Protein AF-0000000076659421 (afdb_homodimer)

Nearest PDB structures (foldseek):
  3bhj-assembly1_A  TM=8.600E-01  e=7.079E-20  Homo sapiens
  2pfg-assembly1_A  TM=8.613E-01  e=1.095E-19  Homo sapiens
  1n5d-assembly1_A  TM=8.570E-01  e=1.801E-19  Sus scrofa
  2hrb-assembly1_A  TM=8.256E-01  e=2.620E-18  Homo sapiens
  4nim-assembly1_A  TM=8.483E-01  e=8.578E-15  Brucella melitensis ATCC 23457

Secondary structure (DSSP, 8-state):
-PPPEEEEES-SSHHHHHHHHHHHHHH--EEEEEES-HHHHHHHHHHHHHTT-EEEEEE--TT-HHHHHHHHHHHHHHTS--SEEEE------TT-TTS-HHHHHHHHHIIIIIIHHHHHHHTHHHHHT-SSSSPEEEEE--GGG-TTGGG-TTSTTTTS--HHHHHHHHHHHHHHHHHHHHHGGGT-EEEEE---SB-STTTTS-TT-B-HHHHHHHHHHHHT--TTS--S-EEETTEE---/-PPPEEEEES-SSHHHHHHHHHHHHHH--EEEEEES-HHHHHHHHHHHHHTT-EEEEEE--TT-HHHHHHHHHHHHHHTS--SEEEE------TT-TTS-HHHHHHHHHIIIIIIHHHHHHHTHHHHHT-SSSSPEEEEE--GGG-TTGGG-TTSTTTTS--HHHHHHHHHHHHHHHHHHHHHGGGT-EEEEE---SB-STTTTS-TT-B-HHHHHHHHHHHHT--TTS-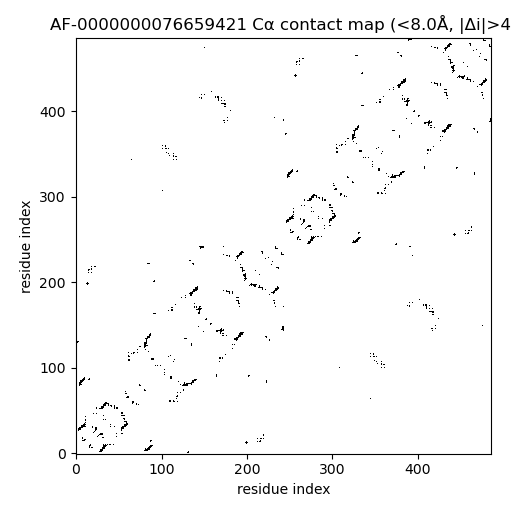-S-EEETTEE---

Sequence (486 aa):
MSRTLALVTGSTQGIGLAVAKELAIKHNYHVLLGVRNTKAGEEIASDLQKDGHQASVVELDLTSPESIDKAVKHIEEKYGYLDVLINNAAVLLDFDKGLSAWDLFSKTFTTNVVGTGCLTQSILPPLRKAKNAPPRIVFVSSVMGSLTKATDETTIYYNIDYKAYDASKAAVNMLMLNFARELRHVGGKVNCVCPGLVKTGLSGYHEWGTTPEVGAERVVEMATIGEDGPTRTFSDRSGELPLMSRTLALVTGSTQGIGLAVAKELAIKHNYHVLLGVRNTKAGEEIASDLQKDGHQASVVELDLTSPESIDKAVKHIEEKYGYLDVLINNAAVLLDFDKGLSAWDLFSKTFTTNVVGTGCLTQSILPPLRKAKNAPPRIVFVSSVMGSLTKATDETTIYYNIDYKAYDASKAAVNMLMLNFARELRHVGGKVNCVCPGLVKTGLSGYHEWGTTPEVGAERVVEMATIGEDGPTRTFSDRSGELPL

pLDDT: mean 97.51, std 3.12, range [59.69, 99.0]

InterPro domains:
  IPR002347 Short-chain dehydrogenase/reductase SDR [PF00106] (5-203)
  IPR002347 Short-chain dehydrogenase/reductase SDR [PR00080] (80-91)
  IPR002347 Short-chain dehydrogenase/reductase SDR [PR00080] (135-143)
  IPR002347 Short-chain dehydrogenase/reductase SDR [PR00080] (165-184)
  IPR002347 Short-chain dehydrogenase/reductase SDR [PR00081] (5-22)
  IPR002347 Short-chain dehydrogenase/reductase SDR [PR00081] (80-91)
  IPR002347 Short-chain dehydrogenase/reductase SDR [PR00081] (129-145)
  IPR002347 Short-chain dehydrogenase/reductase SDR [PR00081] (165-184)
  IPR002347 Short-chain dehydrogenase/reductase SDR [PR00081] (186-203)
  IPR036291 NAD(P)-binding domain superfamily [SSF51735] (6-226)

Solvent-accessible surface area (backbone atoms only — not comparable to full-atom values): 23719 Å² total; per-residue (Å²): 130,85,61,44,36,30,41,31,27,42,28,78,47,45,43,26,25,35,34,47,48,45,40,17,70,77,64,54,20,34,27,31,34,22,23,71,56,51,68,62,31,45,54,53,22,49,55,40,37,76,73,73,33,43,45,44,68,35,57,33,37,49,80,33,72,65,35,38,51,52,35,44,49,48,42,45,71,74,67,53,38,28,18,28,41,34,48,46,48,65,63,58,54,63,80,51,84,87,50,52,63,56,53,42,29,46,56,35,34,34,33,37,33,34,21,45,51,35,45,55,61,65,40,43,65,32,30,75,46,29,84,53,67,31,21,26,37,33,38,55,48,39,68,65,21,12,57,52,54,67,71,41,76,85,46,91,60,58,85,53,77,38,54,54,45,28,16,30,24,20,17,40,52,37,40,32,44,46,50,22,60,72,31,45,89,68,53,31,30,16,28,31,27,23,47,66,65,34,39,21,79,68,56,68,49,35,86,86,30,42,52,27,62,63,24,15,47,42,52,47,51,61,62,64,48,52,81,87,43,79,53,64,41,42,26,34,80,89,41,78,48,70,77,130,84,62,45,34,30,41,30,27,42,28,79,47,45,42,28,26,37,33,45,49,45,39,15,69,76,63,56,20,34,27,31,34,23,22,70,56,51,68,63,31,45,54,54,22,49,55,39,38,74,73,74,33,43,44,44,68,34,58,34,37,51,80,32,71,65,36,39,52,51,35,45,48,49,41,46,73,75,68,53,38,28,18,29,41,34,49,45,49,67,65,59,57,63,79,50,83,85,49,52,64,55,52,41,31,45,57,36,34,34,33,38,34,35,21,46,50,34,44,54,62,66,40,42,66,31,29,77,47,28,83,52,68,32,20,24,38,34,40,56,46,40,68,64,21,12,57,55,54,67,70,41,76,82,45,91,61,57,85,55,78,38,53,53,45,27,14,29,25,20,18,40,52,38,42,31,44,46,51,22,61,71,31,45,89,69,56,32,29,17,29,32,24,22,48,66,65,32,39,22,80,70,56,68,49,34,85,86,30,41,51,26,62,64,23,15,46,42,52,46,52,62,61,64,48,53,79,88,44,79,52,66,43,43,26,35,81,89,40,77,48,69,77

Radius of gyration: 23.15 Å; Cα contacts (8 Å, |Δi|>4): 1124; chains: 2; bounding box: 49×74×51 Å

Structure (mmCIF, N/CA/C/O backbone):
data_AF-0000000076659421-model_v1
#
loop_
_entity.id
_entity.type
_entity.pdbx_description
1 polymer 'Probable short chain dehydrogenase family protein'
#
loop_
_atom_site.group_PDB
_atom_site.id
_atom_site.type_symbol
_atom_site.label_atom_id
_atom_site.label_alt_id
_atom_site.label_comp_id
_atom_site.label_asym_id
_atom_site.label_entity_id
_atom_site.label_seq_id
_atom_site.pdbx_PDB_ins_code
_atom_site.Cartn_x
_atom_site.Cartn_y
_atom_site.Cartn_z
_atom_site.occupancy
_atom_site.B_iso_or_equiv
_atom_site.auth_seq_id
_atom_site.auth_comp_id
_atom_site.auth_asym_id
_atom_site.auth_atom_id
_atom_site.pdbx_PDB_model_num
ATOM 1 N N . MET A 1 1 ? -11.273 35.938 14.828 1 59.69 1 MET A N 1
ATOM 2 C CA . MET A 1 1 ? -11.508 34.688 14.094 1 59.69 1 MET A CA 1
ATOM 3 C C . MET A 1 1 ? -10.578 33.594 14.578 1 59.69 1 MET A C 1
ATOM 5 O O . MET A 1 1 ? -9.469 33.844 15.031 1 59.69 1 MET A O 1
ATOM 9 N N . SER A 1 2 ? -11.172 32.281 14.828 1 84.88 2 SER A N 1
ATOM 10 C CA . SER A 1 2 ? -10.359 31.25 15.438 1 84.88 2 SER A CA 1
ATOM 11 C C . SER A 1 2 ? -9.18 30.875 14.539 1 84.88 2 SER A C 1
ATOM 13 O O . SER A 1 2 ? -9.289 30.906 13.312 1 84.88 2 SER A O 1
ATOM 15 N N . ARG A 1 3 ? -8.031 30.859 15.055 1 93.62 3 ARG A N 1
ATOM 16 C CA . ARG A 1 3 ? -6.824 30.484 14.336 1 93.62 3 ARG A CA 1
ATOM 17 C C . ARG A 1 3 ? -6.973 29.094 13.727 1 93.62 3 ARG A C 1
ATOM 19 O O . ARG A 1 3 ? -7.586 28.203 14.32 1 93.62 3 ARG A O 1
ATOM 26 N N . THR A 1 4 ? -6.527 28.969 12.531 1 98.31 4 THR A N 1
ATOM 27 C CA . THR A 1 4 ? -6.539 27.656 11.883 1 98.31 4 THR A CA 1
ATOM 28 C C . THR A 1 4 ? -5.723 26.656 12.688 1 98.31 4 THR A C 1
ATOM 30 O O . THR A 1 4 ? -4.59 26.938 13.078 1 98.31 4 THR A O 1
ATOM 33 N N . LEU A 1 5 ? -6.305 25.484 13.016 1 98.88 5 LEU A N 1
ATOM 34 C CA . LEU A 1 5 ? -5.688 24.438 13.812 1 98.88 5 LEU A CA 1
ATOM 35 C C . LEU A 1 5 ? -5.18 23.312 12.922 1 98.88 5 LEU A C 1
ATOM 37 O O . LEU A 1 5 ? -5.961 22.672 12.203 1 98.88 5 LEU A O 1
ATOM 41 N N . ALA A 1 6 ? -3.857 23.078 12.953 1 98.94 6 ALA A N 1
ATOM 42 C CA . ALA A 1 6 ? -3.246 22.094 12.078 1 98.94 6 ALA A CA 1
ATOM 43 C C . ALA A 1 6 ? -2.463 21.062 12.875 1 98.94 6 ALA A C 1
ATOM 45 O O . ALA A 1 6 ? -1.676 21.406 13.758 1 98.94 6 ALA A O 1
ATOM 46 N N . LEU A 1 7 ? -2.73 19.797 12.664 1 98.94 7 LEU A N 1
ATOM 47 C CA . LEU A 1 7 ? -1.912 18.719 13.195 1 98.94 7 LEU A CA 1
ATOM 48 C C . LEU A 1 7 ? -0.859 18.281 12.18 1 98.94 7 LEU A C 1
ATOM 50 O O . LEU A 1 7 ? -1.188 17.969 11.031 1 98.94 7 LEU A O 1
ATOM 54 N N . VAL A 1 8 ? 0.39 18.312 12.539 1 98.94 8 VAL A N 1
ATOM 55 C CA . VAL A 1 8 ? 1.494 17.844 11.703 1 98.94 8 VAL A CA 1
ATOM 56 C C . VAL A 1 8 ? 2.16 16.641 12.367 1 98.94 8 VAL A C 1
ATOM 58 O O . VAL A 1 8 ? 2.758 16.75 13.438 1 98.94 8 VAL A O 1
ATOM 61 N N . THR A 1 9 ? 2.061 15.484 11.75 1 98.94 9 THR A N 1
ATOM 62 C CA . THR A 1 9 ? 2.695 14.305 12.312 1 98.94 9 THR A CA 1
ATOM 63 C C . THR A 1 9 ? 4.184 14.273 11.984 1 98.94 9 THR A C 1
ATOM 65 O O . THR A 1 9 ? 4.59 14.695 10.898 1 98.94 9 THR A O 1
ATOM 68 N N . GLY A 1 10 ? 4.984 13.688 12.906 1 98.38 10 GLY A N 1
ATOM 69 C CA . GLY A 1 10 ? 6.422 13.625 12.688 1 98.38 10 GLY A CA 1
ATOM 70 C C . GLY A 1 10 ? 7.059 14.992 12.531 1 98.38 10 GLY A C 1
ATOM 71 O O . GLY A 1 10 ? 7.793 15.234 11.578 1 98.38 10 GLY A O 1
ATOM 72 N N . SER A 1 11 ? 6.875 15.852 13.523 1 98.44 11 SER A N 1
ATOM 73 C CA . SER A 1 11 ? 7.141 17.266 13.305 1 98.44 11 SER A CA 1
ATOM 74 C C . SER A 1 11 ? 8.258 17.766 14.211 1 98.44 11 SER A C 1
ATOM 76 O O . SER A 1 11 ? 8.336 18.969 14.516 1 98.44 11 SER A O 1
ATOM 78 N N . THR A 1 12 ? 9.172 16.859 14.703 1 97.88 12 THR A N 1
ATOM 79 C CA . THR A 1 12 ? 10.273 17.328 15.539 1 97.88 12 THR A CA 1
ATOM 80 C C . THR A 1 12 ? 11.531 17.562 14.711 1 97.88 12 THR A C 1
ATOM 82 O O . THR A 1 12 ? 12.523 18.078 15.219 1 97.88 12 THR A O 1
ATOM 85 N N . GLN A 1 13 ? 11.562 17.203 13.445 1 97.25 13 GLN A N 1
ATOM 86 C CA . GLN A 1 13 ? 12.719 17.375 12.57 1 97.25 13 GLN A CA 1
ATOM 87 C C . GLN A 1 13 ? 12.312 17.328 11.102 1 97.25 13 GLN A C 1
ATOM 89 O O . GLN A 1 13 ? 11.156 17.047 10.781 1 97.25 13 GLN A O 1
ATOM 94 N N . GLY A 1 14 ? 13.211 17.688 10.297 1 98 14 GLY A N 1
ATOM 95 C CA . GLY A 1 14 ? 13.062 17.484 8.867 1 98 14 GLY A CA 1
ATOM 96 C C . GLY A 1 14 ? 11.914 18.281 8.273 1 98 14 GLY A C 1
ATOM 97 O O . GLY A 1 14 ? 11.711 19.453 8.617 1 98 14 GLY A O 1
ATOM 98 N N . ILE A 1 15 ? 11.25 17.672 7.309 1 98.69 15 ILE A N 1
ATOM 99 C CA . ILE A 1 15 ? 10.18 18.297 6.543 1 98.69 15 ILE A CA 1
ATOM 100 C C . ILE A 1 15 ? 9.039 18.688 7.48 1 98.69 15 ILE A C 1
ATOM 102 O O . ILE A 1 15 ? 8.484 19.781 7.383 1 98.69 15 ILE A O 1
ATOM 106 N N . GLY A 1 16 ? 8.719 17.766 8.445 1 98.81 16 GLY A N 1
ATOM 107 C CA . GLY A 1 16 ? 7.629 18.016 9.367 1 98.81 16 GLY A CA 1
ATOM 108 C C . GLY A 1 16 ? 7.844 19.266 10.219 1 98.81 16 GLY A C 1
ATOM 109 O O . GLY A 1 16 ? 6.918 20.047 10.414 1 98.81 16 GLY A O 1
ATOM 110 N N . LEU A 1 17 ? 9.023 19.391 10.695 1 98.81 17 LEU A N 1
ATOM 111 C CA . LEU A 1 17 ? 9.344 20.578 11.492 1 98.81 17 LEU A CA 1
ATOM 112 C C . LEU A 1 17 ? 9.281 21.844 10.648 1 98.81 17 LEU A C 1
ATOM 114 O O . LEU A 1 17 ? 8.742 22.859 11.078 1 98.81 17 LEU A O 1
ATOM 118 N N . ALA A 1 18 ? 9.852 21.797 9.453 1 98.88 18 ALA A N 1
ATOM 119 C CA . ALA A 1 18 ? 9.82 22.953 8.555 1 98.88 18 ALA A CA 1
ATOM 120 C C . ALA A 1 18 ? 8.391 23.359 8.234 1 98.88 18 ALA A C 1
ATOM 122 O O . ALA A 1 18 ? 8.07 24.547 8.211 1 98.88 18 ALA A O 1
ATOM 123 N N . VAL A 1 19 ? 7.512 22.375 7.996 1 98.94 19 VAL A N 1
ATOM 124 C CA . VAL A 1 19 ? 6.102 22.625 7.719 1 98.94 19 VAL A CA 1
ATOM 125 C C . VAL A 1 19 ? 5.445 23.281 8.93 1 98.94 19 VAL A C 1
ATOM 127 O O . VAL A 1 19 ? 4.773 24.312 8.805 1 98.94 19 VAL A O 1
ATOM 130 N N . ALA A 1 20 ? 5.676 22.703 10.109 1 98.94 20 ALA A N 1
ATOM 131 C CA . ALA A 1 20 ? 5.074 23.219 11.336 1 98.94 20 ALA A CA 1
ATOM 132 C C . ALA A 1 20 ? 5.488 24.672 11.57 1 98.94 20 ALA A C 1
ATOM 134 O O . ALA A 1 20 ? 4.645 25.516 11.859 1 98.94 20 ALA A O 1
ATOM 135 N N . LYS A 1 21 ? 6.738 24.953 11.422 1 98.88 21 LYS A N 1
ATOM 136 C CA . LYS A 1 21 ? 7.254 26.297 11.641 1 98.88 21 LYS A CA 1
ATOM 137 C C . LYS A 1 21 ? 6.66 27.281 10.641 1 98.88 21 LYS A C 1
ATOM 139 O O . LYS A 1 21 ? 6.23 28.375 11.016 1 98.88 21 LYS A O 1
ATOM 144 N N . GLU A 1 22 ? 6.656 26.906 9.398 1 98.88 22 GLU A N 1
ATOM 145 C CA . GLU A 1 22 ? 6.137 27.797 8.367 1 98.88 22 GLU A CA 1
ATOM 146 C C . GLU A 1 22 ? 4.66 28.094 8.594 1 98.88 22 GLU A C 1
ATOM 148 O O . GLU A 1 22 ? 4.227 29.25 8.477 1 98.88 22 GLU A O 1
ATOM 153 N N . LEU A 1 23 ? 3.877 27.078 8.922 1 98.88 23 LEU A N 1
ATOM 154 C CA . LEU A 1 23 ? 2.455 27.281 9.172 1 98.88 23 LEU A CA 1
ATOM 155 C C . LEU A 1 23 ? 2.234 28.203 10.367 1 98.88 23 LEU A C 1
ATOM 157 O O . LEU A 1 23 ? 1.364 29.078 10.328 1 98.88 23 LEU A O 1
ATOM 161 N N . ALA A 1 24 ? 3.035 28.016 11.391 1 98.81 24 ALA A N 1
ATOM 162 C CA . ALA A 1 24 ? 2.889 28.844 12.586 1 98.81 24 ALA A CA 1
ATOM 163 C C . ALA A 1 24 ? 3.344 30.266 12.336 1 98.81 24 ALA A C 1
ATOM 165 O O . ALA A 1 24 ? 2.633 31.219 12.664 1 98.81 24 ALA A O 1
ATOM 166 N N . ILE A 1 25 ? 4.469 30.438 11.711 1 98.62 25 ILE A N 1
ATOM 167 C CA . ILE A 1 25 ? 5.141 31.734 11.633 1 98.62 25 ILE A CA 1
ATOM 168 C C . ILE A 1 25 ? 4.562 32.562 10.477 1 98.62 25 ILE A C 1
ATOM 170 O O . ILE A 1 25 ? 4.172 33.719 10.664 1 98.62 25 ILE A O 1
ATOM 174 N N . LYS A 1 26 ? 4.418 31.906 9.344 1 98.5 26 LYS A N 1
ATOM 175 C CA . LYS A 1 26 ? 4.059 32.688 8.148 1 98.5 26 LYS A CA 1
ATOM 176 C C . LYS A 1 26 ? 2.547 32.719 7.949 1 98.5 26 LYS A C 1
ATOM 178 O O . LYS A 1 26 ? 2.014 33.656 7.359 1 98.5 26 LYS A O 1
ATOM 183 N N . HIS A 1 27 ? 1.849 31.719 8.484 1 98.44 27 HIS A N 1
ATOM 184 C CA . HIS A 1 27 ? 0.42 31.656 8.203 1 98.44 27 HIS A CA 1
ATOM 185 C C . HIS A 1 27 ? -0.404 31.828 9.477 1 98.44 27 HIS A C 1
ATOM 187 O O . HIS A 1 27 ? -1.635 31.781 9.43 1 98.44 27 HIS A O 1
ATOM 193 N N . ASN A 1 28 ? 0.301 31.984 10.594 1 98.31 28 ASN A N 1
ATOM 194 C CA . ASN A 1 28 ? -0.325 32.281 11.875 1 98.31 28 ASN A CA 1
ATOM 195 C C . ASN A 1 28 ? -1.276 31.156 12.297 1 98.31 28 ASN A C 1
ATOM 197 O O . ASN A 1 28 ? -2.355 31.438 12.836 1 98.31 28 ASN A O 1
ATOM 201 N N . TYR A 1 29 ? -0.979 29.906 11.961 1 98.81 29 TYR A N 1
ATOM 202 C CA . TYR A 1 29 ? -1.75 28.75 12.414 1 98.81 29 TYR A CA 1
ATOM 203 C C . TYR A 1 29 ? -1.416 28.391 13.859 1 98.81 29 TYR A C 1
ATOM 205 O O . TYR A 1 29 ? -0.36 28.781 14.367 1 98.81 29 TYR A O 1
ATOM 213 N N . HIS A 1 30 ? -2.367 27.828 14.57 1 98.88 30 HIS A N 1
ATOM 214 C CA . HIS A 1 30 ? -2.047 27.016 15.734 1 98.88 30 HIS A CA 1
ATOM 215 C C . HIS A 1 30 ? -1.649 25.609 15.328 1 98.88 30 HIS A C 1
ATOM 217 O O . HIS A 1 30 ? -2.49 24.828 14.875 1 98.88 30 HIS A O 1
ATOM 223 N N . VAL A 1 31 ? -0.365 25.312 15.531 1 98.88 31 VAL A N 1
ATOM 224 C CA . VAL A 1 31 ? 0.136 24.031 15.047 1 98.88 31 VAL A CA 1
ATOM 225 C C . VAL A 1 31 ? 0.252 23.047 16.203 1 98.88 31 VAL A C 1
ATOM 227 O O . VAL A 1 31 ? 0.774 23.391 17.266 1 98.88 31 VAL A O 1
ATOM 230 N N . LEU A 1 32 ? -0.361 21.875 16.047 1 98.94 32 LEU A N 1
ATOM 231 C CA . LEU A 1 32 ? -0.177 20.734 16.922 1 98.94 32 LEU A CA 1
ATOM 232 C C . LEU A 1 32 ? 0.936 19.828 16.422 1 98.94 32 LEU A C 1
ATOM 234 O O . LEU A 1 32 ? 0.812 19.219 15.344 1 98.94 32 LEU A O 1
ATOM 238 N N . LEU A 1 33 ? 2.016 19.797 17.203 1 98.94 33 LEU A N 1
ATOM 239 C CA . LEU A 1 33 ? 3.111 18.891 16.891 1 98.94 33 LEU A CA 1
ATOM 240 C C . LEU A 1 33 ? 2.781 17.469 17.312 1 98.94 33 LEU A C 1
ATOM 242 O O . LEU A 1 33 ? 2.842 17.156 18.516 1 98.94 33 LEU A O 1
ATOM 246 N N . GLY A 1 34 ? 2.42 16.594 16.359 1 98.88 34 GLY A N 1
ATOM 247 C CA . GLY A 1 34 ? 2.209 15.188 16.641 1 98.88 34 GLY A CA 1
ATOM 248 C C . GLY A 1 34 ? 3.498 14.391 16.688 1 98.88 34 GLY A C 1
ATOM 249 O O . GLY A 1 34 ? 4.074 14.078 15.641 1 98.88 34 GLY A O 1
ATOM 250 N N . VAL A 1 35 ? 3.939 14 17.844 1 98.62 35 VAL A N 1
ATOM 251 C CA . VAL A 1 35 ? 5.297 13.469 17.953 1 98.62 35 VAL A CA 1
ATOM 252 C C . VAL A 1 35 ? 5.344 12.375 19 1 98.62 35 VAL A C 1
ATOM 254 O O . VAL A 1 35 ? 4.543 12.367 19.953 1 98.62 35 VAL A O 1
ATOM 257 N N . ARG A 1 36 ? 6.277 11.508 18.938 1 97.75 36 ARG A N 1
ATOM 258 C CA . ARG A 1 36 ? 6.535 10.469 19.922 1 97.75 36 ARG A CA 1
ATOM 259 C C . ARG A 1 36 ? 7.328 11.023 21.094 1 97.75 36 ARG A C 1
ATOM 261 O O . ARG A 1 36 ? 7.055 10.688 22.25 1 97.75 36 ARG A O 1
ATOM 268 N N . ASN A 1 37 ? 8.289 11.805 20.688 1 97.38 37 ASN A N 1
ATOM 269 C CA . ASN A 1 37 ? 9.133 12.461 21.688 1 97.38 37 ASN A CA 1
ATOM 270 C C . ASN A 1 37 ? 8.539 13.797 22.125 1 97.38 37 ASN A C 1
ATOM 272 O O . ASN A 1 37 ? 8.875 14.844 21.562 1 97.38 37 ASN A O 1
ATOM 276 N N . THR A 1 38 ? 7.781 13.75 23.203 1 98.19 38 THR A N 1
ATOM 277 C CA . THR A 1 38 ? 7.043 14.945 23.609 1 98.19 38 THR A CA 1
ATOM 278 C C . THR A 1 38 ? 7.988 15.992 24.188 1 98.19 38 THR A C 1
ATOM 280 O O . THR A 1 38 ? 7.738 17.188 24.078 1 98.19 38 THR A O 1
ATOM 283 N N . LYS A 1 39 ? 9.094 15.57 24.766 1 98.38 39 LYS A N 1
ATOM 284 C CA . LYS A 1 39 ? 10.055 16.531 25.297 1 98.38 39 LYS A CA 1
ATOM 285 C C . LYS A 1 39 ? 10.633 17.406 24.188 1 98.38 39 LYS A C 1
ATOM 287 O O . LYS A 1 39 ? 10.68 18.625 24.312 1 98.38 39 LYS A O 1
ATOM 292 N N . ALA A 1 40 ? 11.062 16.75 23.141 1 98.38 40 ALA A N 1
ATOM 293 C CA . ALA A 1 40 ? 11.562 17.484 21.984 1 98.38 40 ALA A CA 1
ATOM 294 C C . ALA A 1 40 ? 10.484 18.391 21.391 1 98.38 40 ALA A C 1
ATOM 296 O O . ALA A 1 40 ? 10.758 19.531 21 1 98.38 40 ALA A O 1
ATOM 297 N N . GLY A 1 41 ? 9.266 17.906 21.328 1 98.62 41 GLY A N 1
ATOM 298 C CA . GLY A 1 41 ? 8.141 18.688 20.828 1 98.62 41 GLY A CA 1
ATOM 299 C C . GLY A 1 41 ? 7.859 19.922 21.672 1 98.62 41 GLY A C 1
ATOM 300 O O . GLY A 1 41 ? 7.625 21.016 21.141 1 98.62 41 GLY A O 1
ATOM 301 N N . GLU A 1 42 ? 7.902 19.734 22.938 1 98.69 42 GLU A N 1
ATOM 302 C CA . GLU A 1 42 ? 7.605 20.828 23.859 1 98.69 42 GLU A CA 1
ATOM 303 C C . GLU A 1 42 ? 8.664 21.922 23.766 1 98.69 42 GLU A C 1
ATOM 305 O O . GLU A 1 42 ? 8.359 23.109 23.906 1 98.69 42 GLU A O 1
ATOM 310 N N . GLU A 1 43 ? 9.891 21.531 23.609 1 98.69 43 GLU A N 1
ATOM 311 C CA . GLU A 1 43 ? 10.945 22.516 23.406 1 98.69 43 GLU A CA 1
ATOM 312 C C . GLU A 1 43 ? 10.688 23.359 22.172 1 98.69 43 GLU A C 1
ATOM 314 O O . GLU A 1 43 ? 10.805 24.594 22.203 1 98.69 43 GLU A O 1
ATOM 319 N N . ILE A 1 44 ? 10.32 22.734 21.094 1 98.69 44 ILE A N 1
ATOM 320 C CA . ILE A 1 44 ? 10.039 23.406 19.828 1 98.69 44 ILE A CA 1
ATOM 321 C C . ILE A 1 44 ? 8.82 24.312 20 1 98.69 44 ILE A C 1
ATOM 323 O O . ILE A 1 44 ? 8.836 25.469 19.578 1 98.69 44 ILE A O 1
ATOM 327 N N . ALA A 1 45 ? 7.762 23.766 20.609 1 98.81 45 ALA A N 1
ATOM 328 C CA . ALA A 1 45 ? 6.543 24.547 20.828 1 98.81 45 ALA A CA 1
ATOM 329 C C . ALA A 1 45 ? 6.82 25.766 21.703 1 98.81 45 ALA A C 1
ATOM 331 O O . ALA A 1 45 ? 6.324 26.859 21.406 1 98.81 45 ALA A O 1
ATOM 332 N N . SER A 1 46 ? 7.602 25.594 22.719 1 98.69 46 SER A N 1
ATOM 333 C CA . SER A 1 46 ? 7.949 26.688 23.609 1 98.69 46 SER A CA 1
ATOM 334 C C . SER A 1 46 ? 8.703 27.781 22.875 1 98.69 46 SER A C 1
ATOM 336 O O . SER A 1 46 ? 8.445 28.969 23.094 1 98.69 46 SER A O 1
ATOM 338 N N . ASP A 1 47 ? 9.617 27.391 22.047 1 98.5 47 ASP A N 1
ATOM 339 C CA . ASP A 1 47 ? 10.383 28.344 21.266 1 98.5 47 ASP A CA 1
ATOM 340 C C . ASP A 1 47 ? 9.461 29.156 20.359 1 98.5 47 ASP A C 1
ATOM 342 O O . ASP A 1 47 ? 9.609 30.375 20.25 1 98.5 47 ASP A O 1
ATOM 346 N N . LEU A 1 48 ? 8.523 28.531 19.719 1 98.62 48 LEU A N 1
ATOM 347 C CA . LEU A 1 48 ? 7.574 29.203 18.844 1 98.62 48 LEU A CA 1
ATOM 348 C C . LEU A 1 48 ? 6.676 30.141 19.641 1 98.62 48 LEU A C 1
ATOM 350 O O . LEU A 1 48 ? 6.398 31.266 19.203 1 98.62 48 LEU A O 1
ATOM 354 N N . GLN A 1 49 ? 6.34 29.703 20.812 1 98.62 49 GLN A N 1
ATOM 355 C CA . GLN A 1 49 ? 5.473 30.516 21.656 1 98.62 49 GLN A CA 1
ATOM 356 C C . GLN A 1 49 ? 6.191 31.781 22.141 1 98.62 49 GLN A C 1
ATOM 358 O O . GLN A 1 49 ? 5.594 32.844 22.203 1 98.62 49 GLN A O 1
ATOM 363 N N . LYS A 1 50 ? 7.402 31.641 22.422 1 98.44 50 LYS A N 1
ATOM 364 C CA . LYS A 1 50 ? 8.203 32.781 22.859 1 98.44 50 LYS A CA 1
ATOM 365 C C . LYS A 1 50 ? 8.25 33.844 21.781 1 98.44 50 LYS A C 1
ATOM 367 O O . LYS A 1 50 ? 8.32 35.062 22.109 1 98.44 50 LYS A O 1
ATOM 372 N N . ASP A 1 51 ? 8.188 33.344 20.594 1 98 51 ASP A N 1
ATOM 373 C CA . ASP A 1 51 ? 8.258 34.281 19.469 1 98 51 ASP A CA 1
ATOM 374 C C . ASP A 1 51 ? 6.863 34.781 19.078 1 98 51 ASP A C 1
ATOM 376 O O . ASP A 1 51 ? 6.699 35.438 18.062 1 98 51 ASP A O 1
ATOM 380 N N . GLY A 1 52 ? 5.809 34.5 19.828 1 98.06 52 GLY A N 1
ATOM 381 C CA . GLY A 1 52 ? 4.465 35 19.641 1 98.06 52 GLY A CA 1
ATOM 382 C C . GLY A 1 52 ? 3.59 34.125 18.781 1 98.06 52 GLY A C 1
ATOM 383 O O . GLY A 1 52 ? 2.484 34.531 18.406 1 98.06 52 GLY A O 1
ATOM 384 N N . HIS A 1 53 ? 4.086 32.906 18.438 1 98.44 53 HIS A N 1
ATOM 385 C CA . HIS A 1 53 ? 3.318 31.984 17.609 1 98.44 53 HIS A CA 1
ATOM 386 C C . HIS A 1 53 ? 2.602 30.953 18.469 1 98.44 53 HIS A C 1
ATOM 388 O O . HIS A 1 53 ? 2.803 30.906 19.688 1 98.44 53 HIS A O 1
ATOM 394 N N . GLN A 1 54 ? 1.689 30.219 17.906 1 98.5 54 GLN A N 1
ATOM 395 C CA . GLN A 1 54 ? 0.926 29.219 18.641 1 98.5 54 GLN A CA 1
ATOM 396 C C . GLN A 1 54 ? 1.323 27.812 18.234 1 98.5 54 GLN A C 1
ATOM 398 O O . GLN A 1 54 ? 1.245 27.453 17.047 1 98.5 54 GLN A O 1
ATOM 403 N N . ALA A 1 55 ? 1.738 27.062 19.188 1 98.75 55 ALA A N 1
ATOM 404 C CA . ALA A 1 55 ? 2.119 25.672 18.984 1 98.75 55 ALA A CA 1
ATOM 405 C C . ALA A 1 55 ? 1.88 24.844 20.25 1 98.75 55 ALA A C 1
ATOM 407 O O . ALA A 1 55 ? 2.068 25.344 21.359 1 98.75 55 ALA A O 1
ATOM 408 N N . SER A 1 56 ? 1.381 23.672 20.109 1 98.81 56 SER A N 1
ATOM 409 C CA . SER A 1 56 ? 1.173 22.703 21.172 1 98.81 56 SER A CA 1
ATOM 410 C C . SER A 1 56 ? 1.618 21.312 20.75 1 98.81 56 SER A C 1
ATOM 412 O O . SER A 1 56 ? 1.933 21.078 19.578 1 98.81 56 SER A O 1
ATOM 414 N N . VAL A 1 57 ? 1.729 20.438 21.75 1 98.81 57 VAL A N 1
ATOM 415 C CA . VAL A 1 57 ? 2.223 19.094 21.484 1 98.81 57 VAL A CA 1
ATOM 416 C C . VAL A 1 57 ? 1.092 18.078 21.656 1 98.81 57 VAL A C 1
ATOM 418 O O . VAL A 1 57 ? 0.292 18.203 22.594 1 98.81 57 VAL A O 1
ATOM 421 N N . VAL A 1 58 ? 1.002 17.188 20.734 1 98.81 58 VAL A N 1
ATOM 422 C CA . VAL A 1 58 ? 0.149 16 20.828 1 98.81 58 VAL A CA 1
ATOM 423 C C . VAL A 1 58 ? 1.003 14.742 20.75 1 98.81 58 VAL A C 1
ATOM 425 O O . VAL A 1 58 ? 1.683 14.508 19.75 1 98.81 58 VAL A O 1
ATOM 428 N N . GLU A 1 59 ? 1.017 13.969 21.844 1 98.81 59 GLU A N 1
ATOM 429 C CA . GLU A 1 59 ? 1.724 12.695 21.781 1 98.81 59 GLU A CA 1
ATOM 430 C C . GLU A 1 59 ? 1.075 11.75 20.781 1 98.81 59 GLU A C 1
ATOM 432 O O . GLU A 1 59 ? -0.128 11.492 20.844 1 98.81 59 GLU A O 1
ATOM 437 N N . LEU A 1 60 ? 1.89 11.281 19.844 1 98.88 60 LEU A N 1
ATOM 438 C CA . LEU A 1 60 ? 1.346 10.469 18.766 1 98.88 60 LEU A CA 1
ATOM 439 C C . LEU A 1 60 ? 2.387 9.477 18.25 1 98.88 60 LEU A C 1
ATOM 441 O O . LEU A 1 60 ? 3.471 9.883 17.828 1 98.88 60 LEU A O 1
ATOM 445 N N . ASP A 1 61 ? 2.094 8.234 18.406 1 98.88 61 ASP A N 1
ATOM 446 C CA . ASP A 1 61 ? 2.852 7.129 17.828 1 98.88 61 ASP A CA 1
ATOM 447 C C . ASP A 1 61 ? 2.004 6.344 16.828 1 98.88 61 ASP A C 1
ATOM 449 O O . ASP A 1 61 ? 1.075 5.633 17.219 1 98.88 61 ASP A O 1
ATOM 453 N N . LEU A 1 62 ? 2.385 6.43 15.586 1 98.81 62 LEU A N 1
ATOM 454 C CA . LEU A 1 62 ? 1.583 5.84 14.516 1 98.81 62 LEU A CA 1
ATOM 455 C C . LEU A 1 62 ? 1.687 4.32 14.539 1 98.81 62 LEU A C 1
ATOM 457 O O . LEU A 1 62 ? 0.964 3.635 13.805 1 98.81 62 LEU A O 1
ATOM 461 N N . THR A 1 63 ? 2.578 3.752 15.352 1 98.69 63 THR A N 1
ATOM 462 C CA . THR A 1 63 ? 2.68 2.299 15.438 1 98.69 63 THR A CA 1
ATOM 463 C C . THR A 1 63 ? 1.829 1.764 16.578 1 98.69 63 THR A C 1
ATOM 465 O O . THR A 1 63 ? 1.865 0.569 16.891 1 98.69 63 THR A O 1
ATOM 468 N N . SER A 1 64 ? 1.052 2.646 17.234 1 98.69 64 SER A N 1
ATOM 469 C CA . SER A 1 64 ? 0.248 2.275 18.391 1 98.69 64 SER A CA 1
ATOM 470 C C . SER A 1 64 ? -1.191 2.758 18.25 1 98.69 64 SER A C 1
ATOM 472 O O . SER A 1 64 ? -1.458 3.959 18.312 1 98.69 64 SER A O 1
ATOM 474 N N . PRO A 1 65 ? -2.145 1.768 18.062 1 98.44 65 PRO A N 1
ATOM 475 C CA . PRO A 1 65 ? -3.547 2.188 17.984 1 98.44 65 PRO A CA 1
ATOM 476 C C . PRO A 1 65 ? -4.008 2.939 19.234 1 98.44 65 PRO A C 1
ATOM 478 O O . PRO A 1 65 ? -4.805 3.877 19.141 1 98.44 65 PRO A O 1
ATOM 481 N N . GLU A 1 66 ? -3.471 2.617 20.359 1 98.62 66 GLU A N 1
ATOM 482 C CA . GLU A 1 66 ? -3.822 3.309 21.609 1 98.62 66 GLU A CA 1
ATOM 483 C C . GLU A 1 66 ? -3.342 4.758 21.578 1 98.62 66 GLU A C 1
ATOM 485 O O . GLU A 1 66 ? -4.059 5.66 22.016 1 98.62 66 GLU A O 1
ATOM 490 N N . SER A 1 67 ? -2.117 4.945 21.109 1 98.88 67 SER A N 1
ATOM 491 C CA . SER A 1 67 ? -1.571 6.293 21.016 1 98.88 67 SER A CA 1
ATOM 492 C C . SER A 1 67 ? -2.402 7.156 20.062 1 98.88 67 SER A C 1
ATOM 494 O O . SER A 1 67 ? -2.676 8.32 20.359 1 98.88 67 SER A O 1
ATOM 496 N N . ILE A 1 68 ? -2.857 6.613 18.969 1 98.88 68 ILE A N 1
ATOM 497 C CA . ILE A 1 68 ? -3.674 7.324 17.984 1 98.88 68 ILE A CA 1
ATOM 498 C C . ILE A 1 68 ? -5.012 7.707 18.625 1 98.88 68 ILE A C 1
ATOM 500 O O . ILE A 1 68 ? -5.438 8.859 18.531 1 98.88 68 ILE A O 1
ATOM 504 N N . ASP A 1 69 ? -5.59 6.738 19.297 1 98.5 69 ASP A N 1
ATOM 505 C CA . ASP A 1 69 ? -6.879 6.988 19.938 1 98.5 69 ASP A CA 1
ATOM 506 C C . ASP A 1 69 ? -6.766 8.109 20.969 1 98.5 69 ASP A C 1
ATOM 508 O O . ASP A 1 69 ? -7.629 8.984 21.031 1 98.5 69 ASP A O 1
ATOM 512 N N . LYS A 1 70 ? -5.754 8.078 21.75 1 98.69 70 LYS A N 1
ATOM 513 C CA . LYS A 1 70 ? -5.535 9.086 22.781 1 98.69 70 LYS A CA 1
ATOM 514 C C . LYS A 1 70 ? -5.324 10.469 22.156 1 98.69 70 LYS A C 1
ATOM 516 O O . LYS A 1 70 ? -5.824 11.469 22.672 1 98.69 70 LYS A O 1
ATOM 521 N N . ALA A 1 71 ? -4.547 10.516 21.078 1 98.88 71 ALA A N 1
ATOM 522 C CA . ALA A 1 71 ? -4.285 11.781 20.391 1 98.88 71 ALA A CA 1
ATOM 523 C C . ALA A 1 71 ? -5.574 12.391 19.859 1 98.88 71 ALA A C 1
ATOM 525 O O . ALA A 1 71 ? -5.824 13.586 20.031 1 98.88 71 ALA A O 1
ATOM 526 N N . VAL A 1 72 ? -6.387 11.562 19.219 1 98.69 72 VAL A N 1
ATOM 527 C CA . VAL A 1 72 ? -7.629 12.031 18.625 1 98.69 72 VAL A CA 1
ATOM 528 C C . VAL A 1 72 ? -8.586 12.492 19.719 1 98.69 72 VAL A C 1
ATOM 530 O O . VAL A 1 72 ? -9.227 13.539 19.594 1 98.69 72 VAL A O 1
ATOM 533 N N . LYS A 1 73 ? -8.648 11.727 20.75 1 98.5 73 LYS A N 1
ATOM 534 C CA . LYS A 1 73 ? -9.492 12.102 21.875 1 98.5 73 LYS A CA 1
ATOM 535 C C . LYS A 1 73 ? -9.047 13.43 22.469 1 98.5 73 LYS A C 1
ATOM 537 O O . LYS A 1 73 ? -9.883 14.273 22.828 1 98.5 73 LYS A O 1
ATOM 542 N N . HIS A 1 74 ? -7.785 13.617 22.625 1 98.62 74 HIS A N 1
ATOM 543 C CA . HIS A 1 74 ? -7.238 14.867 23.125 1 98.62 74 HIS A CA 1
ATOM 544 C C . HIS A 1 74 ? -7.668 16.047 22.266 1 98.62 74 HIS A C 1
ATOM 546 O O . HIS A 1 74 ? -8.094 17.078 22.797 1 98.62 74 HIS A O 1
ATOM 552 N N . ILE A 1 75 ? -7.582 15.93 20.953 1 98.62 75 ILE A N 1
ATOM 553 C CA . ILE A 1 75 ? -7.941 17 20.031 1 98.62 75 ILE A CA 1
ATOM 554 C C . ILE A 1 75 ? -9.438 17.281 20.109 1 98.62 75 ILE A C 1
ATOM 556 O O . ILE A 1 75 ? -9.859 18.438 20.156 1 98.62 75 ILE A O 1
ATOM 560 N N . GLU A 1 76 ? -10.203 16.219 20.219 1 98.12 76 GLU A N 1
ATOM 561 C CA . GLU A 1 76 ? -11.648 16.359 20.328 1 98.12 76 GLU A CA 1
ATOM 562 C C . GLU A 1 76 ? -12.047 17.062 21.609 1 98.12 76 GLU A C 1
ATOM 564 O O . GLU A 1 76 ? -12.891 17.969 21.609 1 98.12 76 GLU A O 1
ATOM 569 N N . GLU A 1 77 ? -11.43 16.688 22.672 1 98.19 77 GLU A N 1
ATOM 570 C CA . GLU A 1 77 ? -11.805 17.203 23.984 1 98.19 77 GLU A CA 1
ATOM 571 C C . GLU A 1 77 ? -11.289 18.641 24.172 1 98.19 77 GLU A C 1
ATOM 573 O O . GLU A 1 77 ? -11.992 19.484 24.703 1 98.19 77 GLU A O 1
ATOM 578 N N . LYS A 1 78 ? -10.141 18.906 23.734 1 98.06 78 LYS A N 1
ATOM 579 C CA . LYS A 1 78 ? -9.5 20.188 24.016 1 98.06 78 LYS A CA 1
ATOM 580 C C . LYS A 1 78 ? -9.93 21.25 23.016 1 98.06 78 LYS A C 1
ATOM 582 O O . LYS A 1 78 ? -10.086 22.422 23.359 1 98.06 78 LYS A O 1
ATOM 587 N N . TYR A 1 79 ? -10.086 20.875 21.797 1 97.44 79 TYR A N 1
ATOM 588 C CA . TYR A 1 79 ? -10.344 21.859 20.766 1 97.44 79 TYR A CA 1
ATOM 589 C C . TYR A 1 79 ? -11.727 21.672 20.156 1 97.44 79 TYR A C 1
ATOM 591 O O . TYR A 1 79 ? -12.422 22.641 19.844 1 97.44 79 TYR A O 1
ATOM 599 N N . GLY A 1 80 ? -12.109 20.375 19.906 1 97.44 80 GLY A N 1
ATOM 600 C CA . GLY A 1 80 ? -13.414 20.062 19.359 1 97.44 80 GLY A CA 1
ATOM 601 C C . GLY A 1 80 ? -13.461 20.094 17.844 1 97.44 80 GLY A C 1
ATOM 602 O O . GLY A 1 80 ? -14.477 19.75 17.234 1 97.44 80 GLY A O 1
ATOM 603 N N . TYR A 1 81 ? -12.398 20.516 17.172 1 97.94 81 TYR A N 1
ATOM 604 C CA . TYR A 1 81 ? -12.289 20.594 15.719 1 97.94 81 TYR A CA 1
ATOM 605 C C . TYR A 1 81 ? -10.836 20.469 15.273 1 97.94 81 TYR A C 1
ATOM 607 O O . TYR A 1 81 ? -9.922 20.5 16.109 1 97.94 81 TYR A O 1
ATOM 615 N N . LEU A 1 82 ? -10.617 20.25 14.055 1 98.69 82 LEU A N 1
ATOM 616 C CA . LEU A 1 82 ? -9.352 20.375 13.344 1 98.69 82 LEU A CA 1
ATOM 617 C C . LEU A 1 82 ? -9.562 20.922 11.945 1 98.69 82 LEU A C 1
ATOM 619 O O . LEU A 1 82 ? -10.531 20.578 11.273 1 98.69 82 LEU A O 1
ATOM 623 N N . ASP A 1 83 ? -8.672 21.797 11.516 1 98.81 83 ASP A N 1
ATOM 624 C CA . ASP A 1 83 ? -8.836 22.406 10.203 1 98.81 83 ASP A CA 1
ATOM 625 C C . ASP A 1 83 ? -7.953 21.719 9.164 1 98.81 83 ASP A C 1
ATOM 627 O O . ASP A 1 83 ? -8.336 21.609 7.992 1 98.81 83 ASP A O 1
ATOM 631 N N . VAL A 1 84 ? -6.758 21.281 9.586 1 98.94 84 VAL A N 1
ATOM 632 C CA . VAL A 1 84 ? -5.781 20.75 8.648 1 98.94 84 VAL A CA 1
ATOM 633 C C . VAL A 1 84 ? -5.051 19.562 9.281 1 98.94 84 VAL A C 1
ATOM 635 O O . VAL A 1 84 ? -4.613 19.641 10.43 1 98.94 84 VAL A O 1
ATOM 638 N N . LEU A 1 85 ? -4.992 18.453 8.609 1 98.94 85 LEU A N 1
ATOM 639 C CA . LEU A 1 85 ? -4.141 17.328 8.961 1 98.94 85 LEU A CA 1
ATOM 640 C C . LEU A 1 85 ? -3.012 17.156 7.949 1 98.94 85 LEU A C 1
ATOM 642 O O . LEU A 1 85 ? -3.258 17.047 6.746 1 98.94 85 LEU A O 1
ATOM 646 N N . ILE A 1 86 ? -1.808 17.234 8.391 1 98.94 86 ILE A N 1
ATOM 647 C CA . ILE A 1 86 ? -0.642 16.922 7.574 1 98.94 86 ILE A CA 1
ATOM 648 C C . ILE A 1 86 ? -0.061 15.578 8 1 98.94 86 ILE A C 1
ATOM 650 O O . ILE A 1 86 ? 0.61 15.484 9.031 1 98.94 86 ILE A O 1
ATOM 654 N N . ASN A 1 87 ? -0.323 14.594 7.203 1 98.94 87 ASN A N 1
ATOM 655 C CA . ASN A 1 87 ? 0.303 13.289 7.367 1 98.94 87 ASN A CA 1
ATOM 656 C C . ASN A 1 87 ? 1.729 13.273 6.824 1 98.94 87 ASN A C 1
ATOM 658 O O . ASN A 1 87 ? 1.951 12.953 5.656 1 98.94 87 ASN A O 1
ATOM 662 N N . ASN A 1 88 ? 2.674 13.531 7.707 1 98.88 88 ASN A N 1
ATOM 663 C CA . ASN A 1 88 ? 4.066 13.68 7.301 1 98.88 88 ASN A CA 1
ATOM 664 C C . ASN A 1 88 ? 4.93 12.539 7.832 1 98.88 88 ASN A C 1
ATOM 666 O O . ASN A 1 88 ? 5.898 12.133 7.191 1 98.88 88 ASN A O 1
ATOM 670 N N . ALA A 1 89 ? 4.594 12.008 9.023 1 98.75 89 ALA A N 1
ATOM 671 C CA . ALA A 1 89 ? 5.402 10.969 9.656 1 98.75 89 ALA A CA 1
ATOM 672 C C . ALA A 1 89 ? 5.52 9.742 8.758 1 98.75 89 ALA A C 1
ATOM 674 O O . ALA A 1 89 ? 4.523 9.258 8.211 1 98.75 89 ALA A O 1
ATOM 675 N N . ALA A 1 90 ? 6.691 9.266 8.578 1 98.56 90 ALA A N 1
ATOM 676 C CA . ALA A 1 90 ? 6.961 8.07 7.773 1 98.56 90 ALA A CA 1
ATOM 677 C C . ALA A 1 90 ? 8.352 7.52 8.062 1 98.56 90 ALA A C 1
ATOM 679 O O . ALA A 1 90 ? 9.172 8.188 8.703 1 98.56 90 ALA A O 1
ATOM 680 N N . VAL A 1 91 ? 8.578 6.32 7.633 1 98.25 91 VAL A N 1
ATOM 681 C CA . VAL A 1 91 ? 9.906 5.719 7.715 1 98.25 91 VAL A CA 1
ATOM 682 C C . VAL A 1 91 ? 10.312 5.191 6.344 1 98.25 91 VAL A C 1
ATOM 684 O O . VAL A 1 91 ? 9.461 4.887 5.508 1 98.25 91 VAL A O 1
ATOM 687 N N . LEU A 1 92 ? 11.5 5.203 6.051 1 98.25 92 LEU A N 1
ATOM 688 C CA . LEU A 1 92 ? 12.188 4.527 4.957 1 98.25 92 LEU A CA 1
ATOM 689 C C . LEU A 1 92 ? 13.258 3.578 5.492 1 98.25 92 LEU A C 1
ATOM 691 O O . LEU A 1 92 ? 14.289 4.02 5.992 1 98.25 92 LEU A O 1
ATOM 695 N N . LEU A 1 93 ? 13.039 2.275 5.355 1 98 93 LEU A N 1
ATOM 696 C CA . LEU A 1 93 ? 13.867 1.295 6.051 1 98 93 LEU A CA 1
ATOM 697 C C . LEU A 1 93 ? 14.531 0.344 5.062 1 98 93 LEU A C 1
ATOM 699 O O . LEU A 1 93 ? 15.227 -0.592 5.465 1 98 93 LEU A O 1
ATOM 703 N N . ASP A 1 94 ? 14.367 0.567 3.797 1 97.25 94 ASP A N 1
ATOM 704 C CA . ASP A 1 94 ? 14.766 -0.382 2.762 1 97.25 94 ASP A CA 1
ATOM 705 C C . ASP A 1 94 ? 16.281 -0.613 2.773 1 97.25 94 ASP A C 1
ATOM 707 O O . ASP A 1 94 ? 16.75 -1.623 2.258 1 97.25 94 ASP A O 1
ATOM 711 N N . PHE A 1 95 ? 17.047 0.249 3.449 1 94 95 PHE A N 1
ATOM 712 C CA . PHE A 1 95 ? 18.484 0.113 3.445 1 94 95 PHE A CA 1
ATOM 713 C C . PHE A 1 95 ? 18.984 -0.483 4.758 1 94 95 PHE A C 1
ATOM 715 O O . PHE A 1 95 ? 20.188 -0.666 4.949 1 94 95 PHE A O 1
ATOM 722 N N . ASP A 1 96 ? 18.094 -0.73 5.641 1 94.38 96 ASP A N 1
ATOM 723 C CA . ASP A 1 96 ? 18.484 -1.349 6.902 1 94.38 96 ASP A CA 1
ATOM 724 C C . ASP A 1 96 ? 18.781 -2.836 6.719 1 94.38 96 ASP A C 1
ATOM 726 O O . ASP A 1 96 ? 17.859 -3.664 6.766 1 94.38 96 ASP A O 1
ATOM 730 N N . LYS A 1 97 ? 20 -3.273 6.605 1 91.69 97 LYS A N 1
ATOM 731 C CA . LYS A 1 97 ? 20.438 -4.633 6.297 1 91.69 97 LYS A CA 1
ATOM 732 C C . LYS A 1 97 ? 20.203 -5.566 7.48 1 91.69 97 LYS A C 1
ATOM 734 O O . LYS A 1 97 ? 20.281 -6.789 7.344 1 91.69 97 LYS A O 1
ATOM 739 N N . GLY A 1 98 ? 19.875 -4.992 8.594 1 95.81 98 GLY A N 1
ATOM 740 C CA . GLY A 1 98 ? 19.656 -5.805 9.781 1 95.81 98 GLY A CA 1
ATOM 741 C C . GLY A 1 98 ? 18.219 -6.316 9.898 1 95.81 98 GLY A C 1
ATOM 742 O O . GLY A 1 98 ? 17.938 -7.199 10.711 1 95.81 98 GLY A O 1
ATOM 743 N N . LEU A 1 99 ? 17.375 -5.859 8.992 1 96.94 99 LEU A N 1
ATOM 744 C CA . LEU A 1 99 ? 15.977 -6.25 9.07 1 96.94 99 LEU A CA 1
ATOM 745 C C . LEU A 1 99 ? 15.695 -7.461 8.18 1 96.94 99 LEU A C 1
ATOM 747 O O . LEU A 1 99 ? 16.203 -7.539 7.062 1 96.94 99 LEU A O 1
ATOM 751 N N . SER A 1 100 ? 14.938 -8.406 8.766 1 97.19 100 SER A N 1
ATOM 752 C CA . SER A 1 100 ? 14.367 -9.438 7.895 1 97.19 100 SER A CA 1
ATOM 753 C C . SER A 1 100 ? 13.398 -8.828 6.883 1 97.19 100 SER A C 1
ATOM 755 O O . SER A 1 100 ? 12.945 -7.695 7.055 1 97.19 100 SER A O 1
ATOM 757 N N . ALA A 1 101 ? 13.109 -9.539 5.852 1 96.56 101 ALA A N 1
ATOM 758 C CA . ALA A 1 101 ? 12.125 -9.062 4.883 1 96.56 101 ALA A CA 1
ATOM 759 C C . ALA A 1 101 ? 10.797 -8.75 5.559 1 96.56 101 ALA A C 1
ATOM 761 O O . ALA A 1 101 ? 10.18 -7.719 5.277 1 96.56 101 ALA A O 1
ATOM 76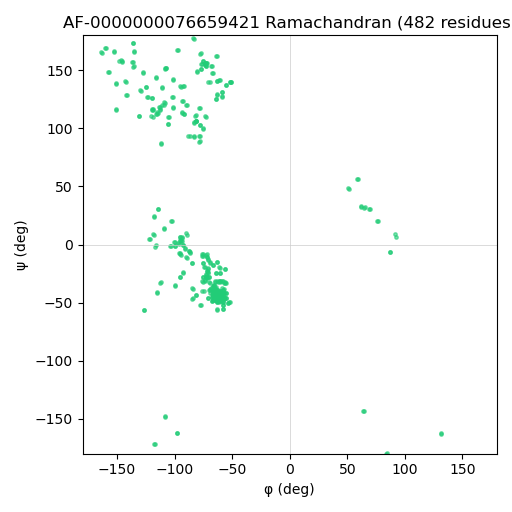2 N N . TRP A 1 102 ? 10.422 -9.648 6.492 1 98.5 102 TRP A N 1
ATOM 763 C CA . TRP A 1 102 ? 9.156 -9.445 7.199 1 98.5 102 TRP A CA 1
ATOM 764 C C . TRP A 1 102 ? 9.18 -8.156 8.008 1 98.5 102 TRP A C 1
ATOM 766 O O . TRP A 1 102 ? 8.234 -7.367 7.965 1 98.5 102 TRP A O 1
ATOM 776 N N . ASP A 1 103 ? 10.242 -7.961 8.719 1 98.38 103 ASP A N 1
ATOM 777 C CA . ASP A 1 103 ? 10.352 -6.766 9.555 1 98.38 103 ASP A CA 1
ATOM 778 C C . ASP A 1 103 ? 10.398 -5.504 8.695 1 98.38 103 ASP A C 1
ATOM 780 O O . ASP A 1 103 ? 9.812 -4.48 9.055 1 98.38 103 ASP A O 1
ATOM 784 N N . LEU A 1 104 ? 11.102 -5.566 7.594 1 98.44 104 LEU A N 1
ATOM 785 C CA . LEU A 1 104 ? 11.188 -4.434 6.68 1 98.44 104 LEU A CA 1
ATOM 786 C C . LEU A 1 104 ? 9.805 -4.016 6.199 1 98.44 104 LEU A C 1
ATOM 788 O O . LEU A 1 104 ? 9.414 -2.854 6.348 1 98.44 104 LEU A O 1
ATOM 792 N N . PHE A 1 105 ? 9.039 -4.949 5.703 1 98.69 105 PHE A N 1
ATOM 793 C CA . PHE A 1 105 ? 7.707 -4.648 5.195 1 98.69 105 PHE A CA 1
ATOM 794 C C . PHE A 1 105 ? 6.773 -4.238 6.328 1 98.69 105 PHE A C 1
ATOM 796 O O . PHE A 1 105 ? 6.109 -3.205 6.246 1 98.69 105 PHE A O 1
ATOM 803 N N . SER A 1 106 ? 6.773 -5.039 7.391 1 98.69 106 SER A N 1
ATOM 804 C CA . SER A 1 106 ? 5.801 -4.82 8.453 1 98.69 106 SER A CA 1
ATOM 805 C C . SER A 1 106 ? 6.012 -3.469 9.125 1 98.69 106 SER A C 1
ATOM 807 O O . SER A 1 106 ? 5.059 -2.721 9.344 1 98.69 106 SER A O 1
ATOM 809 N N . LYS A 1 107 ? 7.258 -3.16 9.484 1 98.62 107 LYS A N 1
ATOM 810 C CA . LYS A 1 107 ? 7.539 -1.89 10.141 1 98.62 107 LYS A CA 1
ATOM 811 C C . LYS A 1 107 ? 7.234 -0.712 9.219 1 98.62 107 LYS A C 1
ATOM 813 O O . LYS A 1 107 ? 6.672 0.294 9.656 1 98.62 107 LYS A O 1
ATOM 818 N N . THR A 1 108 ? 7.609 -0.811 7.93 1 98.88 108 THR A N 1
ATOM 819 C CA . THR A 1 108 ? 7.352 0.252 6.965 1 98.88 108 THR A CA 1
ATOM 820 C C . THR A 1 108 ? 5.852 0.499 6.82 1 98.88 108 THR A C 1
ATOM 822 O O . THR A 1 108 ? 5.391 1.633 6.961 1 98.88 108 THR A O 1
ATOM 825 N N . PHE A 1 109 ? 5.082 -0.553 6.66 1 98.88 109 PHE A N 1
ATOM 826 C CA . PHE A 1 109 ? 3.658 -0.399 6.379 1 98.88 109 PHE A CA 1
ATOM 827 C C . PHE A 1 109 ? 2.895 -0.011 7.641 1 98.88 109 PHE A C 1
ATOM 829 O O . PHE A 1 109 ? 1.891 0.7 7.57 1 98.88 109 PHE A O 1
ATOM 836 N N . THR A 1 110 ? 3.369 -0.478 8.781 1 98.88 110 THR A N 1
ATOM 837 C CA . THR A 1 110 ? 2.699 -0.108 10.023 1 98.88 110 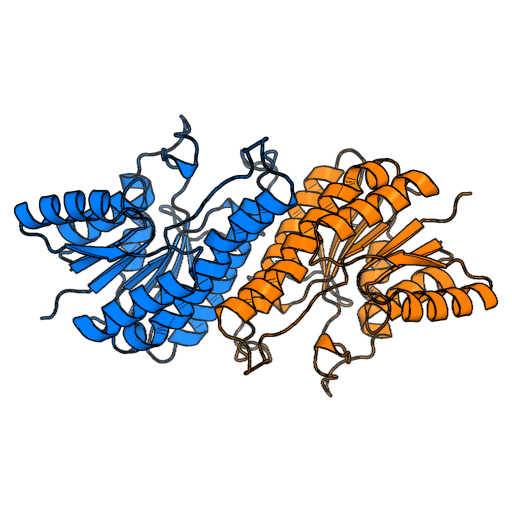THR A CA 1
ATOM 838 C C . THR A 1 110 ? 2.697 1.407 10.203 1 98.88 110 THR A C 1
ATOM 840 O O . THR A 1 110 ? 1.65 2.006 10.453 1 98.88 110 THR A O 1
ATOM 843 N N . THR A 1 111 ? 3.805 2.012 10.031 1 98.81 111 THR A N 1
ATOM 844 C CA . THR A 1 111 ? 3.91 3.453 10.219 1 98.81 111 THR A CA 1
ATOM 845 C C . THR A 1 111 ? 3.326 4.203 9.031 1 98.81 111 THR A C 1
ATOM 847 O O . THR A 1 111 ? 2.439 5.043 9.195 1 98.81 111 THR A O 1
ATOM 850 N N . ASN A 1 112 ? 3.766 3.865 7.812 1 98.94 112 ASN A N 1
ATOM 851 C CA . ASN A 1 112 ? 3.496 4.676 6.629 1 98.94 112 ASN A CA 1
ATOM 852 C C . ASN A 1 112 ? 2.041 4.555 6.188 1 98.94 112 ASN A C 1
ATOM 854 O O . ASN A 1 112 ? 1.509 5.461 5.539 1 98.94 112 ASN A O 1
ATOM 858 N N . VAL A 1 113 ? 1.42 3.402 6.539 1 98.94 113 VAL A N 1
ATOM 859 C CA . VAL A 1 113 ? 0.111 3.186 5.93 1 98.94 113 VAL A CA 1
ATOM 860 C C . VAL A 1 113 ? -0.923 2.902 7.016 1 98.94 113 VAL A C 1
ATOM 862 O O . VAL A 1 113 ? -1.913 3.627 7.145 1 98.94 113 VAL A O 1
ATOM 865 N N . VAL A 1 114 ? -0.674 1.892 7.84 1 98.88 114 VAL A N 1
ATOM 866 C CA . VAL A 1 114 ? -1.666 1.478 8.828 1 98.88 114 VAL A CA 1
ATOM 867 C C . VAL A 1 114 ? -1.918 2.615 9.812 1 98.88 114 VAL A C 1
ATOM 869 O O . VAL A 1 114 ? -3.057 3.053 9.992 1 98.88 114 VAL A O 1
ATOM 872 N N . GLY A 1 115 ? -0.844 3.07 10.438 1 98.94 115 GLY A N 1
ATOM 873 C CA . GLY A 1 115 ? -0.977 4.172 11.383 1 98.94 115 GLY A CA 1
ATOM 874 C C . GLY A 1 115 ? -1.553 5.426 10.758 1 98.94 115 GLY A C 1
ATOM 875 O O . GLY A 1 115 ? -2.451 6.051 11.32 1 98.94 115 GLY A O 1
ATOM 876 N N . THR A 1 116 ? -1.052 5.777 9.594 1 98.94 116 THR A N 1
ATOM 877 C CA . THR A 1 116 ? -1.497 6.957 8.859 1 98.94 116 THR A CA 1
ATOM 878 C C . THR A 1 116 ? -2.973 6.84 8.484 1 98.94 116 THR A C 1
ATOM 880 O O . THR A 1 116 ? -3.738 7.789 8.656 1 98.94 116 THR A O 1
ATOM 883 N N . GLY A 1 117 ? -3.381 5.656 7.969 1 98.88 117 GLY A N 1
ATOM 884 C CA . GLY A 1 117 ? -4.777 5.422 7.637 1 98.88 117 GLY A CA 1
ATOM 885 C C . GLY A 1 117 ? -5.695 5.492 8.844 1 98.88 117 GLY A C 1
ATOM 886 O O . GLY A 1 117 ? -6.754 6.125 8.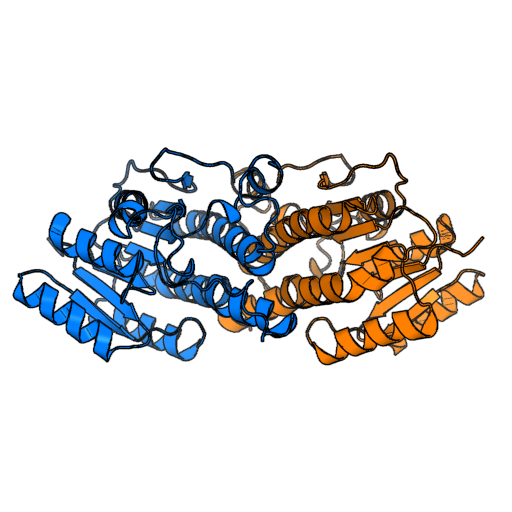781 1 98.88 117 GLY A O 1
ATOM 887 N N . CYS A 1 118 ? -5.281 4.922 9.93 1 98.75 118 CYS A N 1
ATOM 888 C CA . CYS A 1 118 ? -6.082 4.891 11.148 1 98.75 118 CYS A CA 1
ATOM 889 C C . CYS A 1 118 ? -6.227 6.285 11.742 1 98.75 118 CYS A C 1
ATOM 891 O O . CYS A 1 118 ? -7.32 6.684 12.141 1 98.75 118 CYS A O 1
ATOM 893 N N . LEU A 1 119 ? -5.117 7.004 11.797 1 98.88 119 LEU A N 1
ATOM 894 C CA . LEU A 1 119 ? -5.188 8.375 12.297 1 98.88 119 LEU A CA 1
ATOM 895 C C . LEU A 1 119 ? -6.156 9.203 11.461 1 98.88 119 LEU A C 1
ATOM 897 O O . LEU A 1 119 ? -7.027 9.883 12 1 98.88 119 LEU A O 1
ATOM 901 N N . THR A 1 120 ? -5.965 9.125 10.117 1 98.81 120 THR A N 1
ATOM 902 C CA . THR A 1 120 ? -6.777 9.938 9.211 1 98.81 120 THR A CA 1
ATOM 903 C C . THR A 1 120 ? -8.258 9.602 9.367 1 98.81 120 THR A C 1
ATOM 905 O O . THR A 1 120 ? -9.102 10.5 9.438 1 98.81 120 THR A O 1
ATOM 908 N N . GLN A 1 121 ? -8.531 8.289 9.477 1 98 121 GLN A N 1
ATOM 909 C CA . GLN A 1 121 ? -9.914 7.848 9.664 1 98 121 GLN A CA 1
ATOM 910 C C . GLN A 1 121 ? -10.484 8.391 10.969 1 98 121 GLN A C 1
ATOM 912 O O . GLN A 1 121 ? -11.609 8.891 11 1 98 121 GLN A O 1
ATOM 917 N N . SER A 1 122 ? -9.711 8.328 12.016 1 97.81 122 SER A N 1
ATOM 918 C CA . SER A 1 122 ? -10.18 8.703 13.344 1 97.81 122 SER A CA 1
ATOM 919 C C . SER A 1 122 ? -10.352 10.211 13.469 1 97.81 122 SER A C 1
ATOM 921 O O . SER A 1 122 ? -11.133 10.688 14.297 1 97.81 122 SER A O 1
ATOM 923 N N . ILE A 1 123 ? -9.656 10.984 12.625 1 97.88 123 ILE A N 1
ATOM 924 C CA . ILE A 1 123 ? -9.648 12.43 12.789 1 97.88 123 ILE A CA 1
ATOM 925 C C . ILE A 1 123 ? -10.688 13.055 11.859 1 97.88 123 ILE A C 1
ATOM 927 O O . ILE A 1 123 ? -10.867 14.281 11.852 1 97.88 123 ILE A O 1
ATOM 931 N N . LEU A 1 124 ? -11.438 12.242 11.086 1 97.69 124 LEU A N 1
ATOM 932 C CA . LEU A 1 124 ? -12.43 12.75 10.141 1 97.69 124 LEU A CA 1
ATOM 933 C C . LEU A 1 124 ? -13.516 13.523 10.875 1 97.69 124 LEU A C 1
ATOM 935 O O . LEU A 1 124 ? -13.906 14.609 10.438 1 97.69 124 LEU A O 1
ATOM 939 N N . PRO A 1 125 ? -14 13.016 12.039 1 97.56 125 PRO A N 1
ATOM 940 C CA . PRO A 1 125 ? -15.07 13.766 12.703 1 97.56 125 PRO A CA 1
ATOM 941 C C . PRO A 1 125 ? -14.633 15.172 13.117 1 97.56 125 PRO A C 1
ATOM 943 O O . PRO A 1 125 ? -15.281 16.156 12.766 1 97.56 125 PRO A O 1
ATOM 946 N N . PRO A 1 126 ? -13.516 15.328 13.773 1 97.62 126 PRO A N 1
ATOM 947 C CA . PRO A 1 126 ? -13.07 16.703 14.055 1 97.62 126 PRO A CA 1
ATOM 948 C C . PRO A 1 126 ? -12.781 17.5 12.789 1 97.62 126 PRO A C 1
ATOM 950 O O . PRO A 1 126 ? -12.961 18.719 12.773 1 97.62 126 PRO A O 1
ATOM 953 N N . LEU A 1 127 ? -12.32 16.906 11.688 1 98.25 127 LEU A N 1
ATOM 954 C CA . LEU A 1 127 ? -12.047 17.594 10.438 1 98.25 127 LEU A CA 1
ATOM 955 C C . LEU A 1 127 ? -13.336 18.109 9.812 1 98.25 127 LEU A C 1
ATOM 957 O O . LEU A 1 127 ? -13.352 19.188 9.219 1 98.25 127 LEU A O 1
ATOM 961 N N . ARG A 1 128 ? -14.398 17.359 9.969 1 98 128 ARG A N 1
ATOM 962 C CA . ARG A 1 128 ? -15.703 17.75 9.438 1 98 128 ARG A CA 1
ATOM 963 C C . ARG A 1 128 ? -16.266 18.953 10.195 1 98 128 ARG A C 1
ATOM 965 O O . ARG A 1 128 ? -17.203 19.609 9.727 1 98 128 ARG A O 1
ATOM 972 N N . LYS A 1 129 ? -15.695 19.234 11.336 1 97.31 129 LYS A N 1
ATOM 973 C CA . LYS A 1 129 ? -16.109 20.359 12.164 1 97.31 129 LYS A CA 1
ATOM 974 C C . LYS A 1 129 ? -15.133 21.516 12.047 1 97.31 129 LYS A C 1
ATOM 976 O O . LYS A 1 129 ? -15.047 22.359 12.945 1 97.31 129 LYS A O 1
ATOM 981 N N . ALA A 1 130 ? -14.367 21.5 10.961 1 97.75 130 ALA A N 1
ATOM 982 C CA . ALA A 1 130 ? -13.375 22.547 10.758 1 97.75 130 ALA A CA 1
ATOM 983 C C . ALA A 1 130 ? -14 23.922 10.906 1 97.75 130 ALA A C 1
ATOM 985 O O . ALA A 1 130 ? -15.109 24.172 10.43 1 97.75 130 ALA A O 1
ATOM 986 N N . LYS A 1 131 ? -13.281 24.828 11.531 1 97.31 131 LYS A N 1
ATOM 987 C CA . LYS A 1 131 ? -13.781 26.188 11.734 1 97.31 131 LYS A CA 1
ATOM 988 C C . LYS A 1 131 ? -13.281 27.125 10.633 1 97.31 131 LYS A C 1
ATOM 990 O O . LYS A 1 131 ? -13.891 28.156 10.375 1 97.31 131 LYS A O 1
ATOM 995 N N . ASN A 1 132 ? -12.156 26.797 10.109 1 96.81 132 ASN A N 1
ATOM 996 C CA . ASN A 1 132 ? -11.609 27.531 8.969 1 96.81 132 ASN A CA 1
ATOM 997 C C . ASN A 1 132 ? -11.602 26.672 7.711 1 96.81 132 ASN A C 1
ATOM 999 O O . ASN A 1 132 ? -10.586 26.062 7.363 1 96.81 132 ASN A O 1
ATOM 1003 N N . ALA A 1 133 ? -12.742 26.703 6.98 1 93.44 133 ALA A N 1
ATOM 1004 C CA . ALA A 1 133 ? -12.992 25.859 5.816 1 93.44 133 ALA A CA 1
ATOM 1005 C C . ALA A 1 133 ? -12.172 26.312 4.617 1 93.44 133 ALA A C 1
ATOM 1007 O O . ALA A 1 133 ? -11.812 27.484 4.508 1 93.44 133 ALA A O 1
ATOM 1008 N N . PRO A 1 134 ? -11.945 25.438 3.738 1 97.94 134 PRO A N 1
ATOM 1009 C CA . PRO A 1 134 ? -12.297 24.016 3.773 1 97.94 134 PRO A CA 1
ATOM 1010 C C . PRO A 1 134 ? -11.367 23.203 4.664 1 97.94 134 PRO A C 1
ATOM 1012 O O . PRO A 1 134 ? -10.219 23.594 4.883 1 97.94 134 PRO A O 1
ATOM 1015 N N . PRO A 1 135 ? -11.836 21.969 5.242 1 98.62 135 PRO A N 1
ATOM 1016 C CA . PRO A 1 135 ? -10.859 21.062 5.844 1 98.62 135 PRO A CA 1
ATOM 1017 C C . PRO A 1 135 ? -9.844 20.531 4.832 1 98.62 135 PRO A C 1
ATOM 1019 O O . PRO A 1 135 ? -10.195 20.297 3.672 1 98.62 135 PRO A O 1
ATOM 1022 N N . ARG A 1 136 ? -8.617 20.422 5.234 1 98.88 136 ARG A N 1
ATOM 1023 C CA . ARG A 1 136 ? -7.539 20 4.352 1 98.88 136 ARG A CA 1
ATOM 1024 C C . ARG A 1 136 ? -6.789 18.797 4.938 1 98.88 136 ARG A C 1
ATOM 1026 O O . ARG A 1 136 ? -6.539 18.75 6.145 1 98.88 136 ARG A O 1
ATOM 1033 N N . ILE A 1 137 ? -6.527 17.859 4.152 1 98.94 137 ILE A N 1
ATOM 1034 C CA . ILE A 1 137 ? -5.57 16.797 4.461 1 98.94 137 ILE A CA 1
ATOM 1035 C C . ILE A 1 137 ? -4.441 16.812 3.434 1 98.94 137 ILE A C 1
ATOM 1037 O O . ILE A 1 137 ? -4.695 16.844 2.227 1 98.94 137 ILE A O 1
ATOM 1041 N N . VAL A 1 138 ? -3.24 16.875 3.9 1 99 138 VAL A N 1
ATOM 1042 C CA . VAL A 1 138 ? -2.084 16.688 3.031 1 99 138 VAL A CA 1
ATOM 1043 C C . VAL A 1 138 ? -1.357 15.406 3.406 1 99 138 VAL A C 1
ATOM 1045 O O . VAL A 1 138 ? -0.939 15.234 4.555 1 99 138 VAL A O 1
ATOM 1048 N N . PHE A 1 139 ? -1.296 14.484 2.482 1 98.94 139 PHE A N 1
ATOM 1049 C CA . PHE A 1 139 ? -0.418 13.328 2.619 1 98.94 139 PHE A CA 1
ATOM 1050 C C . PHE A 1 139 ? 0.958 13.625 2.031 1 98.94 139 PHE A C 1
ATOM 1052 O O . PHE A 1 139 ? 1.077 13.945 0.846 1 98.94 139 PHE A O 1
ATOM 1059 N N . VAL A 1 140 ? 1.978 13.547 2.867 1 98.94 140 VAL A N 1
ATOM 1060 C CA . VAL A 1 140 ? 3.336 13.648 2.344 1 98.94 140 VAL A CA 1
ATOM 1061 C C . VAL A 1 140 ? 3.775 12.297 1.79 1 98.94 140 VAL A C 1
ATOM 1063 O O . VAL A 1 140 ? 4.02 11.352 2.551 1 98.94 140 VAL A O 1
ATOM 1066 N N . SER A 1 141 ? 3.814 12.211 0.526 1 98.62 141 SER A N 1
ATOM 1067 C CA . SER A 1 141 ? 4.18 11 -0.2 1 98.62 141 SER A CA 1
ATOM 1068 C C . SER A 1 141 ? 5.555 11.133 -0.844 1 98.62 141 SER A C 1
ATOM 1070 O O . SER A 1 141 ? 6.484 11.672 -0.233 1 98.62 141 SER A O 1
ATOM 1072 N N . SER A 1 142 ? 5.789 10.555 -1.931 1 98.12 142 SER A N 1
ATOM 1073 C CA . SER A 1 142 ? 7.031 10.523 -2.693 1 98.12 142 SER A CA 1
ATOM 1074 C C . SER A 1 142 ? 6.773 10.188 -4.16 1 98.12 142 SER A C 1
ATOM 1076 O O . SER A 1 142 ? 5.836 9.453 -4.477 1 98.12 142 SER A O 1
ATOM 1078 N N . VAL A 1 143 ? 7.617 10.75 -5.004 1 97.38 143 VAL A N 1
ATOM 1079 C CA . VAL A 1 143 ? 7.551 10.344 -6.402 1 97.38 143 VAL A CA 1
ATOM 1080 C C . VAL A 1 143 ? 7.73 8.828 -6.512 1 97.38 143 VAL A C 1
ATOM 1082 O O . VAL A 1 143 ? 7.223 8.203 -7.445 1 97.38 143 VAL A O 1
ATOM 1085 N N . MET A 1 144 ? 8.305 8.266 -5.523 1 96.94 144 MET A N 1
ATOM 1086 C CA . MET A 1 144 ? 8.531 6.824 -5.492 1 96.94 144 MET A CA 1
ATOM 1087 C C . MET A 1 144 ? 7.219 6.074 -5.301 1 96.94 144 MET A C 1
ATOM 1089 O O . MET A 1 144 ? 7.16 4.859 -5.5 1 96.94 144 MET A O 1
ATOM 1093 N N . GLY A 1 145 ? 6.133 6.75 -4.93 1 97.88 145 GLY A N 1
ATOM 1094 C CA . GLY A 1 145 ? 4.812 6.152 -4.805 1 97.88 145 GLY A CA 1
ATOM 1095 C C . GLY A 1 145 ? 3.998 6.23 -6.082 1 97.88 145 GLY A C 1
ATOM 1096 O O . GLY A 1 145 ? 2.861 5.754 -6.129 1 97.88 145 GLY A O 1
ATOM 1097 N N . SER A 1 146 ? 4.582 6.91 -7.156 1 97.62 146 SER A N 1
ATOM 1098 C CA . SER A 1 146 ? 3.928 6.992 -8.453 1 97.62 146 SER A CA 1
ATOM 1099 C C . SER A 1 146 ? 4.102 5.695 -9.242 1 97.62 146 SER A C 1
ATOM 1101 O O . SER A 1 146 ? 5.219 5.328 -9.609 1 97.62 146 SER A O 1
ATOM 1103 N N . LEU A 1 147 ? 2.99 5.02 -9.547 1 97.25 147 LEU A N 1
ATOM 1104 C CA . LEU A 1 147 ? 3.07 3.799 -10.344 1 97.25 147 LEU A CA 1
ATOM 1105 C C . LEU A 1 147 ? 3.559 4.102 -11.758 1 97.25 147 LEU A C 1
ATOM 1107 O O . LEU A 1 147 ? 4.312 3.32 -12.336 1 97.25 147 LEU A O 1
ATOM 1111 N N . THR A 1 148 ? 3.145 5.277 -12.25 1 95.62 148 THR A N 1
ATOM 1112 C CA . THR A 1 148 ? 3.582 5.695 -13.578 1 95.62 148 THR A CA 1
ATOM 1113 C C . THR A 1 148 ? 5.09 5.918 -13.602 1 95.62 148 THR A C 1
ATOM 1115 O O . THR A 1 148 ? 5.785 5.395 -14.477 1 95.62 148 THR A O 1
ATOM 1118 N N . LYS A 1 149 ? 5.598 6.609 -12.617 1 96.06 149 LYS A N 1
ATOM 1119 C CA . LYS A 1 149 ? 7.023 6.938 -12.609 1 96.06 149 LYS A CA 1
ATOM 1120 C C . LYS A 1 149 ? 7.871 5.695 -12.336 1 96.06 149 LYS A C 1
ATOM 1122 O O . LYS A 1 149 ? 9.031 5.629 -12.75 1 96.06 149 LYS A O 1
ATOM 1127 N N . ALA A 1 150 ? 7.297 4.727 -11.711 1 95.81 150 ALA A N 1
ATOM 1128 C CA . ALA A 1 150 ? 8.008 3.492 -11.391 1 95.81 150 ALA A CA 1
ATOM 1129 C C . ALA A 1 150 ? 8.359 2.725 -12.664 1 95.81 150 ALA A C 1
ATOM 1131 O O . ALA A 1 150 ? 9.203 1.821 -12.633 1 95.81 150 ALA A O 1
ATOM 1132 N N . THR A 1 151 ? 7.695 3.055 -13.805 1 95.12 151 THR A N 1
ATOM 1133 C CA . THR A 1 151 ? 7.973 2.369 -15.062 1 95.12 151 THR A CA 1
ATOM 1134 C C . THR A 1 151 ? 9.078 3.082 -15.836 1 95.12 151 THR A C 1
ATOM 1136 O O . THR A 1 151 ? 9.555 2.582 -16.859 1 95.12 151 THR A O 1
ATOM 1139 N N . ASP A 1 152 ? 9.445 4.312 -15.367 1 95.75 152 ASP A N 1
ATOM 1140 C CA . ASP A 1 152 ? 10.445 5.137 -16.047 1 95.75 152 ASP A CA 1
ATOM 1141 C C . ASP A 1 152 ? 11.859 4.727 -15.641 1 95.75 152 ASP A C 1
ATOM 1143 O O . ASP A 1 152 ? 12.367 5.168 -14.609 1 95.75 152 ASP A O 1
ATOM 1147 N N . GLU A 1 153 ? 12.57 4.035 -16.484 1 95.44 153 GLU A N 1
ATOM 1148 C CA . GLU A 1 153 ? 13.875 3.449 -16.188 1 95.44 153 GLU A CA 1
ATOM 1149 C C . GLU A 1 153 ? 14.969 4.512 -16.172 1 95.44 153 GLU A C 1
ATOM 1151 O O . GLU A 1 153 ? 16.094 4.246 -15.734 1 95.44 153 GLU A O 1
ATOM 1156 N N . THR A 1 154 ? 14.578 5.715 -16.625 1 95.69 154 THR A N 1
ATOM 1157 C CA . THR A 1 154 ? 15.586 6.758 -16.734 1 95.69 154 THR A CA 1
ATOM 1158 C C . THR A 1 154 ? 15.742 7.512 -15.422 1 95.69 154 THR A C 1
ATOM 1160 O O . THR A 1 154 ? 16.656 8.328 -15.273 1 95.69 154 THR A O 1
ATOM 1163 N N . THR A 1 155 ? 14.867 7.223 -14.461 1 92.62 155 THR A N 1
ATOM 1164 C CA . THR A 1 155 ? 14.961 7.926 -13.188 1 92.62 155 THR A CA 1
ATOM 1165 C C . THR A 1 155 ? 16.172 7.441 -12.391 1 92.62 155 THR A C 1
ATOM 1167 O O . THR A 1 155 ? 16.562 6.281 -12.5 1 92.62 155 THR A O 1
ATOM 1170 N N . ILE A 1 156 ? 16.703 8.266 -11.547 1 88.75 156 ILE A N 1
ATOM 1171 C CA . ILE A 1 156 ? 17.906 7.953 -10.781 1 88.75 156 ILE A CA 1
ATOM 1172 C C . ILE A 1 156 ? 17.594 6.898 -9.727 1 88.75 156 ILE A C 1
ATOM 1174 O O . ILE A 1 156 ? 18.5 6.227 -9.219 1 88.75 156 ILE A O 1
ATOM 1178 N N . TYR A 1 157 ? 16.375 6.754 -9.383 1 90.5 157 TYR A N 1
ATOM 1179 C CA . TYR A 1 157 ? 16.016 5.844 -8.305 1 90.5 157 TYR A CA 1
ATOM 1180 C C . TYR A 1 157 ? 15.516 4.512 -8.859 1 90.5 157 TYR A C 1
ATOM 1182 O O . TYR A 1 157 ? 15.219 3.588 -8.102 1 90.5 157 TYR A O 1
ATOM 1190 N N . TYR A 1 158 ? 15.438 4.359 -10.164 1 92.44 158 TYR A N 1
ATOM 1191 C CA . TYR A 1 158 ? 14.836 3.186 -10.781 1 92.44 158 TYR A CA 1
ATOM 1192 C C . TYR A 1 158 ? 15.531 1.909 -10.32 1 92.44 158 TYR A C 1
ATOM 1194 O O . TYR A 1 158 ? 14.867 0.91 -10.023 1 92.44 158 TYR A O 1
ATOM 1202 N N . ASN A 1 159 ? 16.859 2.006 -10.172 1 93.12 159 ASN A N 1
ATOM 1203 C CA . ASN A 1 159 ? 17.625 0.789 -9.922 1 93.12 159 ASN A CA 1
ATOM 1204 C C . ASN A 1 159 ? 17.859 0.565 -8.43 1 93.12 159 ASN A C 1
ATOM 1206 O O . ASN A 1 159 ? 18.516 -0.399 -8.039 1 93.12 159 ASN A O 1
ATOM 1210 N N . ILE A 1 160 ? 17.297 1.419 -7.578 1 92.69 160 ILE A N 1
ATOM 1211 C CA . ILE A 1 160 ? 17.469 1.279 -6.137 1 92.69 160 ILE A CA 1
ATOM 1212 C C . ILE A 1 160 ? 16.328 0.464 -5.555 1 92.69 160 ILE A C 1
ATOM 1214 O O . ILE A 1 160 ? 15.164 0.666 -5.922 1 92.69 160 ILE A O 1
ATOM 1218 N N . ASP A 1 161 ? 16.641 -0.431 -4.688 1 93.56 161 ASP A N 1
ATOM 1219 C CA . ASP A 1 161 ? 15.625 -1.324 -4.121 1 93.56 161 ASP A CA 1
ATOM 1220 C C . ASP A 1 161 ? 14.891 -0.659 -2.959 1 93.56 161 ASP A C 1
ATOM 1222 O O . ASP A 1 161 ? 15.305 -0.786 -1.805 1 93.56 161 ASP A O 1
ATOM 1226 N N . TYR A 1 162 ? 13.766 -0.023 -3.238 1 95.88 162 TYR A N 1
ATOM 1227 C CA . TYR A 1 162 ? 12.891 0.652 -2.283 1 95.88 162 TYR A CA 1
ATOM 1228 C C . TYR A 1 162 ? 11.539 -0.043 -2.193 1 95.88 162 TYR A C 1
ATOM 1230 O O . TYR A 1 162 ? 10.508 0.611 -2.016 1 95.88 162 TYR A O 1
ATOM 1238 N N . LYS A 1 163 ? 11.508 -1.346 -2.404 1 97 163 LYS A N 1
ATOM 1239 C CA . LYS A 1 163 ? 10.25 -2.037 -2.658 1 97 163 LYS A CA 1
ATOM 1240 C C . LYS A 1 163 ? 9.219 -1.725 -1.573 1 97 163 LYS A C 1
ATOM 1242 O O . LYS A 1 163 ? 8.086 -1.351 -1.875 1 97 163 LYS A O 1
ATOM 1247 N N . ALA A 1 164 ? 9.664 -1.87 -0.25 1 98.56 164 ALA A N 1
ATOM 1248 C CA . ALA A 1 164 ? 8.711 -1.645 0.834 1 98.56 164 ALA A CA 1
ATOM 1249 C C . ALA A 1 164 ? 8.258 -0.187 0.874 1 98.56 164 ALA A C 1
ATOM 1251 O O . ALA A 1 164 ? 7.066 0.097 1.009 1 98.56 164 ALA A O 1
ATOM 1252 N N . TYR A 1 165 ? 9.18 0.756 0.712 1 98.75 165 TYR A N 1
ATOM 1253 C CA . TYR A 1 165 ? 8.867 2.182 0.729 1 98.75 165 TYR A CA 1
ATOM 1254 C C . TYR A 1 165 ? 8.008 2.568 -0.468 1 98.75 165 TYR A C 1
ATOM 1256 O O . TYR A 1 165 ? 6.984 3.234 -0.313 1 98.75 165 TYR A O 1
ATOM 1264 N N . ASP A 1 166 ? 8.391 2.131 -1.696 1 98.69 166 ASP A N 1
ATOM 1265 C CA . ASP A 1 166 ? 7.633 2.408 -2.908 1 98.69 166 ASP A CA 1
ATOM 1266 C C . ASP A 1 166 ? 6.176 1.974 -2.754 1 98.69 166 ASP A C 1
ATOM 1268 O O . ASP A 1 166 ? 5.258 2.752 -3.02 1 98.69 166 ASP A O 1
ATOM 1272 N N . ALA A 1 167 ? 6.047 0.758 -2.318 1 98.88 167 ALA A N 1
ATOM 1273 C CA . ALA A 1 167 ? 4.707 0.189 -2.182 1 98.88 167 ALA A CA 1
ATOM 1274 C C . ALA A 1 167 ? 3.9 0.935 -1.122 1 98.88 167 ALA A C 1
ATOM 1276 O O . ALA A 1 167 ? 2.701 1.166 -1.295 1 98.88 167 ALA A O 1
ATOM 1277 N N . SER A 1 168 ? 4.523 1.307 -0.022 1 98.94 168 SER A N 1
ATOM 1278 C CA . SER A 1 168 ? 3.83 2.045 1.029 1 98.94 168 SER A CA 1
ATOM 1279 C C . SER A 1 168 ? 3.352 3.402 0.527 1 98.94 168 SER A C 1
ATOM 1281 O O . SER A 1 168 ? 2.25 3.842 0.866 1 98.94 168 SER A O 1
ATOM 1283 N N . LYS A 1 169 ? 4.172 4.055 -0.248 1 98.88 169 LYS A N 1
ATOM 1284 C CA . LYS A 1 169 ? 3.803 5.387 -0.721 1 98.88 169 LYS A CA 1
ATOM 1285 C C . LYS A 1 169 ? 2.756 5.309 -1.827 1 98.88 169 LYS A C 1
ATOM 1287 O O . LYS A 1 169 ? 1.901 6.188 -1.945 1 98.88 169 LYS A O 1
ATOM 1292 N N . ALA A 1 170 ? 2.744 4.203 -2.596 1 98.88 170 ALA A N 1
ATOM 1293 C CA . ALA A 1 170 ? 1.619 3.967 -3.498 1 98.88 170 ALA A CA 1
ATOM 1294 C C . ALA A 1 170 ? 0.316 3.809 -2.719 1 98.88 170 ALA A C 1
ATOM 1296 O O . ALA A 1 170 ? -0.725 4.332 -3.125 1 98.88 170 ALA A O 1
ATOM 1297 N N . ALA A 1 171 ? 0.375 3.068 -1.664 1 98.94 171 ALA A N 1
ATOM 1298 C CA . ALA A 1 171 ? -0.791 2.898 -0.801 1 98.94 171 ALA A CA 1
ATOM 1299 C C . ALA A 1 171 ? -1.258 4.238 -0.24 1 98.94 171 ALA A C 1
ATOM 1301 O O . ALA A 1 171 ? -2.459 4.508 -0.18 1 98.94 171 ALA A O 1
ATOM 1302 N N . VAL A 1 172 ? -0.335 5.09 0.153 1 98.94 172 VAL A N 1
ATOM 1303 C CA . VAL A 1 172 ? -0.644 6.406 0.698 1 98.94 172 VAL A CA 1
ATOM 1304 C C . VAL A 1 172 ? -1.344 7.254 -0.362 1 98.94 172 VAL A C 1
ATOM 1306 O O . VAL A 1 172 ? -2.312 7.957 -0.064 1 98.94 172 VAL A O 1
ATOM 1309 N N . ASN A 1 173 ? -0.844 7.195 -1.597 1 98.88 173 ASN A N 1
ATOM 1310 C CA . ASN A 1 173 ? -1.514 7.902 -2.682 1 98.88 173 ASN A CA 1
ATOM 1311 C C . ASN A 1 173 ? -2.963 7.449 -2.838 1 98.88 173 ASN A C 1
ATOM 1313 O O . ASN A 1 173 ? -3.848 8.266 -3.094 1 98.88 173 ASN A O 1
ATOM 1317 N N . MET A 1 174 ? -3.176 6.16 -2.678 1 98.88 174 MET A N 1
ATOM 1318 C CA . MET A 1 174 ? -4.535 5.641 -2.785 1 98.88 174 MET A CA 1
ATOM 1319 C C . MET A 1 174 ? -5.387 6.09 -1.601 1 98.88 174 MET A C 1
ATOM 1321 O O . MET A 1 174 ? -6.566 6.402 -1.76 1 98.88 174 MET A O 1
ATOM 1325 N N . LEU A 1 175 ? -4.82 6.113 -0.423 1 98.88 175 LEU A N 1
ATOM 1326 C CA . LEU A 1 175 ? -5.539 6.633 0.737 1 98.88 175 LEU A CA 1
ATOM 1327 C C . LEU A 1 175 ? -6.004 8.062 0.495 1 98.88 175 LEU A C 1
ATOM 1329 O O . LEU A 1 175 ? -7.129 8.422 0.852 1 98.88 175 LEU A O 1
ATOM 1333 N N . MET A 1 176 ? -5.125 8.852 -0.11 1 98.88 176 MET A N 1
ATOM 1334 C CA . MET A 1 176 ? -5.484 10.234 -0.428 1 98.88 176 MET A CA 1
ATOM 1335 C C . MET A 1 176 ? -6.758 10.281 -1.268 1 98.88 176 MET A C 1
ATOM 1337 O O . MET A 1 176 ? -7.68 11.039 -0.956 1 98.88 176 MET A O 1
ATOM 1341 N N . LEU A 1 177 ? -6.855 9.469 -2.266 1 98.5 177 LEU A N 1
ATOM 1342 C CA . LEU A 1 177 ? -8.023 9.469 -3.143 1 98.5 177 LEU A CA 1
ATOM 1343 C C . LEU A 1 177 ? -9.266 9.023 -2.385 1 98.5 177 LEU A C 1
ATOM 1345 O O . LEU A 1 177 ? -10.344 9.602 -2.566 1 98.5 177 LEU A O 1
ATOM 1349 N N . ASN A 1 178 ? -9.133 8.016 -1.527 1 98.38 178 ASN A N 1
ATOM 1350 C CA . ASN A 1 178 ? -10.266 7.512 -0.758 1 98.38 178 ASN A CA 1
ATOM 1351 C C . ASN A 1 178 ? -10.758 8.547 0.254 1 98.38 178 ASN A C 1
ATOM 1353 O O . ASN A 1 178 ? -11.961 8.773 0.376 1 98.38 178 ASN A O 1
ATOM 1357 N N . PHE A 1 179 ? -9.844 9.195 0.923 1 98.69 179 PHE A N 1
ATOM 1358 C CA . PHE A 1 179 ? -10.25 10.172 1.931 1 98.69 179 PHE A CA 1
ATOM 1359 C C . PHE A 1 179 ? -10.781 11.445 1.273 1 98.69 179 PHE A C 1
ATOM 1361 O O . PHE A 1 179 ? -11.625 12.141 1.844 1 98.69 179 PHE A O 1
ATOM 1368 N N . ALA A 1 180 ? -10.227 11.758 0.062 1 98.44 180 ALA A N 1
ATOM 1369 C CA . ALA A 1 180 ? -10.812 12.859 -0.693 1 98.44 180 ALA A CA 1
ATOM 1370 C C . ALA A 1 180 ? -12.305 12.617 -0.947 1 98.44 180 ALA A C 1
ATOM 1372 O O . ALA A 1 180 ? -13.125 13.523 -0.78 1 98.44 180 ALA A O 1
ATOM 1373 N N . ARG A 1 181 ? -12.586 11.383 -1.344 1 97 181 ARG A N 1
ATOM 1374 C CA . ARG A 1 181 ? -13.984 11.016 -1.553 1 97 181 ARG A CA 1
ATOM 1375 C C . ARG A 1 181 ? -14.781 11.156 -0.264 1 97 181 ARG A C 1
ATOM 1377 O O . ARG A 1 181 ? -15.898 11.688 -0.275 1 97 181 ARG A O 1
ATOM 1384 N N . GLU A 1 182 ? -14.25 10.758 0.851 1 96 182 GLU A N 1
ATOM 1385 C CA . GLU A 1 182 ? -14.938 10.781 2.137 1 96 182 GLU A CA 1
ATOM 1386 C C . GLU A 1 182 ? -15.25 12.211 2.572 1 96 182 GLU A C 1
ATOM 1388 O O . GLU A 1 182 ? -16.25 12.445 3.248 1 96 182 GLU A O 1
ATOM 1393 N N . LEU A 1 183 ? -14.422 13.18 2.221 1 97.38 183 LEU A N 1
ATOM 1394 C CA . LEU A 1 183 ? -14.555 14.547 2.719 1 97.38 183 LEU A CA 1
ATOM 13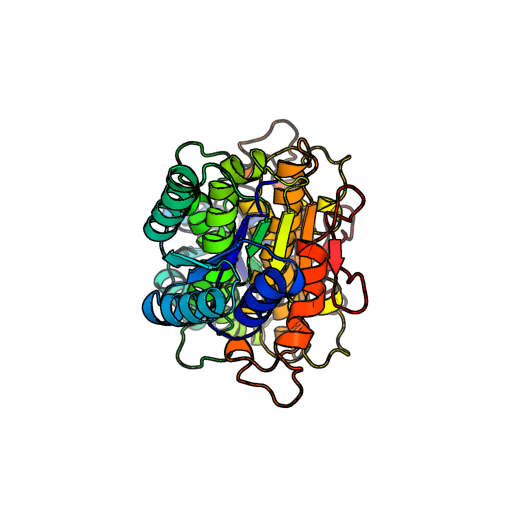95 C C . LEU A 1 183 ? -15.242 15.438 1.686 1 97.38 183 LEU A C 1
ATOM 1397 O O . LEU A 1 183 ? -15.445 16.625 1.926 1 97.38 183 LEU A O 1
ATOM 1401 N N . ARG A 1 184 ? -15.617 14.828 0.576 1 95.25 184 ARG A N 1
ATOM 1402 C CA . ARG A 1 184 ? -16.109 15.602 -0.555 1 95.25 184 ARG A CA 1
ATOM 1403 C C . ARG A 1 184 ? -17.375 16.391 -0.174 1 95.25 184 ARG A C 1
ATOM 1405 O O . ARG A 1 184 ? -17.578 17.516 -0.646 1 95.25 184 ARG A O 1
ATOM 1412 N N . HIS A 1 185 ? -18.172 15.875 0.708 1 94.94 185 HIS A N 1
ATOM 1413 C CA . HIS A 1 185 ? -19.469 16.469 1.012 1 94.94 185 HIS A CA 1
ATOM 1414 C C . HIS A 1 185 ? -19.312 17.734 1.839 1 94.94 185 HIS A C 1
ATOM 1416 O O . HIS A 1 185 ? -20.203 18.578 1.879 1 94.94 185 HIS A O 1
ATOM 1422 N N . VAL A 1 186 ? -18.156 17.891 2.473 1 97 186 VAL A N 1
ATOM 1423 C CA . VAL A 1 186 ? -17.938 19.109 3.262 1 97 186 VAL A CA 1
ATOM 1424 C C . VAL A 1 186 ? -16.906 20 2.562 1 97 186 VAL A C 1
ATOM 1426 O O . VAL A 1 186 ? -16.312 20.875 3.189 1 97 186 VAL A O 1
ATOM 1429 N N . GLY A 1 187 ? -16.656 19.672 1.328 1 97.69 187 GLY A N 1
ATOM 1430 C CA . GLY A 1 187 ? -15.758 20.5 0.527 1 97.69 187 GLY A CA 1
ATOM 1431 C C . GLY A 1 187 ? -14.297 20.312 0.876 1 97.69 187 GLY A C 1
ATOM 1432 O O . GLY A 1 187 ? -13.477 21.203 0.635 1 97.69 187 GLY A O 1
ATOM 1433 N N . GLY A 1 188 ? -13.945 19.172 1.516 1 98.44 188 GLY A N 1
ATOM 1434 C CA . GLY A 1 188 ? -12.586 18.906 1.94 1 98.44 188 GLY A CA 1
ATOM 1435 C C . GLY A 1 188 ? -11.602 18.859 0.788 1 98.44 188 GLY A C 1
ATOM 1436 O O . GLY A 1 188 ? -11.945 18.422 -0.315 1 98.44 188 GLY A O 1
ATOM 1437 N N . LYS A 1 189 ? -10.391 19.375 0.967 1 98.81 189 LYS A N 1
ATOM 1438 C CA . LYS A 1 189 ? -9.266 19.297 0.035 1 98.81 189 LYS A CA 1
ATOM 1439 C C . LYS A 1 189 ? -8.219 18.297 0.523 1 98.81 189 LYS A C 1
ATOM 1441 O O . LYS A 1 189 ? -7.578 18.516 1.553 1 98.81 189 LYS A O 1
ATOM 1446 N N . VAL A 1 190 ? -8.125 17.188 -0.166 1 98.88 190 VAL A N 1
ATOM 1447 C CA . VAL A 1 190 ? -7.203 16.125 0.197 1 98.88 190 VAL A CA 1
ATOM 1448 C C . VAL A 1 190 ? -6.211 15.883 -0.938 1 98.88 190 VAL A C 1
ATOM 1450 O O . VAL A 1 190 ? -6.609 15.562 -2.062 1 98.88 190 VAL A O 1
ATOM 1453 N N . ASN A 1 191 ? -4.934 16.125 -0.65 1 98.88 191 ASN A N 1
ATOM 1454 C CA . ASN A 1 191 ? -3.91 16.047 -1.688 1 98.88 191 ASN A CA 1
ATOM 1455 C C . ASN A 1 191 ? -2.67 15.305 -1.198 1 98.88 191 ASN A C 1
ATOM 1457 O O . ASN A 1 191 ? -2.418 15.234 0.006 1 98.88 191 ASN A O 1
ATOM 1461 N N . CYS A 1 192 ? -1.979 14.719 -2.137 1 98.81 192 CYS A N 1
ATOM 1462 C CA . CYS A 1 192 ? -0.652 14.156 -1.913 1 98.81 192 CYS A CA 1
ATOM 1463 C C . CYS A 1 192 ? 0.433 15.094 -2.432 1 98.81 192 CYS A C 1
ATOM 1465 O O . CYS A 1 192 ? 0.276 15.711 -3.486 1 98.81 192 CYS A O 1
ATOM 1467 N N . VAL A 1 193 ? 1.498 15.133 -1.668 1 98.88 193 VAL A N 1
ATOM 1468 C CA . VAL A 1 193 ? 2.617 15.984 -2.057 1 98.88 193 VAL A CA 1
ATOM 1469 C C . VAL A 1 193 ? 3.914 15.18 -2.021 1 98.88 193 VAL A C 1
ATOM 1471 O O . VAL A 1 193 ? 4.168 14.438 -1.069 1 98.88 193 VAL A O 1
ATOM 1474 N N . CYS A 1 194 ? 4.688 15.258 -3.016 1 98.69 194 CYS A N 1
ATOM 1475 C CA . CYS A 1 194 ? 6.078 14.812 -3.029 1 98.69 194 CYS A CA 1
ATOM 1476 C C . CYS A 1 194 ? 7.023 15.961 -2.684 1 98.69 194 CYS A C 1
ATOM 1478 O O . CYS A 1 194 ? 7.164 16.906 -3.457 1 98.69 194 CYS A O 1
ATOM 1480 N N . PRO A 1 195 ? 7.668 15.867 -1.596 1 98.44 195 PRO A N 1
ATOM 1481 C CA . PRO A 1 195 ? 8.539 16.969 -1.201 1 98.44 195 PRO A CA 1
ATOM 1482 C C . PRO A 1 195 ? 9.844 17 -1.993 1 98.44 195 PRO A C 1
ATOM 1484 O O . PRO A 1 195 ? 10.609 17.969 -1.887 1 98.44 195 PRO A O 1
ATOM 1487 N N . GLY A 1 196 ? 10.102 15.922 -2.82 1 96.62 196 GLY A N 1
ATOM 1488 C CA . GLY A 1 196 ? 11.398 15.781 -3.461 1 96.62 196 GLY A CA 1
ATOM 1489 C C . GLY A 1 196 ? 12.438 15.125 -2.57 1 96.62 196 GLY A C 1
ATOM 1490 O O . GLY A 1 196 ? 12.117 14.656 -1.476 1 96.62 196 GLY A O 1
ATOM 1491 N N . LEU A 1 197 ? 13.641 14.984 -3.129 1 96 197 LEU A N 1
ATOM 1492 C CA . LEU A 1 197 ? 14.758 14.5 -2.32 1 96 197 LEU A CA 1
ATOM 1493 C C . LEU A 1 197 ? 15.234 15.57 -1.349 1 96 197 LEU A C 1
ATOM 1495 O O . LEU A 1 197 ? 15.781 16.594 -1.768 1 96 197 LEU A O 1
ATOM 1499 N N . VAL A 1 198 ? 14.953 15.297 -0.079 1 97.25 198 VAL A N 1
ATOM 1500 C CA . VAL A 1 198 ? 15.25 16.281 0.953 1 97.25 198 VAL A CA 1
ATOM 1501 C C . VAL A 1 198 ? 16.297 15.734 1.914 1 97.25 198 VAL A C 1
ATOM 1503 O O . VAL A 1 198 ? 16.281 14.547 2.242 1 97.25 198 VAL A O 1
ATOM 1506 N N . LYS A 1 199 ? 17.188 16.609 2.383 1 96.75 199 LYS A N 1
ATOM 1507 C CA . LYS A 1 199 ? 18.234 16.219 3.324 1 96.75 199 LYS A CA 1
ATOM 1508 C C . LYS A 1 199 ? 17.688 16.094 4.742 1 96.75 199 LYS A C 1
ATOM 1510 O O . LYS A 1 199 ? 17.75 17.047 5.523 1 96.75 199 LYS A O 1
ATOM 1515 N N . THR A 1 200 ? 17.219 14.93 5.07 1 96.31 200 THR A N 1
ATOM 1516 C CA . THR A 1 200 ? 16.672 14.625 6.387 1 96.31 200 THR A CA 1
ATOM 1517 C C . THR A 1 200 ? 17.172 13.273 6.887 1 96.31 200 THR A C 1
ATOM 1519 O O . THR A 1 200 ? 17.859 12.562 6.164 1 96.31 200 THR A O 1
ATOM 1522 N N . GLY A 1 201 ? 16.828 12.984 8.125 1 94.25 201 GLY A N 1
ATOM 1523 C CA . GLY A 1 201 ? 17.156 11.664 8.648 1 94.25 201 GLY A CA 1
ATOM 1524 C C . GLY A 1 201 ? 16.578 10.531 7.82 1 94.25 201 GLY A C 1
ATOM 1525 O O . GLY A 1 201 ? 17.188 9.469 7.699 1 94.25 201 GLY A O 1
ATOM 1526 N N . LEU A 1 202 ? 15.414 10.656 7.199 1 93.38 202 LEU A N 1
ATOM 1527 C CA . LEU A 1 202 ? 14.727 9.633 6.418 1 93.38 202 LEU A CA 1
ATOM 1528 C C . LEU A 1 202 ? 15.547 9.25 5.191 1 93.38 202 LEU A C 1
ATOM 1530 O O . LEU A 1 202 ? 15.625 8.07 4.836 1 93.38 202 LEU A O 1
ATOM 1534 N N . SER A 1 203 ? 16.219 10.227 4.539 1 93.5 203 SER A N 1
ATOM 1535 C CA . SER A 1 203 ? 16.984 9.984 3.32 1 93.5 203 SER A CA 1
ATOM 1536 C C . SER A 1 203 ? 18.453 9.727 3.635 1 93.5 203 SER A C 1
ATOM 1538 O O . SER A 1 203 ? 19.297 9.695 2.73 1 93.5 203 SER A O 1
ATOM 1540 N N . GLY A 1 204 ? 18.828 9.695 4.984 1 93.75 204 GLY A N 1
ATOM 1541 C CA . GLY A 1 204 ? 20.219 9.586 5.379 1 93.75 204 GLY A CA 1
ATOM 1542 C C . GLY A 1 204 ? 21.016 10.836 5.07 1 93.75 204 GLY A C 1
ATOM 1543 O O . GLY A 1 204 ? 22.203 10.75 4.711 1 93.75 204 GLY A O 1
ATOM 1544 N N . TYR A 1 205 ? 20.297 11.953 5.113 1 95.38 205 TYR A N 1
ATOM 1545 C CA . TYR A 1 205 ? 20.906 13.242 4.797 1 95.38 205 TYR A CA 1
ATOM 1546 C C . TYR A 1 205 ? 21.641 13.195 3.465 1 95.38 205 TYR A C 1
ATOM 1548 O O . TYR A 1 205 ? 22.781 13.648 3.363 1 95.38 205 TYR A O 1
ATOM 1556 N N . HIS A 1 206 ? 20.969 12.664 2.51 1 91.88 206 HIS A N 1
ATOM 1557 C CA . HIS A 1 206 ? 21.531 12.477 1.178 1 91.88 206 HIS A CA 1
ATOM 1558 C C . HIS A 1 206 ? 22.141 13.773 0.648 1 91.88 206 HIS A C 1
ATOM 1560 O O . HIS A 1 206 ? 21.516 14.828 0.723 1 91.88 206 HIS A O 1
ATOM 1566 N N . GLU A 1 207 ? 23.234 13.742 0.007 1 92.19 207 GLU A N 1
ATOM 1567 C CA . GLU A 1 207 ? 24.031 14.906 -0.381 1 92.19 207 GLU A CA 1
ATOM 1568 C C . GLU A 1 207 ? 23.328 15.711 -1.469 1 92.19 207 GLU A C 1
ATOM 1570 O O . GLU A 1 207 ? 23.469 16.938 -1.528 1 92.19 207 GLU A O 1
ATOM 1575 N N . TRP A 1 208 ? 22.531 15.078 -2.258 1 92.38 208 TRP A N 1
ATOM 1576 C CA . TRP A 1 208 ? 21.891 15.758 -3.379 1 92.38 208 TRP A CA 1
ATOM 1577 C C . TRP A 1 208 ? 20.516 16.297 -2.973 1 92.38 208 TRP A C 1
ATOM 1579 O O . TRP A 1 208 ? 19.828 16.906 -3.783 1 92.38 208 TRP A O 1
ATOM 1589 N N . GLY A 1 209 ? 20.172 16.047 -1.742 1 95.25 209 GLY A N 1
ATOM 1590 C CA . GLY A 1 209 ? 18.875 16.5 -1.278 1 95.25 209 GLY A CA 1
ATOM 1591 C C . GLY A 1 209 ? 18.812 18 -1.064 1 95.25 209 GLY A C 1
ATOM 1592 O O . GLY A 1 209 ? 19.844 18.641 -0.803 1 95.25 209 GLY A O 1
ATOM 1593 N N . THR A 1 210 ? 17.609 18.531 -1.145 1 97.5 210 THR A N 1
ATOM 1594 C CA . THR A 1 210 ? 17.375 19.938 -0.812 1 97.5 210 THR A CA 1
ATOM 1595 C C . THR A 1 210 ? 17.172 20.109 0.691 1 97.5 210 THR A C 1
ATOM 1597 O O . THR A 1 210 ? 17.234 19.141 1.446 1 97.5 210 THR A O 1
ATOM 1600 N N . THR A 1 211 ? 17 21.375 1.128 1 98.06 211 THR A N 1
ATOM 1601 C CA . THR A 1 211 ? 16.766 21.641 2.543 1 98.06 211 THR A CA 1
ATOM 1602 C C . THR A 1 211 ? 15.344 21.281 2.943 1 98.06 211 THR A C 1
ATOM 1604 O O . THR A 1 211 ? 14.453 21.203 2.096 1 98.06 211 THR A O 1
ATOM 1607 N N . PRO A 1 212 ? 15.109 21.031 4.242 1 98.44 212 PRO A N 1
ATOM 1608 C CA . PRO A 1 212 ? 13.75 20.766 4.719 1 98.44 212 PRO A CA 1
ATOM 1609 C C . PRO A 1 212 ? 12.773 21.891 4.359 1 98.44 212 PRO A C 1
ATOM 1611 O O . PRO A 1 212 ? 11.602 21.625 4.062 1 98.44 212 PRO A O 1
ATOM 1614 N N . GLU A 1 213 ? 13.227 23.141 4.32 1 98.5 213 GLU A N 1
ATOM 1615 C CA . GLU A 1 213 ? 12.367 24.266 3.99 1 98.5 213 GLU A CA 1
ATOM 1616 C C . GLU A 1 213 ? 11.867 24.188 2.553 1 98.5 213 GLU A C 1
ATOM 1618 O O . GLU A 1 213 ? 10.703 24.484 2.277 1 98.5 213 GLU A O 1
ATOM 1623 N N . VAL A 1 214 ? 12.75 23.734 1.677 1 98.44 214 VAL A N 1
ATOM 1624 C CA . VAL A 1 214 ? 12.344 23.547 0.288 1 98.44 214 VAL A CA 1
ATOM 1625 C C . VAL A 1 214 ? 11.359 22.375 0.191 1 98.44 214 VAL A C 1
ATOM 1627 O O . VAL A 1 214 ? 10.344 22.469 -0.504 1 98.44 214 VAL A O 1
ATOM 1630 N N . GLY A 1 215 ? 11.625 21.328 0.894 1 98.5 215 GLY A N 1
ATOM 1631 C CA . GLY A 1 215 ? 10.727 20.172 0.921 1 98.5 215 GLY A CA 1
ATOM 1632 C C . GLY A 1 215 ? 9.352 20.516 1.455 1 98.5 215 GLY A C 1
ATOM 1633 O O . GLY A 1 215 ? 8.359 19.891 1.069 1 98.5 215 GLY A O 1
ATOM 1634 N N . ALA A 1 216 ? 9.266 21.562 2.254 1 98.81 216 ALA A N 1
ATOM 1635 C CA . ALA A 1 216 ? 8.023 21.922 2.934 1 98.81 216 ALA A CA 1
ATOM 1636 C C . ALA A 1 216 ? 7.133 22.766 2.037 1 98.81 216 ALA A C 1
ATOM 1638 O O . ALA A 1 216 ? 5.945 22.953 2.316 1 98.81 216 ALA A O 1
ATOM 1639 N N . GLU A 1 217 ? 7.668 23.312 0.98 1 98.75 217 GLU A N 1
ATOM 1640 C CA . GLU A 1 217 ? 7 24.359 0.218 1 98.75 217 GLU A CA 1
ATOM 1641 C C . GLU A 1 217 ? 5.645 23.891 -0.3 1 98.75 217 GLU A C 1
ATOM 1643 O O . GLU A 1 217 ? 4.617 24.516 -0.02 1 98.75 217 GLU A O 1
ATOM 1648 N N . ARG A 1 218 ? 5.66 22.812 -1.021 1 98.81 218 ARG A N 1
ATOM 1649 C CA . ARG A 1 218 ? 4.418 22.344 -1.628 1 98.81 218 ARG A CA 1
ATOM 1650 C C . ARG A 1 218 ? 3.455 21.812 -0.57 1 98.81 218 ARG A C 1
ATOM 1652 O O . ARG A 1 218 ? 2.238 21.969 -0.7 1 98.81 218 ARG A O 1
ATOM 1659 N N . VAL A 1 219 ? 3.986 21.219 0.53 1 98.94 219 VAL A N 1
ATOM 1660 C CA . VAL A 1 219 ? 3.15 20.734 1.627 1 98.94 219 VAL A CA 1
ATOM 1661 C C . VAL A 1 219 ? 2.373 21.906 2.229 1 98.94 219 VAL A C 1
ATOM 1663 O O . VAL A 1 219 ? 1.156 21.828 2.41 1 98.94 219 VAL A O 1
ATOM 1666 N N . VAL A 1 220 ? 3.07 23.016 2.473 1 98.94 220 VAL A N 1
ATOM 1667 C CA . VAL A 1 220 ? 2.459 24.219 3.055 1 98.94 220 VAL A CA 1
ATOM 1668 C C . VAL A 1 220 ? 1.445 24.797 2.078 1 98.94 220 VAL A C 1
ATOM 1670 O O . VAL A 1 220 ? 0.359 25.234 2.48 1 98.94 220 VAL A O 1
ATOM 1673 N N . GLU A 1 221 ? 1.826 24.797 0.821 1 98.88 221 GLU A N 1
ATOM 1674 C CA . GLU A 1 221 ? 0.902 25.312 -0.186 1 98.88 221 GLU A CA 1
ATOM 1675 C C . GLU A 1 221 ? -0.426 24.562 -0.15 1 98.88 221 GLU A C 1
ATOM 1677 O O . GLU A 1 221 ? -1.493 25.172 -0.119 1 98.88 221 GLU A O 1
ATOM 1682 N N . MET A 1 222 ? -0.377 23.25 -0.106 1 98.81 222 MET A N 1
ATOM 1683 C CA . MET A 1 222 ? -1.597 22.438 -0.115 1 98.81 222 MET A CA 1
ATOM 1684 C C . MET A 1 222 ? -2.33 22.547 1.218 1 98.81 222 MET A C 1
ATOM 1686 O O . MET A 1 222 ? -3.557 22.453 1.267 1 98.81 222 MET A O 1
ATOM 1690 N N . ALA A 1 223 ? -1.582 22.812 2.293 1 98.88 223 ALA A N 1
ATOM 1691 C CA . ALA A 1 223 ? -2.176 22.938 3.621 1 98.88 223 ALA A CA 1
ATOM 1692 C C . ALA A 1 223 ? -2.908 24.266 3.775 1 98.88 223 ALA A C 1
ATOM 1694 O O . ALA A 1 223 ? -3.695 24.453 4.707 1 98.88 223 ALA A O 1
ATOM 1695 N N . THR A 1 224 ? -2.633 25.219 2.848 1 98.75 224 THR A N 1
ATOM 1696 C CA . THR A 1 224 ? -3.152 26.562 3.043 1 98.75 224 THR A CA 1
ATOM 1697 C C . THR A 1 224 ? -4.094 26.953 1.907 1 98.75 224 THR A C 1
ATOM 1699 O O . THR A 1 224 ? -4.488 28.109 1.788 1 98.75 224 THR A O 1
ATOM 1702 N N . ILE A 1 225 ? -4.438 26 1.06 1 98.44 225 ILE A N 1
ATOM 1703 C CA . ILE A 1 225 ? -5.328 26.297 -0.057 1 98.44 225 ILE A CA 1
ATOM 1704 C C . ILE A 1 225 ? -6.723 26.625 0.468 1 98.44 225 ILE A C 1
ATOM 1706 O O . ILE A 1 225 ? -7.078 26.25 1.586 1 98.44 225 ILE A O 1
ATOM 1710 N N . GLY A 1 226 ? -7.461 27.422 -0.328 1 97.31 226 GLY A N 1
ATOM 1711 C CA . GLY A 1 226 ? -8.836 27.766 -0.001 1 97.31 226 GLY A CA 1
ATOM 1712 C C . GLY A 1 226 ? -9.852 26.906 -0.725 1 97.31 226 GLY A C 1
ATOM 1713 O O . GLY A 1 226 ? -9.531 25.812 -1.194 1 97.31 226 GLY A O 1
ATOM 1714 N N . GLU A 1 227 ? -11.078 27.391 -0.772 1 96.56 227 GLU A N 1
ATOM 1715 C CA . GLU A 1 227 ? -12.203 26.641 -1.325 1 96.56 227 GLU A CA 1
ATOM 1716 C C . GLU A 1 227 ? -12.008 26.375 -2.814 1 96.56 227 GLU A C 1
ATOM 1718 O O . GLU A 1 227 ? -12.484 25.359 -3.332 1 96.56 227 GLU A O 1
ATOM 1723 N N . ASP A 1 228 ? -11.227 27.203 -3.443 1 96.81 228 ASP A N 1
ATOM 1724 C CA . ASP A 1 228 ? -11.023 27.062 -4.883 1 96.81 228 ASP A CA 1
ATOM 1725 C C . ASP A 1 228 ? -9.758 26.25 -5.184 1 96.81 228 ASP A C 1
ATOM 1727 O O . ASP A 1 228 ? -9.383 26.094 -6.348 1 96.81 228 ASP A O 1
ATOM 1731 N N . GLY A 1 229 ? -9.109 25.672 -4.145 1 97.62 229 GLY A N 1
ATOM 1732 C CA . GLY A 1 229 ? -7.898 24.906 -4.336 1 97.62 229 GLY A CA 1
ATOM 1733 C C . GLY A 1 229 ? -8.156 23.5 -4.871 1 97.62 229 GLY A C 1
ATOM 1734 O O . GLY A 1 229 ? -9.297 23.031 -4.836 1 97.62 229 GLY A O 1
ATOM 1735 N N . PRO A 1 230 ? -7.129 22.906 -5.355 1 98.06 230 PRO A N 1
ATOM 1736 C CA . PRO A 1 230 ? -7.277 21.562 -5.922 1 98.06 230 PRO A CA 1
ATOM 1737 C C . PRO A 1 230 ? -7.492 20.484 -4.855 1 98.06 230 PRO A C 1
ATOM 1739 O O . PRO A 1 230 ? -7.203 20.719 -3.68 1 98.06 230 PRO A O 1
ATOM 1742 N N . THR A 1 231 ? -8.078 19.406 -5.219 1 98.44 231 THR A N 1
ATOM 1743 C CA . THR A 1 231 ? -8.203 18.203 -4.422 1 98.44 231 THR A CA 1
ATOM 1744 C C . THR A 1 231 ? -7.926 16.969 -5.27 1 98.44 231 THR A C 1
ATOM 1746 O O . THR A 1 231 ? -7.926 17.031 -6.5 1 98.44 231 THR A O 1
ATOM 1749 N N . ARG A 1 232 ? -7.535 15.859 -4.656 1 98.06 232 ARG A N 1
ATOM 1750 C CA . ARG A 1 232 ? -7.254 14.578 -5.301 1 98.06 232 ARG A CA 1
ATOM 1751 C C . ARG A 1 232 ? -6.051 14.695 -6.234 1 98.06 232 ARG A C 1
ATOM 1753 O O . ARG A 1 232 ? -6.023 14.062 -7.293 1 98.06 232 ARG A O 1
ATOM 1760 N N . THR A 1 233 ? -5.094 15.602 -5.84 1 98.31 233 THR A N 1
ATOM 1761 C CA . THR A 1 233 ? -3.926 15.742 -6.703 1 98.31 233 THR A CA 1
ATOM 1762 C C . THR A 1 233 ? -2.697 15.109 -6.062 1 98.31 233 THR A C 1
ATOM 1764 O O . THR A 1 233 ? -2.658 14.906 -4.848 1 98.31 233 THR A O 1
ATOM 1767 N N . PHE A 1 234 ? -1.807 14.672 -6.848 1 98.69 234 PHE A N 1
ATOM 1768 C CA . PHE A 1 234 ? -0.427 14.328 -6.52 1 98.69 234 PHE A CA 1
ATOM 1769 C C . PHE A 1 234 ? 0.544 15.297 -7.188 1 98.69 234 PHE A C 1
ATOM 1771 O O . PHE A 1 234 ? 0.589 15.391 -8.414 1 98.69 234 PHE A O 1
ATOM 1778 N N . SER A 1 235 ? 1.307 16.062 -6.344 1 98.81 235 SER A N 1
ATOM 1779 C CA . SER A 1 235 ? 2.098 17.141 -6.922 1 98.81 235 SER A CA 1
ATOM 1780 C C . SER A 1 235 ? 3.389 17.375 -6.141 1 98.81 235 SER A C 1
ATOM 1782 O O . SER A 1 235 ? 3.529 16.875 -5.016 1 98.81 235 SER A O 1
ATOM 1784 N N . ASP A 1 236 ? 4.363 17.953 -6.711 1 98.44 236 ASP A N 1
ATOM 1785 C CA . ASP A 1 236 ? 5.547 18.516 -6.062 1 98.44 236 ASP A CA 1
ATOM 1786 C C . ASP A 1 236 ? 5.637 20.016 -6.285 1 98.44 236 ASP A C 1
ATOM 1788 O O . ASP A 1 236 ? 4.656 20.656 -6.684 1 98.44 236 ASP A O 1
ATOM 1792 N N . ARG A 1 237 ? 6.758 20.625 -5.895 1 97 237 ARG A N 1
ATOM 1793 C CA . ARG A 1 237 ? 6.891 22.078 -5.965 1 97 237 ARG A CA 1
ATOM 1794 C C . ARG A 1 237 ? 6.777 22.562 -7.402 1 97 237 ARG A C 1
ATOM 1796 O O . ARG A 1 237 ? 6.488 23.734 -7.645 1 97 237 ARG A O 1
ATOM 1803 N N . SER A 1 238 ? 6.988 21.641 -8.383 1 96.88 238 SER A N 1
ATOM 1804 C CA . SER A 1 238 ? 6.965 22.016 -9.797 1 96.88 238 SER A CA 1
ATOM 1805 C C . SER A 1 238 ? 5.594 21.766 -10.414 1 96.88 238 SER A C 1
ATOM 1807 O O . SER A 1 238 ? 5.352 22.141 -11.562 1 96.88 238 SER A O 1
ATOM 1809 N N . GLY A 1 239 ? 4.691 21.141 -9.75 1 97.25 239 GLY A N 1
ATOM 1810 C CA . GLY A 1 239 ? 3.352 20.906 -10.258 1 97.25 239 GLY A CA 1
ATOM 1811 C C . GLY A 1 239 ? 2.896 19.469 -10.117 1 97.25 239 GLY A C 1
ATOM 1812 O O . GLY A 1 239 ? 3.432 18.719 -9.289 1 97.25 239 GLY A O 1
ATOM 1813 N N . GLU A 1 240 ? 1.899 19.094 -10.836 1 97.81 240 GLU A N 1
ATOM 1814 C CA . GLU A 1 240 ? 1.267 17.797 -10.703 1 97.81 240 GLU A CA 1
ATOM 1815 C C . GLU A 1 240 ? 2.176 16.688 -11.219 1 97.81 240 GLU A C 1
ATOM 1817 O O . GLU A 1 240 ? 2.854 16.859 -12.234 1 97.81 240 GLU A O 1
ATOM 1822 N N . LEU A 1 241 ? 2.211 15.602 -10.562 1 97.38 241 LEU A N 1
ATOM 1823 C CA . LEU A 1 241 ? 2.914 14.383 -10.922 1 97.38 241 LEU A CA 1
ATOM 1824 C C . LEU A 1 241 ? 1.933 13.289 -11.344 1 97.38 241 LEU A C 1
ATOM 1826 O O . LEU A 1 241 ? 0.77 13.305 -10.938 1 97.38 241 LEU A O 1
ATOM 1830 N N . PRO A 1 242 ? 2.422 12.461 -12.195 1 95.75 242 PRO A N 1
ATOM 1831 C CA . PRO A 1 242 ? 1.541 11.328 -12.492 1 95.75 242 PRO A CA 1
ATOM 1832 C C . PRO A 1 242 ? 1.337 10.406 -11.297 1 95.75 242 PRO A C 1
ATOM 1834 O O . PRO A 1 242 ? 2.244 10.242 -10.477 1 95.75 242 PRO A O 1
ATOM 1837 N N . LEU A 1 243 ? 0.151 9.82 -11.242 1 93.44 243 LEU A N 1
ATOM 1838 C CA . LEU A 1 243 ? -0.16 8.883 -10.164 1 93.44 243 LEU A CA 1
ATOM 1839 C C . LEU A 1 243 ? 0.583 7.57 -10.359 1 93.44 243 LEU A C 1
ATOM 1841 O O . LEU A 1 243 ? 0.854 7.164 -11.492 1 93.44 243 LEU A O 1
ATOM 1845 N N . MET B 1 1 ? 10.992 -33.531 -20.703 1 59.81 1 MET B N 1
ATOM 1846 C CA . MET B 1 1 ? 11.195 -32.125 -20.281 1 59.81 1 MET B CA 1
ATOM 1847 C C . MET B 1 1 ? 10.469 -31.859 -18.969 1 59.81 1 MET B C 1
ATOM 1849 O O . MET B 1 1 ? 9.445 -32.469 -18.672 1 59.81 1 MET B O 1
ATOM 1853 N N . SER B 1 2 ? 11.203 -31.156 -17.953 1 84.75 2 SER B N 1
ATOM 1854 C CA . SER B 1 2 ? 10.609 -31.016 -16.625 1 84.75 2 SER B CA 1
ATOM 1855 C C . SER B 1 2 ? 9.32 -30.203 -16.688 1 84.75 2 SER B C 1
ATOM 1857 O O . SER B 1 2 ? 9.195 -29.281 -17.5 1 84.75 2 SER B O 1
ATOM 1859 N N . ARG B 1 3 ? 8.297 -30.688 -16.156 1 93.62 3 ARG B N 1
ATOM 1860 C CA . ARG B 1 3 ? 7.008 -30.016 -16.094 1 93.62 3 ARG B CA 1
ATOM 1861 C C . ARG B 1 3 ? 7.148 -28.641 -15.43 1 93.62 3 ARG B C 1
ATOM 1863 O O . ARG B 1 3 ? 7.934 -28.469 -14.492 1 93.62 3 ARG B O 1
ATOM 1870 N N . THR B 1 4 ? 6.496 -27.688 -15.992 1 98.31 4 THR B N 1
ATOM 1871 C CA . THR B 1 4 ? 6.492 -26.359 -15.391 1 98.31 4 THR B CA 1
ATOM 1872 C C . THR B 1 4 ? 5.926 -26.406 -13.977 1 98.31 4 THR B C 1
ATOM 1874 O O . THR B 1 4 ? 4.859 -27 -13.75 1 98.31 4 THR B O 1
ATOM 1877 N N . LEU B 1 5 ? 6.656 -25.875 -12.977 1 98.88 5 LEU B N 1
ATOM 1878 C CA . LEU B 1 5 ? 6.285 -25.875 -11.562 1 98.88 5 LEU B CA 1
ATOM 1879 C C . LEU B 1 5 ? 5.723 -24.516 -11.148 1 98.88 5 LEU B C 1
ATOM 1881 O O . LEU B 1 5 ? 6.41 -23.5 -11.25 1 98.88 5 LEU B O 1
ATOM 1885 N N . ALA B 1 6 ? 4.453 -24.516 -10.727 1 98.94 6 ALA B N 1
ATOM 1886 C CA . ALA B 1 6 ? 3.781 -23.266 -10.391 1 98.94 6 ALA B CA 1
ATOM 1887 C C . ALA B 1 6 ? 3.256 -23.297 -8.961 1 98.94 6 ALA B C 1
ATOM 1889 O O . ALA B 1 6 ? 2.615 -24.266 -8.547 1 98.94 6 ALA B O 1
ATOM 1890 N N . LEU B 1 7 ? 3.594 -22.312 -8.164 1 98.94 7 LEU B N 1
ATOM 1891 C CA . LEU B 1 7 ? 2.986 -22.109 -6.855 1 98.94 7 LEU B CA 1
ATOM 1892 C C . LEU B 1 7 ? 1.808 -21.156 -6.945 1 98.94 7 LEU B C 1
ATOM 1894 O O . LEU B 1 7 ? 1.944 -20.047 -7.473 1 98.94 7 LEU B O 1
ATOM 1898 N N . VAL B 1 8 ? 0.647 -21.547 -6.527 1 98.94 8 VAL B N 1
ATOM 1899 C CA . VAL B 1 8 ? -0.546 -20.719 -6.473 1 98.94 8 VAL B CA 1
ATOM 1900 C C . VAL B 1 8 ? -0.973 -20.516 -5.02 1 98.94 8 VAL B C 1
ATOM 1902 O O . VAL B 1 8 ? -1.369 -21.469 -4.348 1 98.94 8 VAL B O 1
ATOM 1905 N N . THR B 1 9 ? -0.886 -19.297 -4.531 1 98.94 9 THR B N 1
ATOM 1906 C CA . THR B 1 9 ? -1.3 -19.047 -3.154 1 98.94 9 THR B CA 1
ATOM 1907 C C . THR B 1 9 ? -2.816 -18.906 -3.064 1 98.94 9 THR B C 1
ATOM 1909 O O . THR B 1 9 ? -3.451 -18.375 -3.982 1 98.94 9 THR B O 1
ATOM 1912 N N . GLY B 1 10 ? -3.377 -19.312 -1.897 1 98.31 10 GLY B N 1
ATOM 1913 C CA . GLY B 1 10 ? -4.816 -19.234 -1.72 1 98.31 10 GLY B CA 1
ATOM 1914 C C . GLY B 1 10 ? -5.59 -20.031 -2.752 1 98.31 10 GLY B C 1
ATOM 1915 O O . GLY B 1 10 ? -6.508 -19.5 -3.391 1 98.31 10 GLY B O 1
ATOM 1916 N N . SER B 1 11 ? -5.305 -21.312 -2.846 1 98.38 11 SER B N 1
ATOM 1917 C CA . SER B 1 11 ? -5.727 -22.062 -4.02 1 98.38 11 SER B CA 1
ATOM 1918 C C . SER B 1 11 ? -6.699 -23.188 -3.643 1 98.38 11 SER B C 1
ATOM 1920 O O . SER B 1 11 ? -6.816 -24.172 -4.355 1 98.38 11 SER B O 1
ATOM 1922 N N . THR B 1 12 ? -7.43 -23.062 -2.484 1 97.88 12 THR B N 1
ATOM 1923 C CA . THR B 1 12 ? -8.391 -24.109 -2.127 1 97.88 12 THR B CA 1
ATOM 1924 C C . THR B 1 12 ? -9.797 -23.719 -2.584 1 97.88 12 THR B C 1
ATOM 1926 O O . THR B 1 12 ? -10.719 -24.531 -2.494 1 97.88 12 THR B O 1
ATOM 1929 N N . GLN B 1 13 ? -10.023 -22.516 -3.07 1 97.19 13 GLN B N 1
ATOM 1930 C CA . GLN B 1 13 ? -11.328 -22.062 -3.533 1 97.19 13 GLN B CA 1
ATOM 1931 C C . GLN B 1 13 ? -11.203 -20.859 -4.469 1 97.19 13 GLN B C 1
ATOM 1933 O O . GLN B 1 13 ? -10.102 -20.344 -4.672 1 97.19 13 GLN B O 1
ATOM 1938 N N . GLY B 1 14 ? -12.258 -20.547 -5.074 1 98 14 GLY B N 1
ATOM 1939 C CA . GLY B 1 14 ? -12.359 -19.312 -5.828 1 98 14 GLY B CA 1
ATOM 1940 C C . GLY B 1 14 ? -11.414 -19.25 -7.016 1 98 14 GLY B C 1
ATOM 1941 O O . GLY B 1 14 ? -11.258 -20.234 -7.738 1 98 14 GLY B O 1
ATOM 1942 N N . ILE B 1 15 ? -10.891 -18.062 -7.25 1 98.69 15 ILE B N 1
ATOM 1943 C CA . ILE B 1 15 ? -10.039 -17.781 -8.406 1 98.69 15 ILE B CA 1
ATOM 1944 C C . ILE B 1 15 ? -8.781 -18.641 -8.336 1 98.69 15 ILE B C 1
ATOM 1946 O O . ILE B 1 15 ? -8.359 -19.219 -9.344 1 98.69 15 ILE B O 1
ATOM 1950 N N . GLY B 1 16 ? -8.211 -18.781 -7.094 1 98.81 16 GLY B N 1
ATOM 1951 C CA . GLY B 1 16 ? -6.996 -19.562 -6.922 1 98.81 16 GLY B CA 1
ATOM 1952 C C . GLY B 1 16 ? -7.156 -21.016 -7.316 1 98.81 16 GLY B C 1
ATOM 1953 O O . GLY B 1 16 ? -6.289 -21.578 -7.977 1 98.81 16 GLY B O 1
ATOM 1954 N N . LEU B 1 17 ? -8.242 -21.578 -6.906 1 98.81 17 LEU B N 1
ATOM 1955 C CA . LEU B 1 17 ? -8.508 -22.969 -7.266 1 98.81 17 LEU B CA 1
ATOM 1956 C C . LEU B 1 17 ? -8.719 -23.109 -8.766 1 98.81 17 LEU B C 1
ATOM 1958 O O . LEU B 1 17 ? -8.203 -24.047 -9.383 1 98.81 17 LEU B O 1
ATOM 1962 N N . ALA B 1 18 ? -9.492 -22.219 -9.359 1 98.88 18 ALA B N 1
ATOM 1963 C CA . ALA B 1 18 ? -9.727 -22.25 -10.805 1 98.88 18 ALA B CA 1
ATOM 1964 C C . ALA B 1 18 ? -8.422 -22.141 -11.578 1 98.88 18 ALA B C 1
ATOM 1966 O O . ALA B 1 18 ? -8.211 -22.859 -12.562 1 98.88 18 ALA B O 1
ATOM 1967 N N . VAL B 1 19 ? -7.512 -21.25 -11.125 1 98.94 19 VAL B N 1
ATOM 1968 C CA . VAL B 1 19 ? -6.207 -21.078 -11.75 1 98.94 19 VAL B CA 1
ATOM 1969 C C . VAL B 1 19 ? -5.398 -22.375 -11.633 1 98.94 19 VAL B C 1
ATOM 1971 O O . VAL B 1 19 ? -4.855 -22.859 -12.625 1 98.94 19 VAL B O 1
ATOM 1974 N N . ALA B 1 20 ? -5.348 -22.922 -10.422 1 98.94 20 ALA B N 1
ATOM 1975 C CA . ALA B 1 20 ? -4.582 -24.141 -10.18 1 98.94 20 ALA B CA 1
ATOM 1976 C C . ALA B 1 20 ? -5.07 -25.281 -11.078 1 98.94 20 ALA B C 1
ATOM 1978 O O . ALA B 1 20 ? -4.27 -25.969 -11.711 1 98.94 20 ALA B O 1
ATOM 1979 N N . LYS B 1 21 ? -6.355 -25.453 -11.141 1 98.88 21 LYS B N 1
ATOM 1980 C CA . LYS B 1 21 ? -6.934 -26.516 -11.953 1 98.88 21 LYS B CA 1
ATOM 1981 C C . LYS B 1 21 ? -6.625 -26.312 -13.43 1 98.88 21 LYS B C 1
ATOM 1983 O O . LYS B 1 21 ? -6.23 -27.25 -14.117 1 98.88 21 LYS B O 1
ATOM 1988 N N . GLU B 1 22 ? -6.824 -25.125 -13.906 1 98.88 22 GLU B N 1
ATOM 1989 C CA . GLU B 1 22 ? -6.582 -24.859 -15.32 1 98.88 22 GLU B CA 1
ATOM 1990 C C . GLU B 1 22 ? -5.121 -25.094 -15.68 1 98.88 22 GLU B C 1
ATOM 1992 O O . GLU B 1 22 ? -4.82 -25.688 -16.719 1 98.88 22 GLU B O 1
ATOM 1997 N N . LEU B 1 23 ? -4.199 -24.625 -14.852 1 98.88 23 LEU B N 1
ATOM 1998 C CA . LEU B 1 23 ? -2.775 -24.828 -15.109 1 98.88 23 LEU B CA 1
ATOM 1999 C C . LEU B 1 23 ? -2.424 -26.312 -15.133 1 98.88 23 LEU B C 1
ATOM 2001 O O . LEU B 1 23 ? -1.656 -26.75 -15.984 1 98.88 23 LEU B O 1
ATOM 2005 N N . ALA B 1 24 ? -3.002 -27.047 -14.211 1 98.81 24 ALA B N 1
ATOM 2006 C CA . ALA B 1 24 ? -2.711 -28.484 -14.133 1 98.81 24 ALA B CA 1
ATOM 2007 C C . ALA B 1 24 ? -3.33 -29.234 -15.305 1 98.81 24 ALA B C 1
ATOM 2009 O O . ALA B 1 24 ? -2.658 -30.031 -15.969 1 98.81 24 ALA B O 1
ATOM 2010 N N . ILE B 1 25 ? -4.562 -28.953 -15.617 1 98.62 25 ILE B N 1
ATOM 2011 C CA . ILE B 1 25 ? -5.352 -29.766 -16.531 1 98.62 25 ILE B CA 1
ATOM 2012 C C . ILE B 1 25 ? -5.066 -29.344 -17.969 1 98.62 25 ILE B C 1
ATOM 2014 O O . ILE B 1 25 ? -4.754 -30.188 -18.828 1 98.62 25 ILE B O 1
ATOM 2018 N N . LYS B 1 26 ? -5.086 -28.047 -18.203 1 98.5 26 LYS B N 1
ATOM 2019 C CA . LYS B 1 26 ? -5.02 -27.594 -19.594 1 98.5 26 LYS B CA 1
ATOM 2020 C C . LYS B 1 26 ? -3.58 -27.328 -20.016 1 98.5 26 LYS B C 1
ATOM 2022 O O . LYS B 1 26 ? -3.25 -27.422 -21.203 1 98.5 26 LYS B O 1
ATOM 2027 N N . HIS B 1 27 ? -2.703 -27.062 -19.062 1 98.38 27 HIS B N 1
ATOM 2028 C CA . HIS B 1 27 ? -1.35 -26.672 -19.438 1 98.38 27 HIS B CA 1
ATOM 2029 C C . HIS B 1 27 ? -0.324 -27.688 -18.953 1 98.38 27 HIS B C 1
ATOM 2031 O O . HIS B 1 27 ? 0.878 -27.5 -19.156 1 98.38 27 HIS B O 1
ATOM 2037 N N . ASN B 1 28 ? -0.821 -28.719 -18.25 1 98.25 28 ASN B N 1
ATOM 2038 C CA . ASN B 1 28 ? 0.004 -29.828 -17.812 1 98.25 28 ASN B CA 1
ATOM 2039 C C . ASN B 1 28 ? 1.11 -29.359 -16.859 1 98.25 28 ASN B C 1
ATOM 2041 O O . ASN B 1 28 ? 2.242 -29.844 -16.938 1 98.25 28 ASN B O 1
ATOM 2045 N N . TYR B 1 29 ? 0.867 -28.328 -16.047 1 98.81 29 TYR B N 1
ATOM 2046 C CA . TYR B 1 29 ? 1.805 -27.875 -15.023 1 98.81 29 TYR B CA 1
ATOM 2047 C C . TYR B 1 29 ? 1.771 -28.797 -13.812 1 98.81 29 TYR B C 1
ATOM 2049 O O . TYR B 1 29 ? 0.8 -29.531 -13.602 1 98.81 29 TYR B O 1
ATOM 2057 N N . HIS B 1 30 ? 2.881 -28.891 -13.109 1 98.88 30 HIS B N 1
ATOM 2058 C CA . HIS B 1 30 ? 2.85 -29.297 -11.711 1 98.88 30 HIS B CA 1
ATOM 2059 C C . HIS B 1 30 ? 2.508 -28.125 -10.797 1 98.88 30 HIS B C 1
ATOM 2061 O O . HIS B 1 30 ? 3.32 -27.219 -10.617 1 98.88 30 HIS B O 1
ATOM 2067 N N . VAL B 1 31 ? 1.312 -28.219 -10.227 1 98.88 31 VAL B N 1
ATOM 2068 C CA . VAL B 1 31 ? 0.843 -27.078 -9.438 1 98.88 31 VAL B CA 1
ATOM 2069 C C . VAL B 1 31 ? 1.029 -27.359 -7.953 1 98.88 31 VAL B C 1
ATOM 2071 O O . VAL B 1 31 ? 0.685 -28.453 -7.473 1 98.88 31 VAL B O 1
ATOM 2074 N N . LEU B 1 32 ? 1.703 -26.438 -7.262 1 98.94 32 LEU B N 1
ATOM 2075 C CA . LEU B 1 32 ? 1.787 -26.406 -5.809 1 98.94 32 LEU B CA 1
ATOM 2076 C C . LEU B 1 32 ? 0.684 -25.547 -5.215 1 98.94 32 LEU B C 1
ATOM 2078 O O . LEU B 1 32 ? 0.664 -24.328 -5.426 1 98.94 32 LEU B O 1
ATOM 2082 N N . LEU B 1 33 ? -0.229 -26.219 -4.527 1 98.88 33 LEU B N 1
ATOM 2083 C CA . LEU B 1 33 ? -1.279 -25.5 -3.818 1 98.88 33 LEU B CA 1
ATOM 2084 C C . LEU B 1 33 ? -0.748 -24.906 -2.518 1 98.88 33 LEU B C 1
ATOM 2086 O O . LEU B 1 33 ? -0.565 -25.625 -1.532 1 98.88 33 LEU B O 1
ATOM 2090 N N . GLY B 1 34 ? -0.481 -23.578 -2.498 1 98.88 34 GLY B N 1
ATOM 2091 C CA . GLY B 1 34 ? -0.094 -22.891 -1.278 1 98.88 34 GLY B CA 1
ATOM 2092 C C . GLY B 1 34 ? -1.275 -22.531 -0.401 1 98.88 34 GLY B C 1
ATOM 2093 O O . GLY B 1 34 ? -1.997 -21.562 -0.693 1 98.88 34 GLY B O 1
ATOM 2094 N N . VAL B 1 35 ? -1.47 -23.219 0.69 1 98.62 35 VAL B N 1
ATOM 2095 C CA . VAL B 1 35 ? -2.732 -23.062 1.405 1 98.62 35 VAL B CA 1
ATOM 2096 C C . VAL B 1 35 ? -2.494 -23.188 2.908 1 98.62 35 VAL B C 1
ATOM 2098 O O . VAL B 1 35 ? -1.545 -23.859 3.338 1 98.62 35 VAL B O 1
ATOM 2101 N N . ARG B 1 36 ? -3.342 -22.672 3.697 1 97.69 36 ARG B N 1
ATOM 2102 C CA . ARG B 1 36 ? -3.324 -22.797 5.152 1 97.69 36 ARG B CA 1
ATOM 2103 C C . ARG B 1 36 ? -3.941 -24.125 5.59 1 97.69 36 ARG B C 1
ATOM 2105 O O . ARG B 1 36 ? -3.436 -24.766 6.508 1 97.69 36 ARG B O 1
ATOM 2112 N N . ASN B 1 37 ? -5.027 -24.375 4.926 1 97.31 37 ASN B N 1
ATOM 2113 C CA . ASN B 1 37 ? -5.727 -25.625 5.18 1 97.31 37 ASN B CA 1
ATOM 2114 C C . ASN B 1 37 ? -5.184 -26.766 4.316 1 97.31 37 ASN B C 1
ATOM 2116 O O . ASN B 1 37 ? -5.707 -27.031 3.23 1 97.31 37 ASN B O 1
ATOM 2120 N N . THR B 1 38 ? -4.242 -27.5 4.867 1 98.19 38 THR B N 1
ATOM 2121 C CA . THR B 1 38 ? -3.547 -28.516 4.07 1 98.19 38 THR B CA 1
ATOM 2122 C C . THR B 1 38 ? -4.457 -29.703 3.791 1 98.19 38 THR B C 1
ATOM 2124 O O . THR B 1 38 ? -4.336 -30.344 2.75 1 98.19 38 THR B O 1
ATOM 2127 N N . LYS B 1 39 ? -5.395 -29.969 4.668 1 98.38 39 LYS B N 1
ATOM 2128 C CA . LYS B 1 39 ? -6.324 -31.062 4.43 1 98.38 39 LYS B CA 1
ATOM 2129 C C . LYS B 1 39 ? -7.168 -30.812 3.184 1 98.38 39 LYS B C 1
ATOM 2131 O O . LYS B 1 39 ? -7.297 -31.688 2.324 1 98.38 39 LYS B O 1
ATOM 2136 N N . ALA B 1 40 ? -7.727 -29.641 3.117 1 98.38 40 ALA B N 1
ATOM 2137 C CA . ALA B 1 40 ? -8.5 -29.266 1.936 1 98.38 40 ALA B CA 1
ATOM 2138 C C . ALA B 1 40 ? -7.625 -29.281 0.683 1 98.38 40 ALA B C 1
ATOM 2140 O O . ALA B 1 40 ? -8.062 -29.734 -0.376 1 98.38 40 ALA B O 1
ATOM 2141 N N . GLY B 1 41 ? -6.406 -28.812 0.788 1 98.62 41 GLY B N 1
ATOM 2142 C CA . GLY B 1 41 ? -5.469 -28.828 -0.323 1 98.62 41 GLY B CA 1
ATOM 2143 C C . GLY B 1 41 ? -5.141 -30.234 -0.804 1 98.62 41 GLY B C 1
ATOM 2144 O O . GLY B 1 41 ? -5.105 -30.484 -2.01 1 98.62 41 GLY B O 1
ATOM 2145 N N . GLU B 1 42 ? -4.93 -31.094 0.122 1 98.69 42 GLU B N 1
ATOM 2146 C CA . GLU B 1 42 ? -4.566 -32.469 -0.212 1 98.69 42 GLU B CA 1
ATOM 2147 C C . GLU B 1 42 ? -5.719 -33.188 -0.909 1 98.69 42 GLU B C 1
ATOM 2149 O O . GLU B 1 42 ? -5.496 -34.031 -1.795 1 98.69 42 GLU B O 1
ATOM 2154 N N . GLU B 1 43 ? -6.914 -32.938 -0.484 1 98.69 43 GLU B N 1
ATOM 2155 C CA . GLU B 1 43 ? -8.07 -33.5 -1.17 1 98.69 43 GLU B CA 1
ATOM 2156 C C . GLU B 1 43 ? -8.117 -33.062 -2.629 1 98.69 43 GLU B C 1
ATOM 2158 O O . GLU B 1 43 ? -8.336 -33.875 -3.527 1 98.69 43 GLU B O 1
ATOM 2163 N N . ILE B 1 44 ? -7.91 -31.781 -2.867 1 98.69 44 ILE B N 1
ATOM 2164 C CA . ILE B 1 44 ? -7.918 -31.219 -4.215 1 98.69 44 ILE B CA 1
ATOM 2165 C C . ILE B 1 44 ? -6.773 -31.828 -5.027 1 98.69 44 ILE B C 1
ATOM 2167 O O . ILE B 1 44 ? -6.969 -32.25 -6.176 1 98.69 44 ILE B O 1
ATOM 2171 N N . ALA B 1 45 ? -5.574 -31.859 -4.43 1 98.81 45 ALA B N 1
ATOM 2172 C CA . ALA B 1 45 ? -4.41 -32.406 -5.109 1 98.81 45 ALA B CA 1
ATOM 2173 C C . ALA B 1 45 ? -4.629 -33.875 -5.477 1 98.81 45 ALA B C 1
ATOM 2175 O O . ALA B 1 45 ? -4.289 -34.312 -6.582 1 98.81 45 ALA B O 1
ATOM 2176 N N . SER B 1 46 ? -5.191 -34.625 -4.566 1 98.69 46 SER B N 1
ATOM 2177 C CA . SER B 1 46 ? -5.461 -36.031 -4.789 1 98.69 46 SER B CA 1
ATOM 2178 C C . SER B 1 46 ? -6.43 -36.219 -5.949 1 98.69 46 SER B C 1
ATOM 2180 O O . SER B 1 46 ? -6.242 -37.125 -6.777 1 98.69 46 SER B O 1
ATOM 2182 N N . ASP B 1 47 ? -7.449 -35.438 -5.977 1 98.5 47 ASP B N 1
ATOM 2183 C CA . ASP B 1 47 ? -8.422 -35.5 -7.062 1 98.5 47 ASP B CA 1
ATOM 2184 C C . ASP B 1 47 ? -7.758 -35.25 -8.414 1 98.5 47 ASP B C 1
ATOM 2186 O O . ASP B 1 47 ? -8.023 -35.938 -9.391 1 98.5 47 ASP B O 1
ATOM 2190 N N . LEU B 1 48 ? -6.902 -34.25 -8.508 1 98.62 48 LEU B N 1
ATOM 2191 C CA . LEU B 1 48 ? -6.188 -33.938 -9.734 1 98.62 48 LEU B CA 1
ATOM 2192 C C . LEU B 1 48 ? -5.242 -35.062 -10.133 1 98.62 48 LEU B C 1
ATOM 2194 O O . LEU B 1 48 ? -5.145 -35.406 -11.305 1 98.62 48 LEU B O 1
ATOM 2198 N N . GLN B 1 49 ? -4.652 -35.656 -9.133 1 98.62 49 GLN B N 1
ATOM 2199 C CA . GLN B 1 49 ? -3.717 -36.719 -9.391 1 98.62 49 GLN B CA 1
ATOM 2200 C C . GLN B 1 49 ? -4.441 -37.969 -9.93 1 98.62 49 GLN B C 1
ATOM 2202 O O . GLN B 1 49 ? -3.941 -38.656 -10.828 1 98.62 49 GLN B O 1
ATOM 2207 N N . LYS B 1 50 ? -5.566 -38.219 -9.422 1 98.44 50 LYS B N 1
ATOM 2208 C CA . LYS B 1 50 ? -6.367 -39.344 -9.883 1 98.44 50 LYS B CA 1
ATOM 2209 C C . LYS B 1 50 ? -6.707 -39.188 -11.367 1 98.44 50 LYS B C 1
ATOM 2211 O O . LYS B 1 50 ? -6.828 -40.188 -12.07 1 98.44 50 LYS B O 1
ATOM 2216 N N . ASP B 1 51 ? -6.832 -37.938 -11.727 1 98 51 ASP B N 1
ATOM 2217 C CA . ASP B 1 51 ? -7.188 -37.688 -13.117 1 98 51 ASP B CA 1
ATOM 2218 C C . ASP B 1 51 ? -5.941 -37.562 -13.992 1 98 51 ASP B C 1
ATOM 2220 O O . ASP B 1 51 ? -6.027 -37.188 -15.156 1 98 51 ASP B O 1
ATOM 2224 N N . GLY B 1 52 ? -4.746 -37.875 -13.5 1 98.06 52 GLY B N 1
ATOM 2225 C CA . GLY B 1 52 ? -3.514 -37.938 -14.273 1 98.06 52 GLY B CA 1
ATOM 2226 C C . GLY B 1 52 ? -2.736 -36.656 -14.281 1 98.06 52 GLY B C 1
ATOM 2227 O O . GLY B 1 52 ? -1.761 -36.5 -15.023 1 98.06 52 GLY B O 1
ATOM 2228 N N . HIS B 1 53 ? -3.178 -35.656 -13.477 1 98.44 53 HIS B N 1
ATOM 2229 C CA . HIS B 1 53 ? -2.492 -34.375 -13.406 1 98.44 53 HIS B CA 1
ATOM 2230 C C . HIS B 1 53 ? -1.542 -34.312 -12.219 1 98.44 53 HIS B C 1
ATOM 2232 O O . HIS B 1 53 ? -1.504 -35.219 -11.406 1 98.44 53 HIS B O 1
ATOM 2238 N N . GLN B 1 54 ? -0.692 -33.344 -12.164 1 98.5 54 GLN B N 1
ATOM 2239 C CA . GLN B 1 54 ? 0.278 -33.188 -11.078 1 98.5 54 GLN B CA 1
ATOM 2240 C C . GLN B 1 54 ? -0.065 -32.031 -10.172 1 98.5 54 GLN B C 1
ATOM 2242 O O . GLN B 1 54 ? -0.175 -30.891 -10.641 1 98.5 54 GLN B O 1
ATOM 2247 N N . ALA B 1 55 ? -0.228 -32.312 -8.945 1 98.75 55 ALA B N 1
ATOM 2248 C CA . ALA B 1 55 ? -0.52 -31.312 -7.926 1 98.75 55 ALA B CA 1
ATOM 2249 C C . ALA B 1 55 ? 0.015 -31.75 -6.562 1 98.75 55 ALA B C 1
ATOM 2251 O O . ALA B 1 55 ? -0.013 -32.938 -6.223 1 98.75 55 ALA B O 1
ATOM 2252 N N . SER B 1 56 ? 0.587 -30.859 -5.836 1 98.81 56 SER B N 1
ATOM 2253 C CA . SER B 1 56 ? 1.071 -31.047 -4.473 1 98.81 56 SER B CA 1
ATOM 2254 C C . SER B 1 56 ? 0.682 -29.875 -3.58 1 98.81 56 SER B C 1
ATOM 2256 O O . SER B 1 56 ? 0.181 -28.859 -4.066 1 98.81 56 SER B O 1
ATOM 2258 N N . VAL B 1 57 ? 0.826 -30.094 -2.277 1 98.81 57 VAL B N 1
ATOM 2259 C CA . VAL B 1 57 ? 0.413 -29.078 -1.317 1 98.81 57 VAL B CA 1
ATOM 2260 C C . VAL B 1 57 ? 1.643 -28.484 -0.637 1 98.81 57 VAL B C 1
ATOM 2262 O O . VAL B 1 57 ? 2.586 -29.203 -0.302 1 98.81 57 VAL B O 1
ATOM 2265 N N . VAL B 1 58 ? 1.648 -27.188 -0.531 1 98.81 58 VAL B N 1
ATOM 2266 C CA . VAL B 1 58 ? 2.605 -26.453 0.282 1 98.81 58 VAL B CA 1
ATOM 2267 C C . VAL B 1 58 ? 1.866 -25.656 1.359 1 98.81 58 VAL B C 1
ATOM 2269 O O . VAL B 1 58 ? 1.04 -24.797 1.05 1 98.81 58 VAL B O 1
ATOM 2272 N N . GLU B 1 59 ? 2.115 -26.016 2.633 1 98.81 59 GLU B N 1
ATOM 2273 C CA . GLU B 1 59 ? 1.522 -25.234 3.705 1 98.81 59 GLU B CA 1
ATOM 2274 C C . GLU B 1 59 ? 2.057 -23.797 3.695 1 98.81 59 GLU B C 1
ATOM 2276 O O . GLU B 1 59 ? 3.271 -23.594 3.719 1 98.81 59 GLU B O 1
ATOM 2281 N N . LEU B 1 60 ? 1.13 -22.859 3.639 1 98.88 60 LEU B N 1
ATOM 2282 C CA . LEU B 1 60 ? 1.535 -21.469 3.498 1 98.88 60 LEU B CA 1
ATOM 2283 C C . LEU B 1 60 ? 0.51 -20.531 4.137 1 98.88 60 LEU B C 1
ATOM 2285 O O . LEU B 1 60 ? -0.665 -20.547 3.762 1 98.88 60 LEU B O 1
ATOM 2289 N N . ASP B 1 61 ? 0.938 -19.844 5.141 1 98.88 61 ASP B N 1
ATOM 2290 C CA . ASP B 1 61 ? 0.19 -18.766 5.781 1 98.88 61 ASP B CA 1
ATOM 2291 C C . ASP B 1 61 ? 0.906 -17.422 5.613 1 98.88 61 ASP B C 1
ATOM 2293 O O . ASP B 1 61 ? 1.951 -17.188 6.223 1 98.88 61 ASP B O 1
ATOM 2297 N N . LEU B 1 62 ? 0.295 -16.562 4.848 1 98.81 62 LEU B N 1
ATOM 2298 C CA . LEU B 1 62 ? 0.937 -15.297 4.5 1 98.81 62 LEU B CA 1
ATOM 2299 C C . LEU B 1 62 ? 0.976 -14.352 5.699 1 98.81 62 LEU B C 1
ATOM 2301 O O . LEU B 1 62 ? 1.609 -13.297 5.648 1 98.81 62 LEU B O 1
ATOM 2305 N N . THR B 1 63 ? 0.3 -14.695 6.801 1 98.69 63 THR B N 1
ATOM 2306 C CA . THR B 1 63 ? 0.346 -13.852 7.984 1 98.69 63 THR B CA 1
ATOM 2307 C C . THR B 1 63 ? 1.437 -14.32 8.945 1 98.69 63 THR B C 1
ATOM 2309 O O . THR B 1 63 ? 1.559 -13.805 10.055 1 98.69 63 THR B O 1
ATOM 2312 N N . SER B 1 64 ? 2.248 -15.305 8.516 1 98.69 64 SER B N 1
ATOM 2313 C CA . SER B 1 64 ? 3.281 -15.891 9.359 1 98.69 64 SER B CA 1
ATOM 2314 C C . SER B 1 64 ? 4.621 -15.961 8.633 1 98.69 64 SER B C 1
ATOM 2316 O O . SER B 1 64 ? 4.785 -16.75 7.699 1 98.69 64 SER B O 1
ATOM 2318 N N . PRO B 1 65 ? 5.605 -15.117 9.109 1 98.38 65 PRO B N 1
ATOM 2319 C CA . PRO B 1 65 ? 6.926 -15.203 8.477 1 98.38 65 PRO B CA 1
ATOM 2320 C C . PRO B 1 65 ? 7.539 -16.594 8.578 1 98.38 65 PRO B C 1
ATOM 2322 O O . PRO B 1 65 ? 8.219 -17.047 7.656 1 98.38 65 PRO B O 1
ATOM 2325 N N . GLU B 1 66 ? 7.246 -17.297 9.625 1 98.62 66 GLU B N 1
ATOM 2326 C CA . GLU B 1 66 ? 7.754 -18.656 9.789 1 98.62 66 GLU B CA 1
ATOM 2327 C C . GLU B 1 66 ? 7.148 -19.594 8.75 1 98.62 66 GLU B C 1
ATOM 2329 O O . GLU B 1 66 ? 7.852 -20.453 8.195 1 98.62 66 GLU B O 1
ATOM 2334 N N . SER B 1 67 ? 5.848 -19.469 8.547 1 98.88 67 SER B N 1
ATOM 2335 C CA . SER B 1 67 ? 5.176 -20.281 7.551 1 98.88 67 SER B CA 1
ATOM 2336 C C . SER B 1 67 ? 5.738 -20.031 6.156 1 98.88 67 SER B C 1
ATOM 2338 O O . SER B 1 67 ? 5.957 -20.969 5.391 1 98.88 67 SER B O 1
ATOM 2340 N N . ILE B 1 68 ? 6.031 -18.812 5.809 1 98.88 68 ILE B N 1
ATOM 2341 C CA . ILE B 1 68 ? 6.59 -18.438 4.512 1 98.88 68 ILE B CA 1
ATOM 2342 C C . ILE B 1 68 ? 7.98 -19.047 4.352 1 98.88 68 ILE B C 1
ATOM 2344 O O . ILE B 1 68 ? 8.281 -19.672 3.33 1 98.88 68 ILE B O 1
ATOM 2348 N N . ASP B 1 69 ? 8.758 -18.906 5.414 1 98.5 69 ASP B N 1
ATOM 2349 C CA . ASP B 1 69 ? 10.109 -19.438 5.379 1 98.5 69 ASP B CA 1
ATOM 2350 C C . ASP B 1 69 ? 10.086 -20.953 5.168 1 98.5 69 ASP B C 1
ATOM 2352 O O . ASP B 1 69 ? 10.867 -21.484 4.379 1 98.5 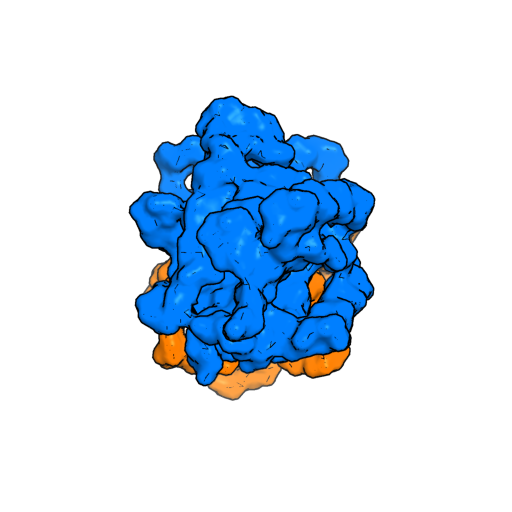69 ASP B O 1
ATOM 2356 N N . LYS B 1 70 ? 9.242 -21.625 5.859 1 98.69 70 LYS B N 1
ATOM 2357 C CA . LYS B 1 70 ? 9.125 -23.078 5.75 1 98.69 70 LYS B CA 1
ATOM 2358 C C . LYS B 1 70 ? 8.68 -23.484 4.348 1 98.69 70 LYS B C 1
ATOM 2360 O O . LYS B 1 70 ? 9.172 -24.469 3.797 1 98.69 70 LYS B O 1
ATOM 2365 N N . ALA B 1 71 ? 7.727 -22.766 3.789 1 98.81 71 ALA B N 1
ATOM 2366 C CA . ALA B 1 71 ? 7.23 -23.062 2.447 1 98.81 71 ALA B CA 1
ATOM 2367 C C . ALA B 1 71 ? 8.336 -22.922 1.409 1 98.81 71 ALA B C 1
ATOM 2369 O O . ALA B 1 71 ? 8.508 -23.781 0.552 1 98.81 71 ALA B O 1
ATOM 2370 N N . VAL B 1 72 ? 9.094 -21.828 1.509 1 98.69 72 VAL B N 1
ATOM 2371 C CA . VAL B 1 72 ? 10.164 -21.562 0.552 1 98.69 72 VAL B CA 1
ATOM 2372 C C . VAL B 1 72 ? 11.258 -22.625 0.691 1 98.69 72 VAL B C 1
ATOM 2374 O O . VAL B 1 72 ? 11.766 -23.125 -0.309 1 98.69 72 VAL B O 1
ATOM 2377 N N . LYS B 1 73 ? 11.57 -22.922 1.902 1 98.56 73 LYS B N 1
ATOM 2378 C CA . LYS B 1 73 ? 12.57 -23.953 2.152 1 98.56 73 LYS B CA 1
ATOM 2379 C C . LYS B 1 73 ? 12.125 -25.297 1.574 1 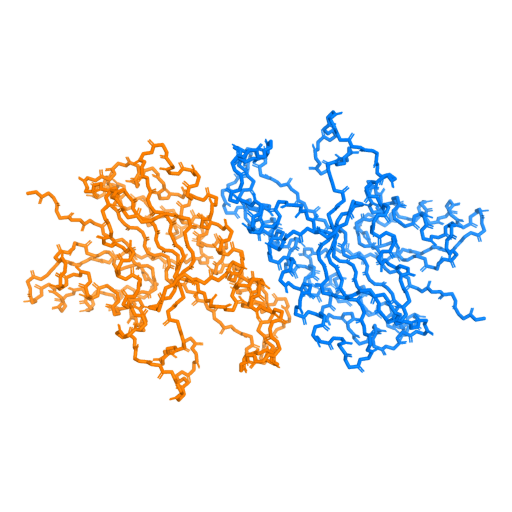98.56 73 LYS B C 1
ATOM 2381 O O . LYS B 1 73 ? 12.93 -26.016 0.984 1 98.56 73 LYS B O 1
ATOM 2386 N N . HIS B 1 74 ? 10.906 -25.625 1.748 1 98.62 74 HIS B N 1
ATOM 2387 C CA . HIS B 1 74 ? 10.352 -26.859 1.2 1 98.62 74 HIS B CA 1
ATOM 2388 C C . HIS B 1 74 ? 10.508 -26.906 -0.316 1 98.62 74 HIS B C 1
ATOM 2390 O O . HIS B 1 74 ? 10.93 -27.938 -0.867 1 98.62 74 HIS B O 1
ATOM 2396 N N . ILE B 1 75 ? 10.203 -25.828 -1.011 1 98.56 75 ILE B N 1
ATOM 2397 C CA . ILE B 1 75 ? 10.289 -25.766 -2.465 1 98.56 75 ILE B CA 1
ATOM 2398 C C . ILE B 1 75 ? 11.742 -25.875 -2.902 1 98.56 75 ILE B C 1
ATOM 2400 O O . ILE B 1 75 ? 12.055 -26.609 -3.85 1 98.56 75 ILE B O 1
ATOM 2404 N N . GLU B 1 76 ? 12.602 -25.219 -2.162 1 98.12 76 GLU B N 1
ATOM 2405 C CA . GLU B 1 76 ? 14.023 -25.266 -2.484 1 98.12 76 GLU B CA 1
ATOM 2406 C C . GLU B 1 76 ? 14.586 -26.672 -2.311 1 98.12 76 GLU B C 1
ATOM 2408 O O . GLU B 1 76 ? 15.328 -27.156 -3.164 1 98.12 76 GLU B O 1
ATOM 2413 N N . GLU B 1 77 ? 14.219 -27.281 -1.248 1 98.19 77 GLU B N 1
ATOM 2414 C CA . GLU B 1 77 ? 14.781 -28.594 -0.922 1 98.19 77 GLU B CA 1
ATOM 2415 C C . GLU B 1 77 ? 14.188 -29.688 -1.805 1 98.19 77 GLU B C 1
ATOM 2417 O O . GLU B 1 77 ? 14.898 -30.578 -2.264 1 98.19 77 GLU B O 1
ATOM 2422 N N . LYS B 1 78 ? 12.953 -29.625 -2.066 1 98.06 78 LYS B N 1
ATOM 2423 C CA . LYS B 1 78 ? 12.258 -30.703 -2.764 1 98.06 78 LYS B CA 1
ATOM 2424 C C . LYS B 1 78 ? 12.406 -30.578 -4.277 1 98.06 78 LYS B C 1
ATOM 2426 O O . LYS B 1 78 ? 12.523 -31.578 -4.984 1 98.06 78 LYS B O 1
ATOM 2431 N N . TYR B 1 79 ? 12.359 -29.391 -4.75 1 97.38 79 TYR B N 1
ATOM 2432 C CA . TYR B 1 79 ? 12.336 -29.203 -6.195 1 97.38 79 TYR B CA 1
ATOM 2433 C C . TYR B 1 79 ? 13.594 -28.484 -6.672 1 97.38 79 TYR B C 1
ATOM 2435 O O . TYR B 1 79 ? 14.141 -28.812 -7.73 1 97.38 79 TYR B O 1
ATOM 2443 N N . GLY B 1 80 ? 14.039 -27.453 -5.902 1 97.44 80 GLY B N 1
ATOM 2444 C CA . GLY B 1 80 ? 15.25 -26.719 -6.227 1 97.44 80 GLY B CA 1
ATOM 2445 C C . GLY B 1 80 ? 15.008 -25.562 -7.191 1 97.44 80 GLY B C 1
ATOM 2446 O O . GLY B 1 80 ? 15.93 -24.797 -7.488 1 97.44 80 GLY B O 1
ATOM 2447 N N . TYR B 1 81 ? 13.805 -25.406 -7.742 1 97.94 81 TYR B N 1
ATOM 2448 C CA . TYR B 1 81 ? 13.43 -24.344 -8.664 1 97.94 81 TYR B CA 1
ATOM 2449 C C . TYR B 1 81 ? 11.938 -24.047 -8.578 1 97.94 81 TYR B C 1
ATOM 2451 O O . TYR B 1 81 ? 11.195 -24.781 -7.922 1 97.94 81 TYR B O 1
ATOM 2459 N N . LEU B 1 82 ? 11.516 -23 -9.117 1 98.69 82 LEU B N 1
ATOM 2460 C CA . LEU B 1 82 ? 10.133 -22.641 -9.414 1 98.69 82 LEU B CA 1
ATOM 2461 C C . LEU B 1 82 ? 10.039 -21.891 -10.734 1 98.69 82 LEU B C 1
ATOM 2463 O O . LEU B 1 82 ? 10.906 -21.078 -11.055 1 98.69 82 LEU B O 1
ATOM 2467 N N . ASP B 1 83 ? 9.008 -22.188 -11.5 1 98.81 83 ASP B N 1
ATOM 2468 C CA . ASP B 1 83 ? 8.875 -21.547 -12.805 1 98.81 83 ASP B CA 1
ATOM 2469 C C . ASP B 1 83 ? 7.883 -20.391 -12.742 1 98.81 83 ASP B C 1
ATOM 2471 O O . ASP B 1 83 ? 8.047 -19.391 -13.445 1 98.81 83 ASP B O 1
ATOM 2475 N N . VAL B 1 84 ? 6.828 -20.547 -11.93 1 98.94 84 VAL B N 1
ATOM 2476 C CA . VAL B 1 84 ? 5.75 -19.562 -11.914 1 98.94 84 VAL B CA 1
ATOM 2477 C C . VAL B 1 84 ? 5.254 -19.359 -10.484 1 98.94 84 VAL B C 1
ATOM 2479 O O . VAL B 1 84 ? 5.027 -20.328 -9.758 1 98.94 84 VAL B O 1
ATOM 2482 N N . LEU B 1 85 ? 5.172 -18.172 -10.023 1 98.94 85 LEU B N 1
ATOM 2483 C CA . LEU B 1 85 ? 4.504 -17.781 -8.781 1 98.94 85 LEU B CA 1
ATOM 2484 C C . LEU B 1 85 ? 3.225 -17.016 -9.07 1 98.94 85 LEU B C 1
ATOM 2486 O O . LEU B 1 85 ? 3.256 -15.992 -9.766 1 98.94 85 LEU B O 1
ATOM 2490 N N . ILE B 1 86 ? 2.121 -17.5 -8.641 1 98.94 86 ILE B N 1
ATOM 2491 C CA . ILE B 1 86 ? 0.857 -16.781 -8.688 1 98.94 86 ILE B CA 1
ATOM 2492 C C . ILE B 1 86 ? 0.484 -16.297 -7.281 1 98.94 86 ILE B C 1
ATOM 2494 O O . ILE B 1 86 ? 0.026 -17.094 -6.457 1 98.94 86 ILE B O 1
ATOM 2498 N N . ASN B 1 87 ? 0.682 -15.047 -7.055 1 98.94 87 ASN B N 1
ATOM 2499 C CA . ASN B 1 87 ? 0.213 -14.398 -5.836 1 98.94 87 ASN B CA 1
ATOM 2500 C C . ASN B 1 87 ? -1.281 -14.094 -5.898 1 98.94 87 ASN B C 1
ATOM 2502 O O . ASN B 1 87 ? -1.683 -13.008 -6.324 1 98.94 87 ASN B O 1
ATOM 2506 N N . ASN B 1 88 ? -2.064 -15.016 -5.391 1 98.88 88 ASN B N 1
ATOM 2507 C CA . ASN B 1 88 ? -3.516 -14.914 -5.496 1 98.88 88 ASN B CA 1
ATOM 2508 C C . ASN B 1 88 ? -4.16 -14.68 -4.133 1 98.88 88 ASN B C 1
ATOM 2510 O O . ASN B 1 88 ? -5.191 -14.008 -4.039 1 98.88 88 ASN B O 1
ATOM 2514 N N . ALA B 1 89 ? -3.561 -15.227 -3.053 1 98.75 89 ALA B N 1
ATOM 2515 C CA . ALA B 1 89 ? -4.145 -15.125 -1.718 1 98.75 89 ALA B CA 1
ATOM 2516 C C . ALA B 1 89 ? -4.32 -13.672 -1.301 1 98.75 89 ALA B C 1
ATOM 2518 O O . ALA B 1 89 ? -3.4 -12.859 -1.448 1 98.75 89 ALA B O 1
ATOM 2519 N N . ALA B 1 90 ? -5.457 -13.336 -0.838 1 98.56 90 ALA B N 1
ATOM 2520 C CA . ALA B 1 90 ? -5.766 -11.984 -0.362 1 98.56 90 ALA B CA 1
ATOM 2521 C C . ALA B 1 90 ? -7.023 -11.984 0.501 1 98.56 90 ALA B C 1
ATOM 2523 O O . ALA B 1 90 ? -7.766 -12.969 0.531 1 98.56 90 ALA B O 1
ATOM 2524 N N . VAL B 1 91 ? -7.207 -10.914 1.204 1 98.25 91 VAL B N 1
ATOM 2525 C CA . VAL B 1 91 ? -8.438 -10.711 1.961 1 98.25 91 VAL B CA 1
ATOM 2526 C C . VAL B 1 91 ? -9.047 -9.359 1.603 1 98.25 91 VAL B C 1
ATOM 2528 O O . VAL B 1 91 ? -8.344 -8.445 1.174 1 98.25 91 VAL B O 1
ATOM 2531 N N . LEU B 1 92 ? -10.273 -9.242 1.621 1 98.19 92 LEU B N 1
ATOM 2532 C CA . LEU B 1 92 ? -11.094 -8.039 1.599 1 98.19 92 LEU B CA 1
ATOM 2533 C C . LEU B 1 92 ? -11.953 -7.941 2.854 1 98.19 92 LEU B C 1
ATOM 2535 O O . LEU B 1 92 ? -12.914 -8.703 3.01 1 98.19 92 LEU B O 1
ATOM 2539 N N . LEU B 1 93 ? -11.648 -6.996 3.744 1 98 93 LEU B N 1
ATOM 2540 C CA . LEU B 1 93 ? -12.242 -6.984 5.078 1 98 93 LEU B CA 1
ATOM 2541 C C . LEU B 1 93 ? -12.992 -5.68 5.328 1 98 93 LEU B C 1
ATOM 2543 O O . LEU B 1 93 ? -13.508 -5.457 6.426 1 98 93 LEU B O 1
ATOM 2547 N N . ASP B 1 94 ? -13.086 -4.832 4.348 1 97.25 94 ASP B N 1
ATOM 2548 C CA . ASP B 1 94 ? -13.578 -3.465 4.516 1 97.25 94 ASP B CA 1
ATOM 2549 C C . ASP B 1 94 ? -15.031 -3.457 4.984 1 97.25 94 ASP B C 1
ATOM 2551 O O . ASP B 1 94 ? -15.5 -2.461 5.539 1 97.25 94 ASP B O 1
ATOM 2555 N N . PHE B 1 95 ? -15.734 -4.586 4.875 1 94.12 95 PHE B N 1
ATOM 2556 C CA . PHE B 1 95 ? -17.141 -4.621 5.246 1 94.12 95 PHE B CA 1
ATOM 2557 C C . PHE B 1 95 ? -17.328 -5.309 6.594 1 94.12 95 PHE B C 1
ATOM 2559 O O . PHE B 1 95 ? -18.453 -5.453 7.07 1 94.12 95 PHE B O 1
ATOM 2566 N N . ASP B 1 96 ? -16.281 -5.762 7.176 1 94.5 96 ASP B N 1
ATOM 2567 C CA . ASP B 1 96 ? -16.375 -6.383 8.492 1 94.5 96 ASP B CA 1
ATOM 2568 C C . ASP B 1 96 ? -16.562 -5.332 9.586 1 94.5 96 ASP B C 1
ATOM 2570 O O . ASP B 1 96 ? -15.586 -4.766 10.086 1 94.5 96 ASP B O 1
ATOM 2574 N N . LYS B 1 97 ? -17.75 -5.086 10.086 1 91.75 97 LYS B N 1
ATOM 2575 C CA . LYS B 1 97 ? -18.109 -4.035 11.031 1 91.75 97 LYS B CA 1
ATOM 2576 C C . LYS B 1 97 ? -17.562 -4.34 12.422 1 91.75 97 LYS B C 1
ATOM 2578 O O . LYS B 1 97 ? -17.578 -3.473 13.297 1 91.75 97 LYS B O 1
ATOM 2583 N N . GLY B 1 98 ? -17.078 -5.527 12.594 1 95.88 98 GLY B N 1
ATOM 2584 C CA . GLY B 1 98 ? -16.562 -5.91 13.906 1 95.88 98 GLY B CA 1
ATOM 2585 C C . GLY B 1 98 ? -15.109 -5.543 14.102 1 95.88 98 GLY B C 1
ATOM 2586 O O . GLY B 1 98 ? -14.602 -5.59 15.227 1 95.88 98 GLY B O 1
ATOM 2587 N N . LEU B 1 99 ? -14.5 -5.055 13.039 1 97 99 LEU B N 1
ATOM 2588 C CA . LEU B 1 99 ? -13.078 -4.738 13.125 1 97 99 LEU B CA 1
ATOM 2589 C C . LEU B 1 99 ? -12.867 -3.264 13.461 1 97 99 LEU B C 1
ATOM 2591 O O . LEU B 1 99 ? -13.562 -2.396 12.93 1 97 99 LEU B O 1
ATOM 2595 N N . SER B 1 100 ? -11.922 -3.029 14.398 1 97.19 100 SER B N 1
ATOM 2596 C CA . SER B 1 100 ? -11.445 -1.66 14.555 1 97.19 100 SER B CA 1
ATOM 2597 C C . SER B 1 100 ? -10.734 -1.181 13.289 1 97.19 100 SER B C 1
ATOM 2599 O O . SER B 1 100 ? -10.344 -1.989 12.445 1 97.19 100 SER B O 1
ATOM 2601 N N . ALA B 1 101 ? -10.57 0.08 13.148 1 96.56 101 ALA B N 1
ATOM 2602 C CA . ALA B 1 101 ? -9.828 0.615 12.016 1 96.56 101 ALA B CA 1
ATOM 2603 C C . ALA B 1 101 ? -8.43 0.008 11.938 1 96.56 101 ALA B C 1
ATOM 2605 O O . ALA B 1 101 ? -7.965 -0.374 10.867 1 96.56 101 ALA B O 1
ATOM 2606 N N . TRP B 1 102 ? -7.812 -0.113 13.125 1 98.5 102 TRP B N 1
ATOM 2607 C CA . TRP B 1 102 ? -6.465 -0.67 13.18 1 98.5 102 TRP B CA 1
ATOM 2608 C C . TRP B 1 102 ? -6.457 -2.113 12.688 1 98.5 102 TRP B C 1
ATOM 2610 O O . TRP B 1 102 ? -5.602 -2.496 11.883 1 98.5 102 TRP B O 1
ATOM 2620 N N . ASP B 1 103 ? -7.375 -2.873 13.18 1 98.38 103 ASP B N 1
ATOM 2621 C CA . ASP B 1 103 ? -7.438 -4.277 12.789 1 98.38 103 ASP B CA 1
ATOM 2622 C C . ASP B 1 103 ? -7.75 -4.422 11.297 1 98.38 103 ASP B C 1
ATOM 2624 O O . ASP B 1 103 ? -7.195 -5.293 10.625 1 98.38 103 ASP B O 1
ATOM 2628 N N . LEU B 1 104 ? -8.641 -3.6 10.797 1 98.44 104 LEU B N 1
ATOM 2629 C CA . LEU B 1 104 ? -8.992 -3.621 9.383 1 98.44 104 LEU B CA 1
ATOM 2630 C C . LEU B 1 104 ? -7.758 -3.395 8.516 1 98.44 104 LEU B C 1
ATOM 2632 O O . LEU B 1 104 ? -7.449 -4.207 7.641 1 98.44 104 LEU B O 1
ATOM 2636 N N . PHE B 1 105 ? -7.023 -2.348 8.789 1 98.69 105 PHE B N 1
ATOM 2637 C CA . PHE B 1 105 ? -5.84 -2.029 8 1 98.69 105 PHE B CA 1
ATOM 2638 C C . PHE B 1 105 ? -4.754 -3.078 8.203 1 98.69 105 PHE B C 1
ATOM 2640 O O . PHE B 1 105 ? -4.203 -3.611 7.238 1 98.69 105 PHE B O 1
ATOM 2647 N N . SER B 1 106 ? -4.488 -3.389 9.469 1 98.69 106 SER B N 1
ATOM 2648 C CA . SER B 1 106 ? -3.361 -4.262 9.773 1 98.69 106 SER B CA 1
ATOM 2649 C C . SER B 1 106 ? -3.564 -5.652 9.18 1 98.69 106 SER B C 1
ATOM 2651 O O . SER B 1 106 ? -2.654 -6.207 8.562 1 98.69 106 SER B O 1
ATOM 2653 N N . LYS B 1 107 ? -4.742 -6.23 9.383 1 98.69 107 LYS B N 1
ATOM 2654 C CA . LYS B 1 107 ? -5.004 -7.566 8.852 1 98.69 107 LYS B CA 1
ATOM 2655 C C . LYS B 1 107 ? -4.977 -7.57 7.328 1 98.69 107 LYS B C 1
ATOM 2657 O O . LYS B 1 107 ? -4.43 -8.484 6.715 1 98.69 107 LYS B O 1
ATOM 2662 N N . THR B 1 108 ? -5.574 -6.547 6.691 1 98.88 108 THR B N 1
ATOM 2663 C CA . THR B 1 108 ? -5.586 -6.445 5.238 1 98.88 108 THR B CA 1
ATOM 2664 C C . THR B 1 108 ? -4.164 -6.359 4.688 1 98.88 108 THR B C 1
ATOM 2666 O O . THR B 1 108 ? -3.783 -7.141 3.814 1 98.88 108 THR B O 1
ATOM 2669 N N . PHE B 1 109 ? -3.357 -5.5 5.258 1 98.88 109 PHE B N 1
ATOM 2670 C CA . PHE B 1 109 ? -2.029 -5.258 4.707 1 98.88 109 PHE B CA 1
ATOM 2671 C C . PHE B 1 109 ? -1.086 -6.406 5.039 1 98.88 109 PHE B C 1
ATOM 2673 O O . PHE B 1 109 ? -0.178 -6.715 4.266 1 98.88 109 PHE B O 1
ATOM 2680 N N . THR B 1 110 ? -1.297 -7.027 6.188 1 98.88 110 THR B N 1
ATOM 2681 C CA . THR B 1 110 ? -0.448 -8.156 6.539 1 98.88 110 THR B CA 1
ATOM 2682 C C . THR B 1 110 ? -0.547 -9.258 5.484 1 98.88 110 THR B C 1
ATOM 2684 O O . THR B 1 110 ? 0.471 -9.734 4.98 1 98.88 110 THR B O 1
ATOM 2687 N N . THR B 1 111 ? -1.717 -9.594 5.105 1 98.81 111 THR B N 1
ATOM 2688 C CA . THR B 1 111 ? -1.913 -10.664 4.137 1 98.81 111 THR B CA 1
ATOM 2689 C C . THR B 1 111 ? -1.626 -10.172 2.721 1 98.81 111 THR B C 1
ATOM 2691 O O . THR B 1 111 ? -0.802 -10.75 2.01 1 98.81 111 THR B O 1
ATOM 2694 N N . ASN B 1 112 ? -2.254 -9.062 2.318 1 98.94 112 ASN B N 1
ATOM 2695 C CA . ASN B 1 112 ? -2.277 -8.641 0.922 1 98.94 112 ASN B CA 1
ATOM 2696 C C . ASN B 1 112 ? -0.923 -8.094 0.476 1 98.94 112 ASN B C 1
ATOM 2698 O O . ASN B 1 112 ? -0.602 -8.117 -0.713 1 98.94 112 ASN B O 1
ATOM 2702 N N . VAL B 1 113 ? -0.147 -7.586 1.462 1 98.94 113 VAL B N 1
ATOM 2703 C CA . VAL B 1 113 ? 1.043 -6.867 1.014 1 98.94 113 VAL B CA 1
ATOM 2704 C C . VAL B 1 113 ? 2.279 -7.438 1.704 1 98.94 113 VAL B C 1
ATOM 2706 O O . VAL B 1 113 ? 3.205 -7.91 1.04 1 98.94 113 VAL B O 1
ATOM 2709 N N . VAL B 1 114 ? 2.275 -7.449 3.035 1 98.88 114 VAL B N 1
ATOM 2710 C CA . VAL B 1 114 ? 3.465 -7.863 3.773 1 98.88 114 VAL B CA 1
ATOM 2711 C C . VAL B 1 114 ? 3.787 -9.32 3.459 1 98.88 114 VAL B C 1
ATOM 2713 O O . VAL B 1 114 ? 4.895 -9.641 3.02 1 98.88 114 VAL B O 1
ATOM 2716 N N . GLY B 1 115 ? 2.805 -10.18 3.686 1 98.94 115 GLY B N 1
ATOM 2717 C CA . GLY B 1 115 ? 3.006 -11.586 3.391 1 98.94 115 GLY B CA 1
ATOM 2718 C C . GLY B 1 115 ? 3.346 -11.852 1.937 1 98.94 115 GLY B C 1
ATOM 2719 O O . GLY B 1 115 ? 4.273 -12.609 1.637 1 98.94 115 GLY B O 1
ATOM 2720 N N . THR B 1 116 ? 2.619 -11.219 1.047 1 98.94 116 THR B N 1
ATOM 2721 C CA . THR B 1 116 ? 2.816 -11.359 -0.391 1 98.94 116 THR B CA 1
ATOM 2722 C C . THR B 1 116 ? 4.207 -10.875 -0.796 1 98.94 116 THR B C 1
ATOM 2724 O O . THR B 1 116 ? 4.902 -11.547 -1.562 1 98.94 116 THR B O 1
ATOM 2727 N N . GLY B 1 117 ? 4.613 -9.695 -0.283 1 98.88 117 GLY B N 1
ATOM 2728 C CA . GLY B 1 117 ? 5.941 -9.172 -0.562 1 98.88 117 GLY B CA 1
ATOM 2729 C C . GLY B 1 117 ? 7.055 -10.062 -0.049 1 98.88 117 GLY B C 1
ATOM 2730 O O . GLY B 1 117 ? 8.023 -10.328 -0.763 1 98.88 117 GLY B O 1
ATOM 2731 N N . CYS B 1 118 ? 6.898 -10.578 1.142 1 98.75 118 CYS B N 1
ATOM 2732 C CA . CYS B 1 118 ? 7.906 -11.422 1.766 1 98.75 118 CYS B CA 1
ATOM 2733 C C . CYS B 1 118 ? 8.031 -12.75 1.029 1 98.75 118 CYS B C 1
ATOM 2735 O O . CYS B 1 118 ? 9.141 -13.219 0.765 1 98.75 118 CYS B O 1
ATOM 2737 N N . LEU B 1 119 ? 6.895 -13.344 0.712 1 98.88 119 LEU B N 1
ATOM 2738 C CA . LEU B 1 119 ? 6.934 -14.586 -0.053 1 98.88 119 LEU B CA 1
ATOM 2739 C C . LEU B 1 119 ? 7.652 -14.391 -1.382 1 98.88 119 LEU B C 1
ATOM 2741 O O . LEU B 1 119 ? 8.547 -15.156 -1.731 1 98.88 119 LEU B O 1
ATOM 2745 N N . THR B 1 120 ? 7.227 -13.32 -2.109 1 98.81 120 THR B N 1
ATOM 2746 C CA . THR B 1 120 ? 7.781 -13.07 -3.434 1 98.81 120 THR B CA 1
ATOM 2747 C C . THR B 1 120 ? 9.289 -12.852 -3.355 1 98.81 120 THR B C 1
ATOM 2749 O O . THR B 1 120 ? 10.047 -13.391 -4.164 1 98.81 120 THR B O 1
ATOM 2752 N N . GLN B 1 121 ? 9.695 -12.078 -2.332 1 98 121 GLN B N 1
ATOM 2753 C CA . GLN B 1 121 ? 11.117 -11.828 -2.129 1 98 121 GLN B CA 1
ATOM 2754 C C . GLN B 1 121 ? 11.867 -13.125 -1.861 1 98 121 GLN B C 1
ATOM 2756 O O . GLN B 1 121 ? 12.938 -13.367 -2.438 1 98 121 GLN B O 1
ATOM 2761 N N . SER B 1 122 ? 11.312 -13.945 -1.024 1 97.88 122 SER B N 1
ATOM 2762 C CA . SER B 1 122 ? 11.984 -15.164 -0.585 1 97.88 122 SER B CA 1
ATOM 2763 C C . SER B 1 122 ? 12.031 -16.203 -1.704 1 97.88 122 SER B C 1
ATOM 2765 O O . SER B 1 122 ? 12.906 -17.078 -1.711 1 97.88 122 SER B O 1
ATOM 2767 N N . ILE B 1 123 ? 11.133 -16.109 -2.684 1 97.88 123 ILE B N 1
ATOM 2768 C CA . ILE B 1 123 ? 11.023 -17.141 -3.703 1 97.88 123 ILE B CA 1
ATOM 2769 C C . ILE B 1 123 ? 11.82 -16.734 -4.941 1 97.88 123 ILE B C 1
ATOM 2771 O O . ILE B 1 123 ? 11.883 -17.484 -5.918 1 97.88 123 ILE B O 1
ATOM 2775 N N . LEU B 1 124 ? 12.477 -15.555 -4.926 1 97.69 124 LEU B N 1
ATOM 2776 C CA . LEU B 1 124 ? 13.234 -15.07 -6.07 1 97.69 124 LEU B CA 1
ATOM 2777 C C . LEU B 1 124 ? 14.367 -16.031 -6.422 1 97.69 124 LEU B C 1
ATOM 2779 O O . LEU B 1 124 ? 14.57 -16.344 -7.594 1 97.69 124 LEU B O 1
ATOM 2783 N N . PRO B 1 125 ? 15.109 -16.562 -5.398 1 97.56 125 PRO B N 1
ATOM 2784 C CA . PRO B 1 125 ? 16.203 -17.453 -5.77 1 97.56 125 PRO B CA 1
ATOM 2785 C C . PRO B 1 125 ? 15.727 -18.703 -6.512 1 97.56 125 PRO B C 1
ATOM 2787 O O . PRO B 1 125 ? 16.219 -19 -7.605 1 97.56 125 PRO B O 1
ATOM 2790 N N . PRO B 1 126 ? 14.734 -19.406 -6.035 1 97.69 126 PRO B N 1
ATOM 2791 C CA . PRO B 1 126 ? 14.234 -20.531 -6.828 1 97.69 126 PRO B CA 1
ATOM 2792 C C . PRO B 1 126 ? 13.641 -20.078 -8.164 1 97.69 126 PRO B C 1
ATOM 2794 O O . PRO B 1 126 ? 13.711 -20.828 -9.148 1 97.69 126 PRO B O 1
ATOM 2797 N N . LEU B 1 127 ? 13.047 -18.906 -8.297 1 98.25 127 LEU B N 1
ATOM 2798 C CA . LEU B 1 127 ? 12.492 -18.406 -9.547 1 98.25 127 LEU B CA 1
ATOM 2799 C C . LEU B 1 127 ? 13.594 -18.141 -10.562 1 98.25 127 LEU B C 1
ATOM 2801 O O . LEU B 1 127 ? 13.414 -18.359 -11.766 1 98.25 127 LEU B O 1
ATOM 2805 N N . ARG B 1 128 ? 14.734 -17.688 -10.078 1 97.94 128 ARG B N 1
ATOM 2806 C CA . ARG B 1 128 ? 15.875 -17.406 -10.953 1 97.94 128 ARG B CA 1
ATOM 2807 C C . ARG B 1 128 ? 16.453 -18.703 -11.508 1 97.94 128 ARG B C 1
ATOM 2809 O O . ARG B 1 128 ? 17.234 -18.688 -12.469 1 97.94 128 ARG B O 1
ATOM 2816 N N . LYS B 1 129 ? 16.094 -19.812 -10.914 1 97.31 129 LYS B N 1
ATOM 2817 C CA . LYS B 1 129 ? 16.547 -21.141 -11.352 1 97.31 129 LYS B CA 1
ATOM 2818 C C . LYS B 1 129 ? 15.461 -21.859 -12.133 1 97.31 129 LYS B C 1
ATOM 2820 O O . LYS B 1 129 ? 15.469 -23.094 -12.211 1 97.31 129 LYS B O 1
ATOM 2825 N N . ALA B 1 130 ? 14.523 -21.078 -12.641 1 97.69 130 ALA B N 1
ATOM 2826 C CA . ALA B 1 130 ? 13.422 -21.672 -13.391 1 97.69 130 ALA B CA 1
ATOM 2827 C C . ALA B 1 130 ? 13.938 -22.609 -14.484 1 97.69 130 ALA B C 1
ATOM 2829 O O . ALA B 1 130 ? 14.922 -22.297 -15.156 1 97.69 130 ALA B O 1
ATOM 2830 N N . LYS B 1 131 ? 13.273 -23.719 -14.664 1 97.31 131 LYS B N 1
ATOM 2831 C CA . LYS B 1 131 ? 13.672 -24.688 -15.672 1 97.31 131 LYS B CA 1
ATOM 2832 C C . LYS B 1 131 ? 12.906 -24.484 -16.969 1 97.31 131 LYS B C 1
ATOM 2834 O O . LYS B 1 131 ? 13.367 -24.891 -18.047 1 97.31 131 LYS B O 1
ATOM 2839 N N . ASN B 1 132 ? 11.742 -23.969 -16.844 1 96.75 132 ASN B N 1
ATOM 2840 C CA . ASN B 1 132 ? 10.93 -23.594 -18 1 96.75 132 ASN B CA 1
ATOM 2841 C C . ASN B 1 132 ? 10.773 -22.078 -18.109 1 96.75 132 ASN B C 1
ATOM 2843 O O . ASN B 1 132 ? 9.75 -21.531 -17.688 1 96.75 132 ASN B O 1
ATOM 2847 N N . ALA B 1 133 ? 11.758 -21.438 -18.766 1 93.44 133 ALA B N 1
ATOM 2848 C CA . ALA B 1 133 ? 11.875 -19.984 -18.875 1 93.44 133 ALA B CA 1
ATOM 2849 C C . ALA B 1 133 ? 10.812 -19.422 -19.812 1 93.44 133 ALA B C 1
ATOM 2851 O O . ALA B 1 133 ? 10.352 -20.109 -20.734 1 93.44 133 ALA B O 1
ATOM 2852 N N . PRO B 1 134 ? 10.5 -18.234 -19.656 1 97.94 134 PRO B N 1
ATOM 2853 C CA . PRO B 1 134 ? 10.969 -17.328 -18.594 1 97.94 134 PRO B CA 1
ATOM 2854 C C . PRO B 1 134 ? 10.289 -17.578 -17.25 1 97.94 134 PRO B C 1
ATOM 2856 O O . PRO B 1 134 ? 9.172 -18.094 -17.219 1 97.94 134 PRO B O 1
ATOM 2859 N N . PRO B 1 135 ? 10.961 -17.203 -16.047 1 98.62 135 PRO B N 1
ATOM 2860 C CA . PRO B 1 135 ? 10.195 -17.172 -14.797 1 98.62 135 PRO B CA 1
ATOM 2861 C C . PRO B 1 135 ? 9.07 -16.141 -14.82 1 98.62 135 PRO B C 1
ATOM 2863 O O . PRO B 1 135 ? 9.211 -15.078 -15.414 1 98.62 135 PRO B O 1
ATOM 2866 N N . ARG B 1 136 ? 7.945 -16.484 -14.266 1 98.88 136 ARG B N 1
ATOM 2867 C CA . ARG B 1 136 ? 6.766 -15.633 -14.281 1 98.88 136 ARG B CA 1
ATOM 2868 C C . ARG B 1 136 ? 6.246 -15.391 -12.867 1 98.88 136 ARG B C 1
ATOM 2870 O O . ARG B 1 136 ? 6.227 -16.312 -12.039 1 98.88 136 ARG B O 1
ATOM 2877 N N . ILE B 1 137 ? 5.918 -14.219 -12.57 1 98.94 137 ILE B N 1
ATOM 2878 C CA . ILE B 1 137 ? 5.133 -13.867 -11.391 1 98.94 137 ILE B CA 1
ATOM 2879 C C . ILE B 1 137 ? 3.838 -13.18 -11.82 1 98.94 137 ILE B C 1
ATOM 2881 O O . ILE B 1 137 ? 3.859 -12.25 -12.633 1 98.94 137 ILE B O 1
ATOM 2885 N N . VAL B 1 138 ? 2.74 -13.688 -11.375 1 99 138 VAL B N 1
ATOM 2886 C CA . VAL B 1 138 ? 1.464 -13.008 -11.555 1 99 138 VAL B CA 1
ATOM 2887 C C . VAL B 1 138 ? 0.933 -12.539 -10.195 1 99 138 VAL B C 1
ATOM 2889 O O . VAL B 1 138 ? 0.751 -13.352 -9.289 1 99 138 VAL B O 1
ATOM 2892 N N . PHE B 1 139 ? 0.784 -11.258 -10.047 1 98.94 139 PHE B N 1
ATOM 2893 C CA . PHE B 1 139 ? 0.051 -10.711 -8.906 1 98.94 139 PHE B CA 1
ATOM 2894 C C . PHE B 1 139 ? -1.429 -10.562 -9.242 1 98.94 139 PHE B C 1
ATOM 2896 O O . PHE B 1 139 ? -1.792 -9.859 -10.188 1 98.94 139 PHE B O 1
ATOM 2903 N N . VAL B 1 140 ? -2.27 -11.242 -8.492 1 98.94 140 VAL B N 1
ATOM 2904 C CA . VAL B 1 140 ? -3.705 -11.016 -8.633 1 98.94 140 VAL B CA 1
ATOM 2905 C C . VAL B 1 140 ? -4.117 -9.773 -7.852 1 98.94 140 VAL B C 1
ATOM 2907 O O . VAL B 1 140 ? -4.137 -9.789 -6.617 1 98.94 140 VAL B O 1
ATOM 2910 N N . SER B 1 141 ? -4.379 -8.758 -8.562 1 98.62 141 SER B N 1
ATOM 2911 C CA . SER B 1 141 ? -4.766 -7.469 -8 1 98.62 141 SER B CA 1
ATOM 2912 C C . SER B 1 141 ? -6.242 -7.176 -8.25 1 98.62 141 SER B C 1
ATOM 2914 O O . SER B 1 141 ? -7.086 -8.062 -8.133 1 98.62 141 SER B O 1
ATOM 2916 N N . SER B 1 142 ? -6.613 -6 -8.406 1 98.12 142 SER B N 1
ATOM 2917 C CA . SER B 1 142 ? -7.969 -5.5 -8.625 1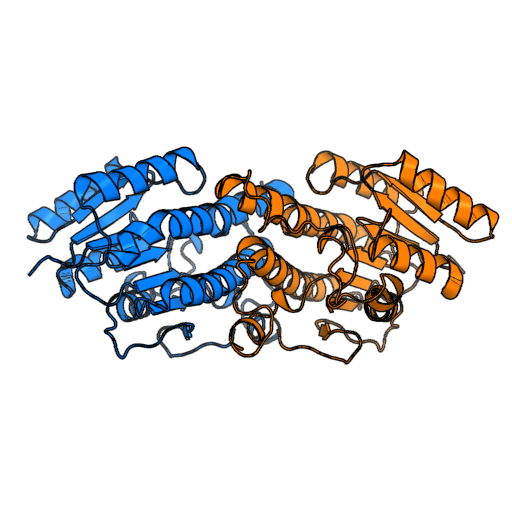 98.12 142 SER B CA 1
ATOM 2918 C C . SER B 1 142 ? -7.949 -4.141 -9.312 1 98.12 142 SER B C 1
ATOM 2920 O O . SER B 1 142 ? -7.023 -3.35 -9.117 1 98.12 142 SER B O 1
ATOM 2922 N N . VAL B 1 143 ? -8.984 -3.916 -10.117 1 97.31 143 VAL B N 1
ATOM 2923 C CA . VAL B 1 143 ? -9.133 -2.578 -10.68 1 97.31 143 VAL B CA 1
ATOM 2924 C C . VAL B 1 143 ? -9.195 -1.551 -9.547 1 97.31 143 VAL B C 1
ATOM 2926 O O . VAL B 1 143 ? -8.812 -0.394 -9.734 1 97.31 143 VAL B O 1
ATOM 2929 N N . MET B 1 144 ? -9.531 -1.999 -8.398 1 96.88 144 MET B N 1
ATOM 2930 C CA . MET B 1 144 ? -9.625 -1.131 -7.23 1 96.88 144 MET B CA 1
ATOM 2931 C C . MET B 1 144 ? -8.234 -0.687 -6.777 1 96.88 144 MET B C 1
ATOM 2933 O O . MET B 1 144 ? -8.109 0.242 -5.977 1 96.88 144 MET B O 1
ATOM 2937 N N . GLY B 1 145 ? -7.164 -1.302 -7.273 1 97.81 145 GLY B N 1
ATOM 2938 C CA . GLY B 1 145 ? -5.793 -0.911 -6.977 1 97.81 145 GLY B CA 1
ATOM 2939 C C . GLY B 1 145 ? -5.234 0.095 -7.965 1 97.81 145 GLY B C 1
ATOM 2940 O O . GLY B 1 145 ? -4.09 0.533 -7.836 1 97.81 145 GLY B O 1
ATOM 2941 N N . SER B 1 146 ? -6.066 0.442 -9.047 1 97.62 146 SER B N 1
ATOM 2942 C CA . SER B 1 146 ? -5.668 1.452 -10.023 1 97.62 146 SER B CA 1
ATOM 2943 C C . SER B 1 146 ? -5.871 2.861 -9.469 1 97.62 146 SER B C 1
ATOM 2945 O O . SER B 1 146 ? -7 3.275 -9.203 1 97.62 146 SER B O 1
ATOM 2947 N N . LEU B 1 147 ? -4.777 3.619 -9.336 1 97.25 147 LEU B N 1
ATOM 2948 C CA . LEU B 1 147 ? -4.898 4.996 -8.867 1 97.25 147 LEU B CA 1
ATOM 2949 C C . LEU B 1 147 ? -5.66 5.848 -9.875 1 97.25 147 LEU B C 1
ATOM 2951 O O . LEU B 1 147 ? -6.438 6.723 -9.492 1 97.25 147 LEU B O 1
ATOM 2955 N N . THR B 1 148 ? -5.438 5.527 -11.164 1 95.69 148 THR B N 1
ATOM 2956 C CA . THR B 1 148 ? -6.145 6.242 -12.219 1 95.69 148 THR B CA 1
ATOM 2957 C C . THR B 1 148 ? -7.648 5.992 -12.133 1 95.69 148 THR B C 1
ATOM 2959 O O . THR B 1 148 ? -8.445 6.934 -12.133 1 95.69 148 THR B O 1
ATOM 2962 N N . LYS B 1 149 ? -8.031 4.754 -11.969 1 96.06 149 LYS B N 1
ATOM 2963 C CA . LYS B 1 149 ? -9.445 4.41 -11.953 1 96.06 149 LYS B CA 1
ATOM 2964 C C . LYS B 1 149 ? -10.117 4.914 -10.68 1 96.06 149 LYS B C 1
ATOM 2966 O O . LYS B 1 149 ? -11.328 5.172 -10.672 1 96.06 149 LYS B O 1
ATOM 2971 N N . ALA B 1 150 ? -9.359 5.086 -9.656 1 95.81 150 ALA B N 1
ATOM 2972 C CA . ALA B 1 150 ? -9.891 5.559 -8.375 1 95.81 150 ALA B CA 1
ATOM 2973 C C . ALA B 1 150 ? -10.398 6.996 -8.492 1 95.81 150 ALA B C 1
ATOM 2975 O O . ALA B 1 150 ? -11.141 7.469 -7.633 1 95.81 150 ALA B O 1
ATOM 2976 N N . THR B 1 151 ? -9.977 7.723 -9.562 1 95.12 151 THR B N 1
ATOM 2977 C CA . THR B 1 151 ? -10.414 9.102 -9.75 1 95.12 151 THR B CA 1
ATOM 2978 C C . THR B 1 151 ? -11.703 9.156 -10.562 1 95.12 151 THR B C 1
ATOM 2980 O O . THR B 1 151 ? -12.312 10.219 -10.703 1 95.12 151 THR B O 1
ATOM 2983 N N . ASP B 1 152 ? -12.094 7.992 -11.172 1 95.81 152 ASP B N 1
ATOM 2984 C CA . ASP B 1 152 ? -13.273 7.914 -12.031 1 95.81 152 ASP B CA 1
ATOM 2985 C C . ASP B 1 152 ? -14.547 7.734 -11.203 1 95.81 152 ASP B C 1
ATOM 2987 O O . ASP B 1 152 ? -14.883 6.617 -10.812 1 95.81 152 ASP B O 1
ATOM 2991 N N . GLU B 1 153 ? -15.336 8.75 -11.062 1 95.44 153 GLU B N 1
ATOM 2992 C CA . GLU B 1 153 ? -16.5 8.773 -10.18 1 95.44 153 GLU B CA 1
ATOM 2993 C C . GLU B 1 153 ? -17.656 7.992 -10.781 1 95.44 153 GLU B C 1
ATOM 2995 O O . GLU B 1 153 ? -18.672 7.734 -10.109 1 95.44 153 GLU B O 1
ATOM 3000 N N . THR B 1 154 ? -17.469 7.621 -12.055 1 95.69 154 THR B N 1
ATOM 3001 C CA . THR B 1 154 ? -18.578 6.969 -12.742 1 95.69 154 THR B CA 1
ATOM 3002 C C . THR B 1 154 ? -18.562 5.461 -12.492 1 95.69 154 THR B C 1
ATOM 3004 O O . THR B 1 154 ? -19.5 4.754 -12.859 1 95.69 154 THR B O 1
ATOM 3007 N N . THR B 1 155 ? -17.516 4.973 -11.844 1 92.62 155 THR B N 1
ATOM 3008 C CA . THR B 1 155 ? -17.438 3.539 -11.594 1 92.62 155 THR B CA 1
ATOM 3009 C C . THR B 1 155 ? -18.422 3.123 -10.516 1 92.62 155 THR B C 1
ATOM 3011 O O . THR B 1 155 ? -18.734 3.904 -9.609 1 92.62 155 THR B O 1
ATOM 3014 N N . ILE B 1 156 ? -18.859 1.905 -10.539 1 88.88 156 ILE B N 1
ATOM 3015 C CA . ILE B 1 156 ? -19.875 1.405 -9.617 1 88.88 156 ILE B CA 1
ATOM 3016 C C . ILE B 1 156 ? -19.266 1.28 -8.219 1 88.88 156 ILE B C 1
ATOM 3018 O O . ILE B 1 156 ? -20 1.223 -7.227 1 88.88 156 ILE B O 1
ATOM 3022 N N . TYR B 1 157 ? -18 1.218 -8.117 1 90.56 157 TYR B N 1
ATOM 3023 C CA . TYR B 1 157 ? -17.359 0.991 -6.828 1 90.56 157 TYR B CA 1
ATOM 3024 C C . TYR B 1 157 ? -16.859 2.301 -6.23 1 90.56 157 TYR B C 1
ATOM 3026 O O . TYR B 1 157 ? -16.359 2.322 -5.109 1 90.56 157 TYR B O 1
ATOM 3034 N N . TYR B 1 158 ? -17.031 3.42 -6.922 1 92.38 158 TYR B N 1
ATOM 3035 C CA . TYR B 1 158 ? -16.438 4.688 -6.504 1 92.38 158 TYR B CA 1
ATOM 3036 C C . TYR B 1 158 ? -16.922 5.078 -5.109 1 92.38 158 TYR B C 1
ATOM 3038 O O . TYR B 1 158 ? -16.141 5.535 -4.281 1 92.38 158 TYR B O 1
ATOM 3046 N N . ASN B 1 159 ? -18.203 4.781 -4.848 1 93.12 159 ASN B N 1
ATOM 3047 C CA . ASN B 1 159 ? -18.797 5.293 -3.617 1 93.12 159 ASN B CA 1
ATOM 3048 C C . ASN B 1 159 ? -18.719 4.262 -2.492 1 93.12 159 ASN B C 1
ATOM 3050 O O . ASN B 1 159 ? -19.219 4.508 -1.388 1 93.12 159 ASN B O 1
ATOM 3054 N N . ILE B 1 160 ? -18.109 3.115 -2.729 1 92.75 160 ILE B N 1
ATOM 3055 C CA . ILE B 1 160 ? -18 2.076 -1.71 1 92.75 160 ILE B CA 1
ATOM 3056 C C . ILE B 1 160 ? -16.703 2.246 -0.933 1 92.75 160 ILE B C 1
ATOM 3058 O O . ILE B 1 160 ? -15.648 2.504 -1.521 1 92.75 160 ILE B O 1
ATOM 3062 N N . ASP B 1 161 ? -16.766 2.113 0.344 1 93.69 161 ASP B N 1
ATOM 3063 C CA . ASP B 1 161 ? -15.602 2.334 1.197 1 93.69 161 ASP B CA 1
ATOM 3064 C C . ASP B 1 161 ? -14.727 1.087 1.263 1 93.69 161 ASP B C 1
ATOM 3066 O O . ASP B 1 161 ? -14.891 0.249 2.152 1 93.69 161 ASP B O 1
ATOM 3070 N N . TYR B 1 162 ? -13.727 0.995 0.391 1 95.94 162 TYR B N 1
ATOM 3071 C CA . TYR B 1 162 ? -12.758 -0.087 0.295 1 95.94 162 TYR B CA 1
ATOM 3072 C C . TYR B 1 162 ? -11.359 0.406 0.643 1 95.94 162 TYR B C 1
ATOM 3074 O O . TYR B 1 162 ? -10.367 -0.051 0.062 1 95.94 162 TYR B O 1
ATOM 3082 N N . LYS B 1 163 ? -11.25 1.398 1.516 1 97 163 LYS B N 1
ATOM 3083 C CA . LYS B 1 163 ? -10 2.143 1.672 1 97 163 LYS B CA 1
ATOM 3084 C C . LYS B 1 163 ? -8.82 1.202 1.896 1 97 163 LYS B C 1
ATOM 3086 O O . LYS B 1 163 ? -7.812 1.287 1.194 1 97 163 LYS B O 1
ATOM 3091 N N . ALA B 1 164 ? -9 0.234 2.883 1 98.56 164 ALA B N 1
ATOM 3092 C CA . ALA B 1 164 ? -7.887 -0.658 3.193 1 98.56 164 ALA B CA 1
ATOM 3093 C C . ALA B 1 164 ? -7.57 -1.571 2.012 1 98.56 164 ALA B C 1
ATOM 3095 O O . ALA B 1 164 ? -6.402 -1.749 1.653 1 98.56 164 ALA B O 1
ATOM 3096 N N . TYR B 1 165 ? -8.586 -2.123 1.362 1 98.75 165 TYR B N 1
ATOM 3097 C CA . TYR B 1 165 ? -8.406 -3.012 0.218 1 98.75 165 TYR B CA 1
ATOM 3098 C C . TYR B 1 165 ? -7.816 -2.262 -0.969 1 98.75 165 TYR B C 1
ATOM 3100 O O . TYR B 1 165 ? -6.84 -2.713 -1.572 1 98.75 165 TYR B O 1
ATOM 3108 N N . ASP B 1 166 ? -8.383 -1.072 -1.317 1 98.69 166 ASP B N 1
ATOM 3109 C CA . ASP B 1 166 ? -7.883 -0.25 -2.414 1 98.69 166 ASP B CA 1
ATOM 3110 C C . ASP B 1 166 ? -6.391 0.035 -2.25 1 98.69 166 ASP B C 1
ATOM 3112 O O . ASP B 1 166 ? -5.605 -0.173 -3.18 1 98.69 166 ASP B O 1
ATOM 3116 N N . ALA B 1 167 ? -6.07 0.485 -1.069 1 98.88 167 ALA B N 1
ATOM 3117 C CA . ALA B 1 167 ? -4.688 0.856 -0.792 1 98.88 167 ALA B CA 1
ATOM 3118 C C . ALA B 1 167 ? -3.768 -0.36 -0.865 1 98.88 167 ALA B C 1
ATOM 3120 O O . ALA B 1 167 ? -2.645 -0.268 -1.368 1 98.88 167 ALA B O 1
ATOM 3121 N N . SER B 1 168 ? -4.211 -1.495 -0.375 1 98.94 168 SER B N 1
ATOM 3122 C CA . SER B 1 168 ? -3.402 -2.709 -0.427 1 98.94 168 SER B CA 1
ATOM 3123 C C . SER B 1 168 ? -3.145 -3.141 -1.866 1 98.94 168 SER B C 1
ATOM 3125 O O . SER B 1 168 ? -2.041 -3.578 -2.199 1 98.94 168 SER B O 1
ATOM 3127 N N . LYS B 1 169 ? -4.145 -3.033 -2.689 1 98.88 169 LYS B N 1
ATOM 3128 C CA . LYS B 1 169 ? -3.988 -3.48 -4.07 1 98.88 169 LYS B CA 1
ATOM 3129 C C . LYS B 1 169 ? -3.16 -2.486 -4.879 1 98.88 169 LYS B C 1
ATOM 3131 O O . LYS B 1 169 ? -2.424 -2.877 -5.785 1 98.88 169 LYS B O 1
ATOM 3136 N N . ALA B 1 170 ? -3.193 -1.193 -4.504 1 98.88 170 ALA B N 1
ATOM 3137 C CA . ALA B 1 170 ? -2.238 -0.251 -5.082 1 98.88 170 ALA B CA 1
ATOM 3138 C C . ALA B 1 170 ? -0.805 -0.634 -4.723 1 98.88 170 ALA B C 1
ATOM 3140 O O . ALA B 1 170 ? 0.092 -0.566 -5.566 1 98.88 170 ALA B O 1
ATOM 3141 N N . ALA B 1 171 ? -0.609 -0.986 -3.492 1 98.94 171 ALA B N 1
ATOM 3142 C CA . ALA B 1 171 ? 0.706 -1.438 -3.047 1 98.94 171 ALA B CA 1
ATOM 3143 C C . ALA B 1 171 ? 1.15 -2.678 -3.816 1 98.94 171 ALA B C 1
ATOM 3145 O O . ALA B 1 171 ? 2.314 -2.789 -4.207 1 98.94 171 ALA B O 1
ATOM 3146 N N . VAL B 1 172 ? 0.245 -3.594 -4.062 1 98.94 172 VAL B N 1
ATOM 3147 C CA . VAL B 1 172 ? 0.535 -4.82 -4.797 1 98.94 172 VAL B CA 1
ATOM 3148 C C . VAL B 1 172 ? 0.953 -4.48 -6.227 1 98.94 172 VAL B C 1
ATOM 3150 O O . VAL B 1 172 ? 1.895 -5.07 -6.762 1 98.94 172 VAL B O 1
ATOM 3153 N N . ASN B 1 173 ? 0.241 -3.537 -6.844 1 98.88 173 ASN B N 1
ATOM 3154 C CA . ASN B 1 173 ? 0.636 -3.094 -8.172 1 98.88 173 ASN B CA 1
ATOM 3155 C C . ASN B 1 173 ? 2.066 -2.561 -8.188 1 98.88 173 ASN B C 1
ATOM 3157 O O . ASN B 1 173 ? 2.816 -2.805 -9.133 1 98.88 173 ASN B O 1
ATOM 3161 N N . MET B 1 174 ? 2.422 -1.844 -7.141 1 98.88 174 MET B N 1
ATOM 3162 C CA . MET B 1 174 ? 3.781 -1.315 -7.055 1 98.88 174 MET B CA 1
ATOM 3163 C C . MET B 1 174 ? 4.789 -2.438 -6.832 1 98.88 174 MET B C 1
ATOM 3165 O O . MET B 1 174 ? 5.887 -2.412 -7.391 1 98.88 174 MET B O 1
ATOM 3169 N N . LEU B 1 175 ? 4.445 -3.41 -6.027 1 98.88 175 LEU B N 1
ATOM 3170 C CA . LEU B 1 175 ? 5.312 -4.566 -5.844 1 98.88 175 LEU B CA 1
ATOM 3171 C C . LEU B 1 175 ? 5.598 -5.25 -7.176 1 98.88 175 LEU B C 1
ATOM 3173 O O . LEU B 1 175 ? 6.73 -5.656 -7.441 1 98.88 175 LEU B O 1
ATOM 3177 N N . MET B 1 176 ? 4.551 -5.359 -7.992 1 98.88 176 MET B N 1
ATOM 3178 C CA . MET B 1 176 ? 4.727 -5.957 -9.312 1 98.88 176 MET B CA 1
ATOM 3179 C C . MET B 1 176 ? 5.812 -5.234 -10.102 1 98.88 176 MET B C 1
ATOM 3181 O O . MET B 1 176 ? 6.711 -5.871 -10.656 1 98.88 176 MET B O 1
ATOM 3185 N N . LEU B 1 177 ? 5.801 -3.939 -10.109 1 98.5 177 LEU B N 1
ATOM 3186 C CA . LEU B 1 177 ? 6.785 -3.162 -10.852 1 98.5 177 LEU B CA 1
ATOM 3187 C C . LEU B 1 177 ? 8.18 -3.357 -10.273 1 98.5 177 LEU B C 1
ATOM 3189 O O . LEU B 1 177 ? 9.156 -3.486 -11.023 1 98.5 177 LEU B O 1
ATOM 3193 N N . ASN B 1 178 ? 8.281 -3.387 -8.945 1 98.38 178 ASN B N 1
ATOM 3194 C CA . ASN B 1 178 ? 9.578 -3.562 -8.289 1 98.38 178 ASN B CA 1
ATOM 3195 C C . ASN B 1 178 ? 10.156 -4.949 -8.555 1 98.38 178 ASN B C 1
ATOM 3197 O O . ASN B 1 178 ? 11.336 -5.082 -8.883 1 98.38 178 ASN B O 1
ATOM 3201 N N . PHE B 1 179 ? 9.344 -5.965 -8.484 1 98.69 179 PHE B N 1
ATOM 3202 C CA . PHE B 1 179 ? 9.836 -7.316 -8.695 1 98.69 179 PHE B CA 1
ATOM 3203 C C . PHE B 1 179 ? 10.125 -7.566 -10.172 1 98.69 179 PHE B C 1
ATOM 3205 O O . PHE B 1 179 ? 10.992 -8.375 -10.508 1 98.69 179 PHE B O 1
ATOM 3212 N N . ALA B 1 180 ? 9.336 -6.887 -11.055 1 98.44 180 ALA B N 1
ATOM 3213 C CA . ALA B 1 180 ? 9.68 -6.949 -12.469 1 98.44 180 ALA B CA 1
ATOM 3214 C C . ALA B 1 180 ? 11.102 -6.469 -12.711 1 98.44 180 ALA B C 1
ATOM 3216 O O . ALA B 1 180 ? 11.859 -7.094 -13.461 1 98.44 180 ALA B O 1
ATOM 3217 N N . ARG B 1 181 ? 11.414 -5.359 -12.062 1 96.94 181 ARG B N 1
ATOM 3218 C CA . ARG B 1 181 ? 12.773 -4.844 -12.164 1 96.94 181 ARG B CA 1
ATOM 3219 C C . ARG B 1 181 ? 13.781 -5.855 -11.633 1 96.94 181 ARG B C 1
ATOM 3221 O O . ARG B 1 181 ? 14.828 -6.082 -12.25 1 96.94 181 ARG B O 1
ATOM 3228 N N . GLU B 1 182 ? 13.492 -6.512 -10.547 1 96 182 GLU B N 1
ATOM 3229 C CA . GLU B 1 182 ? 14.406 -7.453 -9.898 1 96 182 GLU B CA 1
ATOM 3230 C C . GLU B 1 182 ? 14.672 -8.664 -10.789 1 96 182 GLU B C 1
ATOM 3232 O O . GLU B 1 182 ? 15.758 -9.242 -10.75 1 96 182 GLU B O 1
ATOM 3237 N N . LEU B 1 183 ? 13.703 -9.078 -11.609 1 97.38 183 LEU B N 1
ATOM 3238 C CA . LEU B 1 183 ? 13.812 -10.312 -12.383 1 97.38 183 LEU B CA 1
ATOM 3239 C C . LEU B 1 183 ? 14.211 -10.016 -13.828 1 97.38 183 LEU B C 1
ATOM 3241 O O . LEU B 1 183 ? 14.344 -10.938 -14.633 1 97.38 183 LEU B O 1
ATOM 3245 N N . ARG B 1 184 ? 14.43 -8.742 -14.102 1 95.25 184 ARG B N 1
ATOM 3246 C CA . ARG B 1 184 ? 14.633 -8.32 -15.477 1 95.25 184 ARG B CA 1
ATOM 3247 C C . ARG B 1 184 ? 15.859 -9 -16.078 1 95.25 184 ARG B C 1
ATOM 3249 O O . ARG B 1 184 ? 15.867 -9.336 -17.266 1 95.25 184 ARG B O 1
ATOM 3256 N N . HIS B 1 185 ? 16.859 -9.281 -15.297 1 94.94 185 HIS B N 1
ATOM 3257 C CA . HIS B 1 185 ? 18.125 -9.781 -15.812 1 94.94 185 HIS B CA 1
ATOM 3258 C C . HIS B 1 185 ? 18.016 -11.234 -16.25 1 94.94 185 HIS B C 1
ATOM 3260 O O . HIS B 1 185 ? 18.828 -11.719 -17.047 1 94.94 185 HIS B O 1
ATOM 3266 N N . VAL B 1 186 ? 17 -11.922 -15.766 1 97 186 VAL B N 1
ATOM 3267 C CA . VAL B 1 186 ? 16.828 -13.312 -16.172 1 97 186 VAL B CA 1
ATOM 3268 C C . VAL B 1 186 ? 15.609 -13.43 -17.094 1 97 186 VAL B C 1
ATOM 3270 O O . VAL B 1 186 ? 15.07 -14.523 -17.281 1 97 186 VAL B O 1
ATOM 3273 N N . GLY B 1 187 ? 15.156 -12.297 -17.547 1 97.62 187 GLY B N 1
ATOM 3274 C CA . GLY B 1 187 ? 14.07 -12.281 -18.516 1 97.62 187 GLY B CA 1
ATOM 3275 C C . GLY B 1 187 ? 12.719 -12.562 -17.891 1 97.62 187 GLY B C 1
ATOM 3276 O O . GLY B 1 187 ? 11.789 -13.008 -18.562 1 97.62 187 GLY B O 1
ATOM 3277 N N . GLY B 1 188 ? 12.586 -12.367 -16.547 1 98.44 188 GLY B N 1
ATOM 3278 C CA . GLY B 1 188 ? 11.352 -12.641 -15.844 1 98.44 188 GLY B CA 1
ATOM 3279 C C . GLY B 1 188 ? 10.18 -11.812 -16.328 1 98.44 188 GLY B C 1
ATOM 3280 O O . GLY B 1 188 ? 10.359 -10.664 -16.734 1 98.44 188 GLY B O 1
ATOM 3281 N N . LYS B 1 189 ? 8.984 -12.383 -16.406 1 98.81 189 LYS B N 1
ATOM 3282 C CA . LYS B 1 189 ? 7.723 -11.711 -16.703 1 98.81 189 LYS B CA 1
ATOM 3283 C C . LYS B 1 189 ? 6.871 -11.547 -15.445 1 98.81 189 LYS B C 1
ATOM 3285 O O . LYS B 1 189 ? 6.41 -12.531 -14.867 1 98.81 189 LYS B O 1
ATOM 3290 N N . VAL B 1 190 ? 6.758 -10.336 -15 1 98.88 190 VAL B N 1
ATOM 3291 C CA . VAL B 1 190 ? 6.02 -10.016 -13.781 1 98.88 190 VAL B CA 1
ATOM 3292 C C . VAL B 1 190 ? 4.859 -9.078 -14.109 1 98.88 190 VAL B C 1
ATOM 3294 O O . VAL B 1 190 ? 5.07 -7.977 -14.625 1 98.88 190 VAL B O 1
ATOM 3297 N N . ASN B 1 191 ? 3.637 -9.555 -13.891 1 98.88 191 ASN B N 1
ATOM 3298 C CA . ASN B 1 191 ? 2.451 -8.797 -14.273 1 98.88 191 ASN B CA 1
ATOM 3299 C C . ASN B 1 191 ? 1.392 -8.812 -13.18 1 98.88 191 ASN B C 1
ATOM 3301 O O . ASN B 1 191 ? 1.372 -9.719 -12.344 1 98.88 191 ASN B O 1
ATOM 3305 N N . CYS B 1 192 ? 0.597 -7.793 -13.18 1 98.81 192 CYS B N 1
ATOM 3306 C CA . CYS B 1 192 ? -0.61 -7.723 -12.359 1 98.81 192 CYS B CA 1
ATOM 3307 C C . CYS B 1 192 ? -1.852 -8.008 -13.203 1 98.81 192 CYS B C 1
ATOM 3309 O O . CYS B 1 192 ? -1.946 -7.566 -14.344 1 98.81 192 CYS B O 1
ATOM 3311 N N . VAL B 1 193 ? -2.752 -8.703 -12.57 1 98.88 193 VAL B N 1
ATOM 3312 C CA . VAL B 1 193 ? -3.994 -9.039 -13.258 1 98.88 193 VAL B CA 1
ATOM 3313 C C . VAL B 1 193 ? -5.188 -8.672 -12.383 1 98.88 193 VAL B C 1
ATOM 3315 O O . VAL B 1 193 ? -5.195 -8.953 -11.18 1 98.88 193 VAL B O 1
ATOM 3318 N N . CYS B 1 194 ? -6.141 -8.031 -12.906 1 98.69 194 CYS B N 1
ATOM 3319 C CA . CYS B 1 194 ? -7.461 -7.852 -12.32 1 98.69 194 CYS B CA 1
ATOM 3320 C C . CYS B 1 194 ? -8.43 -8.922 -12.82 1 98.69 194 CYS B C 1
ATOM 3322 O O . CYS B 1 194 ? -8.797 -8.93 -13.992 1 98.69 194 CYS B O 1
ATOM 3324 N N . PRO B 1 195 ? -8.852 -9.766 -11.961 1 98.38 195 PRO B N 1
ATOM 3325 C CA . PRO B 1 195 ? -9.734 -10.844 -12.414 1 98.38 195 PRO B CA 1
ATOM 3326 C C . PRO B 1 195 ? -11.164 -10.367 -12.68 1 98.38 195 PRO B C 1
ATOM 3328 O O . PRO B 1 195 ? -11.977 -11.125 -13.219 1 98.38 195 PRO B O 1
ATOM 3331 N N . GLY B 1 196 ? -11.469 -9.07 -12.297 1 96.56 196 GLY B N 1
ATOM 3332 C CA . GLY B 1 196 ? -12.844 -8.602 -12.344 1 96.56 196 GLY B CA 1
ATOM 3333 C C . GLY B 1 196 ? -13.641 -8.969 -11.109 1 96.56 196 GLY B C 1
ATOM 3334 O O . GLY B 1 196 ? -13.094 -9.492 -10.141 1 96.56 196 GLY B O 1
ATOM 3335 N N . LEU B 1 197 ? -14.906 -8.562 -11.117 1 95.94 197 LEU B N 1
ATOM 3336 C CA . LEU B 1 197 ? -15.805 -8.977 -10.047 1 95.94 197 LEU B CA 1
ATOM 3337 C C . LEU B 1 197 ? -16.188 -10.445 -10.195 1 95.94 197 LEU B C 1
ATOM 3339 O O . LEU B 1 197 ? -16.891 -10.812 -11.141 1 95.94 197 LEU B O 1
ATOM 3343 N N . VAL B 1 198 ? -15.664 -11.219 -9.258 1 97.19 198 VAL B N 1
ATOM 3344 C CA . VAL B 1 198 ? -15.852 -12.664 -9.336 1 97.19 198 VAL B CA 1
ATOM 3345 C C . VAL B 1 198 ? -16.656 -13.148 -8.141 1 97.19 198 VAL B C 1
ATOM 3347 O O . VAL B 1 198 ? -16.484 -12.648 -7.023 1 97.19 198 VAL B O 1
ATOM 3350 N N . LYS B 1 199 ? -17.516 -14.141 -8.359 1 96.69 199 LYS B N 1
ATOM 3351 C CA . LYS B 1 199 ? -18.344 -14.719 -7.305 1 96.69 199 LYS B CA 1
ATOM 3352 C C . LYS B 1 199 ? -17.531 -15.688 -6.441 1 96.69 199 LYS B C 1
ATOM 3354 O O . LYS B 1 199 ? -17.547 -16.891 -6.676 1 96.69 199 LYS B O 1
ATOM 3359 N N . THR B 1 200 ? -16.906 -15.156 -5.422 1 96.31 200 THR B N 1
ATOM 3360 C CA . THR B 1 200 ? -16.094 -15.93 -4.484 1 96.31 200 THR B CA 1
ATOM 3361 C C . THR B 1 200 ? -16.375 -15.5 -3.047 1 96.31 200 THR B C 1
ATOM 3363 O O . THR B 1 200 ? -17.125 -14.555 -2.811 1 96.31 200 THR B O 1
ATOM 3366 N N . GLY B 1 201 ? -15.797 -16.234 -2.127 1 94.25 201 GLY B N 1
ATOM 3367 C CA . GLY B 1 201 ? -15.898 -15.828 -0.732 1 94.25 201 GLY B CA 1
ATOM 3368 C C . GLY B 1 201 ? -15.391 -14.422 -0.475 1 94.25 201 GLY B C 1
ATOM 3369 O O . GLY B 1 201 ? -15.922 -13.711 0.383 1 94.25 201 GLY B O 1
ATOM 3370 N N . LEU B 1 202 ? -14.383 -13.93 -1.171 1 93.44 202 LEU B N 1
ATOM 3371 C CA . LEU B 1 202 ? -13.766 -12.617 -0.989 1 93.44 202 LEU B CA 1
ATOM 3372 C C . LEU B 1 202 ? -14.766 -11.508 -1.284 1 93.44 202 LEU B C 1
ATOM 3374 O O . LEU B 1 202 ? -14.805 -10.492 -0.577 1 93.44 202 LEU B O 1
ATOM 3378 N N . SER B 1 203 ? -15.617 -11.664 -2.316 1 93.56 203 SER B N 1
ATOM 3379 C CA . SER B 1 203 ? -16.578 -10.641 -2.73 1 93.56 203 SER B CA 1
ATOM 3380 C C . SER B 1 203 ? -17.938 -10.852 -2.066 1 93.56 203 SER B C 1
ATOM 3382 O O . SER B 1 203 ? -18.922 -10.211 -2.436 1 93.56 203 SER B O 1
ATOM 3384 N N . GLY B 1 204 ? -18.031 -11.906 -1.146 1 93.75 204 GLY B N 1
ATOM 3385 C CA . GLY B 1 204 ? -19.312 -12.273 -0.56 1 93.75 204 GLY B CA 1
ATOM 3386 C C . GLY B 1 204 ? -20.281 -12.891 -1.559 1 93.75 204 GLY B C 1
ATOM 3387 O O . GLY B 1 204 ? -21.484 -12.664 -1.491 1 93.75 204 GLY B O 1
ATOM 3388 N N . TYR B 1 205 ? -19.672 -13.57 -2.525 1 95.31 205 TYR B N 1
ATOM 3389 C CA . TYR B 1 205 ? -20.422 -14.203 -3.602 1 95.31 205 TYR B CA 1
ATOM 3390 C C . TYR B 1 205 ? -21.391 -13.211 -4.242 1 95.31 205 TYR B C 1
ATOM 3392 O O . TYR B 1 205 ? -22.562 -13.516 -4.441 1 95.31 205 TYR B O 1
ATOM 3400 N N . HIS B 1 206 ? -20.859 -12.078 -4.547 1 91.81 206 HIS B N 1
ATOM 3401 C CA . HIS B 1 206 ? -21.641 -10.984 -5.121 1 91.81 206 HIS B CA 1
ATOM 3402 C C . HIS B 1 206 ? -22.438 -11.453 -6.328 1 91.81 206 HIS B C 1
ATOM 3404 O O . HIS B 1 206 ? -21.906 -12.125 -7.215 1 91.81 206 HIS B O 1
ATOM 3410 N N . GLU B 1 207 ? -23.625 -11.039 -6.492 1 92.25 207 GLU B N 1
ATOM 3411 C CA . GLU B 1 207 ? -24.578 -11.547 -7.477 1 92.25 207 GLU B CA 1
ATOM 3412 C C . GLU B 1 207 ? -24.172 -11.156 -8.891 1 92.25 207 GLU B C 1
ATOM 3414 O O . GLU B 1 207 ? -24.422 -11.898 -9.844 1 92.25 207 GLU B O 1
ATOM 3419 N N . TRP B 1 208 ? -23.484 -10.078 -9.039 1 92.25 208 TRP B N 1
ATOM 3420 C CA . TRP B 1 208 ? -23.109 -9.586 -10.359 1 92.25 208 TRP B CA 1
ATOM 3421 C C . TRP B 1 208 ? -21.734 -10.109 -10.773 1 92.25 208 TRP B C 1
ATOM 3423 O O . TRP B 1 208 ? -21.25 -9.797 -11.859 1 92.25 208 TRP B O 1
ATOM 3433 N N . GLY B 1 209 ? -21.156 -10.875 -9.891 1 95.19 209 GLY B N 1
ATOM 3434 C CA . GLY B 1 209 ? -19.828 -11.398 -10.188 1 95.19 209 GLY B CA 1
ATOM 3435 C C . GLY B 1 209 ? -19.859 -12.508 -11.227 1 95.19 209 GLY B C 1
ATOM 3436 O O . GLY B 1 209 ? -20.859 -13.211 -11.367 1 95.19 209 GLY B O 1
ATOM 3437 N N . THR B 1 210 ? -18.75 -12.672 -11.922 1 97.5 210 THR B N 1
ATOM 3438 C CA . THR B 1 210 ? -18.562 -13.789 -12.836 1 97.5 210 THR B CA 1
ATOM 3439 C C . THR B 1 210 ? -18.109 -15.039 -12.086 1 97.5 210 THR B C 1
ATOM 3441 O O . THR B 1 210 ? -17.953 -15.008 -10.867 1 97.5 210 THR B O 1
ATOM 3444 N N . THR B 1 211 ? -17.969 -16.172 -12.828 1 98.06 211 THR B N 1
ATOM 3445 C CA . THR B 1 211 ? -17.516 -17.406 -12.211 1 98.06 211 THR B CA 1
ATOM 3446 C C . THR B 1 211 ? -16.016 -17.359 -11.945 1 98.06 211 THR B C 1
ATOM 3448 O O . THR B 1 211 ? -15.289 -16.578 -12.578 1 98.06 211 THR B O 1
ATOM 3451 N N . PRO B 1 212 ? -15.516 -18.172 -11 1 98.44 212 PRO B N 1
ATOM 3452 C CA . PRO B 1 212 ? -14.078 -18.25 -10.758 1 98.44 212 PRO B CA 1
ATOM 3453 C C . PRO B 1 212 ? -13.289 -18.609 -12.016 1 98.44 212 PRO B C 1
ATOM 3455 O O . PRO B 1 212 ? -12.172 -18.109 -12.211 1 98.44 212 PRO B O 1
ATOM 3458 N N . GLU B 1 213 ? -13.852 -19.406 -12.914 1 98.5 213 GLU B N 1
ATOM 3459 C CA . GLU B 1 213 ? -13.172 -19.797 -14.148 1 98.5 213 GLU B CA 1
ATOM 3460 C C . GLU B 1 213 ? -12.938 -18.594 -15.055 1 98.5 213 GLU B C 1
ATOM 3462 O O . GLU B 1 213 ? -11.875 -18.469 -15.672 1 98.5 213 GLU B O 1
ATOM 3467 N N . VAL B 1 214 ? -13.922 -17.719 -15.094 1 98.44 214 VAL B N 1
ATOM 3468 C CA . VAL B 1 214 ? -13.766 -16.484 -15.867 1 98.44 214 VAL B CA 1
ATOM 3469 C C . VAL B 1 214 ? -12.711 -15.594 -15.219 1 98.44 214 VAL B C 1
ATOM 3471 O O . VAL B 1 214 ? -11.859 -15.031 -15.898 1 98.44 214 VAL B O 1
ATOM 3474 N N . GLY B 1 215 ? -12.75 -15.492 -13.914 1 98.5 215 GLY B N 1
ATOM 3475 C CA . GLY B 1 215 ? -11.773 -14.711 -13.18 1 98.5 215 GLY B CA 1
ATOM 3476 C C . GLY B 1 215 ? -10.352 -15.211 -13.367 1 98.5 215 GLY B C 1
ATOM 3477 O O . GLY B 1 215 ? -9.398 -14.43 -13.305 1 98.5 215 GLY B O 1
ATOM 3478 N N . ALA B 1 216 ? -10.211 -16.484 -13.695 1 98.81 216 ALA B N 1
ATOM 3479 C CA . ALA B 1 216 ? -8.898 -17.125 -13.773 1 98.81 216 ALA B CA 1
ATOM 3480 C C . ALA B 1 216 ? -8.266 -16.891 -15.148 1 98.81 216 ALA B C 1
ATOM 3482 O O . ALA B 1 216 ? -7.062 -17.109 -15.328 1 98.81 216 ALA B O 1
ATOM 3483 N N . GLU B 1 217 ? -9.031 -16.484 -16.125 1 98.75 217 GLU B N 1
ATOM 3484 C CA . GLU B 1 217 ? -8.602 -16.5 -17.516 1 98.75 217 GLU B CA 1
ATOM 3485 C C . GLU B 1 217 ? -7.332 -15.68 -17.719 1 98.75 217 GLU B C 1
ATOM 3487 O O . GLU B 1 217 ? -6.328 -16.203 -18.203 1 98.75 217 GLU B O 1
ATOM 3492 N N . ARG B 1 218 ? -7.387 -14.445 -17.328 1 98.81 218 ARG B N 1
ATOM 3493 C CA . ARG B 1 218 ? -6.242 -13.57 -17.562 1 98.81 218 ARG B CA 1
ATOM 3494 C C . ARG B 1 218 ? -5.059 -13.969 -16.688 1 98.81 218 ARG B C 1
ATOM 3496 O O . ARG B 1 218 ? -3.904 -13.852 -17.094 1 98.81 218 ARG B O 1
ATOM 3503 N N . VAL B 1 219 ? -5.324 -14.477 -15.453 1 98.94 219 VAL B N 1
ATOM 3504 C CA . VAL B 1 219 ? -4.266 -14.945 -14.57 1 98.94 219 VAL B CA 1
ATOM 3505 C C . VAL B 1 219 ? -3.496 -16.078 -15.242 1 98.94 219 VAL B C 1
ATOM 3507 O O . VAL B 1 219 ? -2.264 -16.062 -15.289 1 98.94 219 VAL B O 1
ATOM 3510 N N . VAL B 1 220 ? -4.23 -17.031 -15.82 1 98.94 220 VAL B N 1
ATOM 3511 C CA . VAL B 1 220 ? -3.629 -18.172 -16.484 1 98.94 220 VAL B CA 1
ATOM 3512 C C . VAL B 1 220 ? -2.869 -17.703 -17.734 1 98.94 220 VAL B C 1
ATOM 3514 O O . VAL B 1 220 ? -1.77 -18.188 -18.016 1 98.94 220 VAL B O 1
ATOM 3517 N N . GLU B 1 221 ? -3.475 -16.766 -18.422 1 98.88 221 GLU B N 1
ATOM 3518 C CA . GLU B 1 221 ? -2.799 -16.234 -19.609 1 98.88 221 GLU B CA 1
ATOM 3519 C C . GLU B 1 221 ? -1.426 -15.68 -19.25 1 98.88 221 GLU B C 1
ATOM 3521 O O . GLU B 1 221 ? -0.43 -16 -19.906 1 98.88 221 GLU B O 1
ATOM 3526 N N . MET B 1 222 ? -1.352 -14.898 -18.203 1 98.81 222 MET B N 1
ATOM 3527 C CA . MET B 1 222 ? -0.088 -14.281 -17.812 1 98.81 222 MET B CA 1
ATOM 3528 C C . MET B 1 222 ? 0.863 -15.305 -17.219 1 98.81 222 MET B C 1
ATOM 3530 O O . MET B 1 222 ? 2.082 -15.172 -17.328 1 98.81 222 MET B O 1
ATOM 3534 N N . ALA B 1 223 ? 0.312 -16.359 -16.625 1 98.88 223 ALA B N 1
ATOM 3535 C CA . ALA B 1 223 ? 1.128 -17.406 -16.016 1 98.88 223 ALA B CA 1
ATOM 3536 C C . ALA B 1 223 ? 1.755 -18.297 -17.094 1 98.88 223 ALA B C 1
ATOM 3538 O O . ALA B 1 223 ? 2.682 -19.062 -16.797 1 98.88 223 ALA B O 1
ATOM 3539 N N . THR B 1 224 ? 1.229 -18.219 -18.328 1 98.75 224 THR B N 1
ATOM 3540 C CA . THR B 1 224 ? 1.654 -19.172 -19.344 1 98.75 224 THR B CA 1
ATOM 3541 C C . THR B 1 224 ? 2.336 -18.469 -20.516 1 98.75 224 THR B C 1
ATOM 3543 O O . THR B 1 224 ? 2.596 -19.078 -21.547 1 98.75 224 THR B O 1
ATOM 3546 N N . ILE B 1 225 ? 2.592 -17.172 -20.359 1 98.38 225 ILE B N 1
ATOM 3547 C CA . ILE B 1 225 ? 3.232 -16.422 -21.438 1 98.38 225 ILE B CA 1
ATOM 3548 C C . ILE B 1 225 ? 4.668 -16.906 -21.609 1 98.38 225 ILE B C 1
ATOM 3550 O O . ILE B 1 225 ? 5.25 -17.5 -20.703 1 98.38 225 ILE B O 1
ATOM 3554 N N . GLY B 1 226 ? 5.18 -16.734 -22.844 1 97.31 226 GLY B N 1
ATOM 3555 C CA . GLY B 1 226 ? 6.559 -17.078 -23.156 1 97.31 226 GLY B CA 1
ATOM 3556 C C . GLY B 1 226 ? 7.496 -15.891 -23.125 1 97.31 226 GLY B C 1
ATOM 3557 O O . GLY B 1 226 ? 7.184 -14.867 -22.516 1 97.31 226 GLY B O 1
ATOM 3558 N N . GLU B 1 227 ? 8.648 -16.062 -23.75 1 96.56 227 GLU B N 1
ATOM 3559 C CA . GLU B 1 227 ? 9.719 -15.062 -23.719 1 96.56 227 GLU B CA 1
ATOM 3560 C C . GLU B 1 227 ? 9.273 -13.766 -24.391 1 96.56 227 GLU B C 1
ATOM 3562 O O . GLU B 1 227 ? 9.727 -12.68 -24.016 1 96.56 227 GLU B O 1
ATOM 3567 N N . ASP B 1 228 ? 8.32 -13.875 -25.266 1 96.81 228 ASP B N 1
ATOM 3568 C CA . ASP B 1 228 ? 7.867 -12.695 -26.016 1 96.81 228 ASP B CA 1
ATOM 3569 C C . ASP B 1 228 ? 6.645 -12.062 -25.344 1 96.81 228 ASP B C 1
ATOM 3571 O O . ASP B 1 228 ? 6.082 -11.102 -25.859 1 96.81 228 ASP B O 1
ATOM 3575 N N . GLY B 1 229 ? 6.246 -12.562 -24.141 1 97.62 229 GLY B N 1
ATOM 3576 C CA . GLY B 1 229 ? 5.09 -12.031 -23.438 1 97.62 229 GLY B CA 1
ATOM 3577 C C . GLY B 1 229 ? 5.371 -10.711 -22.75 1 97.62 229 GLY B C 1
ATOM 3578 O O . GLY B 1 229 ? 6.531 -10.336 -22.562 1 97.62 229 GLY B O 1
ATOM 3579 N N . PRO B 1 230 ? 4.332 -10.047 -22.375 1 98.06 230 PRO B N 1
ATOM 3580 C CA . PRO B 1 230 ? 4.488 -8.75 -21.719 1 98.06 230 PRO B CA 1
ATOM 3581 C C . PRO B 1 230 ? 4.988 -8.867 -20.281 1 98.06 230 PRO B C 1
ATOM 3583 O O . PRO B 1 230 ? 4.902 -9.945 -19.688 1 98.06 230 PRO B O 1
ATOM 3586 N N . THR B 1 231 ? 5.59 -7.863 -19.797 1 98.38 231 THR B N 1
ATOM 3587 C CA . THR B 1 231 ? 5.965 -7.695 -18.391 1 98.38 231 THR B CA 1
ATOM 3588 C C . THR B 1 231 ? 5.645 -6.285 -17.906 1 98.38 231 THR B C 1
ATOM 3590 O O . THR B 1 231 ? 5.414 -5.383 -18.719 1 98.38 231 THR B O 1
ATOM 3593 N N . ARG B 1 232 ? 5.473 -6.082 -16.625 1 98.06 232 ARG B N 1
ATOM 3594 C CA . ARG B 1 232 ? 5.195 -4.801 -15.984 1 98.06 232 ARG B CA 1
ATOM 3595 C C . ARG B 1 232 ? 3.838 -4.258 -16.422 1 98.06 232 ARG B C 1
ATOM 3597 O O . ARG B 1 232 ? 3.672 -3.047 -16.594 1 98.06 232 ARG B O 1
ATOM 3604 N N . THR B 1 233 ? 2.887 -5.207 -16.688 1 98.31 233 THR B N 1
ATOM 3605 C CA . THR B 1 233 ? 1.573 -4.734 -17.109 1 98.31 233 THR B CA 1
ATOM 3606 C C . THR B 1 233 ? 0.542 -4.941 -16 1 98.31 233 THR B C 1
ATOM 3608 O O . THR B 1 233 ? 0.745 -5.754 -15.102 1 98.31 233 THR B O 1
ATOM 3611 N N . PHE B 1 234 ? -0.432 -4.137 -15.984 1 98.62 234 PHE B N 1
ATOM 3612 C CA . PHE B 1 234 ? -1.691 -4.293 -15.266 1 98.62 234 PHE B CA 1
ATOM 3613 C C . PHE B 1 234 ? -2.85 -4.477 -16.234 1 98.62 234 PHE B C 1
ATOM 3615 O O . PHE B 1 234 ? -3.133 -3.594 -17.047 1 98.62 234 PHE B O 1
ATOM 3622 N N . SER B 1 235 ? -3.5 -5.688 -16.188 1 98.75 235 SER B N 1
ATOM 3623 C CA . SER B 1 235 ? -4.473 -5.992 -17.234 1 98.75 235 SER B CA 1
ATOM 3624 C C . SER B 1 235 ? -5.613 -6.848 -16.688 1 98.75 235 SER B C 1
ATOM 3626 O O . SER B 1 235 ? -5.504 -7.43 -15.609 1 98.75 235 SER B O 1
ATOM 3628 N N . ASP B 1 236 ? -6.73 -6.863 -17.312 1 98.44 236 ASP B N 1
ATOM 3629 C CA . ASP B 1 236 ? -7.82 -7.816 -17.125 1 98.44 236 ASP B CA 1
ATOM 3630 C C . ASP B 1 236 ? -8.086 -8.602 -18.406 1 98.44 236 ASP B C 1
ATOM 3632 O O . ASP B 1 236 ? -7.254 -8.609 -19.312 1 98.44 236 ASP B O 1
ATOM 3636 N N . ARG B 1 237 ? -9.156 -9.383 -18.422 1 97 237 ARG B N 1
ATOM 3637 C CA . ARG B 1 237 ? -9.438 -10.258 -19.562 1 97 237 ARG B CA 1
ATOM 3638 C C . ARG B 1 237 ? -9.625 -9.445 -20.844 1 97 237 ARG B C 1
ATOM 3640 O O . ARG B 1 237 ? -9.484 -9.977 -21.938 1 97 237 ARG B O 1
ATOM 3647 N N . SER B 1 238 ? -9.938 -8.125 -20.703 1 96.81 238 SER B N 1
ATOM 3648 C CA . SER B 1 238 ? -10.195 -7.277 -21.859 1 96.81 238 SER B CA 1
ATOM 3649 C C . SER B 1 238 ? -8.938 -6.535 -22.297 1 96.81 238 SER B C 1
ATOM 3651 O O . SER B 1 238 ? -8.93 -5.867 -23.328 1 96.81 238 SER B O 1
ATOM 3653 N N . GLY B 1 239 ? -7.883 -6.57 -21.562 1 97.19 239 GLY B N 1
ATOM 3654 C CA . GLY B 1 239 ? -6.637 -5.918 -21.938 1 97.19 239 GLY B CA 1
ATOM 3655 C C . GLY B 1 239 ? -6.043 -5.078 -20.812 1 97.19 239 GLY B C 1
ATOM 3656 O O . GLY B 1 239 ? -6.355 -5.285 -19.641 1 97.19 239 GLY B O 1
ATOM 3657 N N . GLU B 1 240 ? -5.152 -4.215 -21.156 1 97.75 240 GLU B N 1
ATOM 3658 C CA . GLU B 1 240 ? -4.395 -3.436 -20.188 1 97.75 240 GLU B CA 1
ATOM 3659 C C . GLU B 1 240 ? -5.281 -2.41 -19.484 1 97.75 240 GLU B C 1
ATOM 3661 O O . GLU B 1 240 ? -6.141 -1.792 -20.125 1 97.75 240 GLU B O 1
ATOM 3666 N N . LEU B 1 241 ? -5.117 -2.234 -18.25 1 97.31 241 LEU B N 1
ATOM 3667 C CA . LEU B 1 241 ? -5.766 -1.241 -17.406 1 97.31 241 LEU B CA 1
ATOM 3668 C C . LEU B 1 241 ? -4.789 -0.14 -17 1 97.31 241 LEU B C 1
ATOM 3670 O O . LEU B 1 241 ? -3.576 -0.361 -16.984 1 97.31 241 LEU B O 1
ATOM 3674 N N . PRO B 1 242 ? -5.352 0.999 -16.781 1 95.62 242 PRO B N 1
ATOM 3675 C CA . PRO B 1 242 ? -4.445 2.025 -16.266 1 95.62 242 PRO B CA 1
ATOM 3676 C C . PRO B 1 242 ? -3.941 1.708 -14.852 1 95.62 242 PRO B C 1
ATOM 3678 O O . PRO B 1 242 ? -4.664 1.104 -14.055 1 95.62 242 PRO B O 1
ATOM 3681 N N . LEU B 1 243 ? -2.711 2.141 -14.594 1 93.12 243 LEU B N 1
ATOM 3682 C CA . LEU B 1 243 ? -2.129 1.937 -13.273 1 93.12 243 LEU B CA 1
ATOM 3683 C C . LEU B 1 243 ? -2.773 2.859 -12.242 1 93.12 243 LEU B C 1
ATOM 3685 O O . LEU B 1 243 ? -3.221 3.957 -12.586 1 93.12 243 LEU B O 1
#

Organism: Fusarium proliferatum (strain ET1) (NCBI:txid1227346)

Foldseek 3Di:
DDAAEEEFEPQLDFLNVLLQLCCFPVVQHQYEYAYQPVVSQVVSQVVSVVVVTHYHYQHADLLDPVSLVRSLVCCCVVPVAHQEYEADDFAQCQPPPPDDPCRNQVVRQSRLPVSSLSSLVSNVRRNLVGPADDREYEYEAAPLLFPVVQVVCPDPCVPPPRPSRSVSRVNSLVSQQVVCVVSVVSLYAGEYEHLFFAQTVRNVRDPPHHHSNSSNVVVNVRRPDHSPDHHSFYAYPVGGDHD/DDAAEEEFEPQLDFLNVLLQLCCFPVVQHQYEYAYQPVVSQVVSQVVSVVVVTHYHYQHADLLDPVSLVRSLVCCCVPPVAHQEYEADDFAQCQPPPPDDPCRNQVVRQSRLPVSSLSNLVSRVRRNLVGPADDREYEYEAAPLLFPVVQVPCPDPCNPPPRPSRSVSRVNSLVSQQVVCVVSVVSLYAGEYEHLFFAQTVRNVRDPPHHHSNSSNVVVNVRRPDHSPDHHSFYAYPVGGDHD